Protein AF-A0A160P9Z4-F1 (afdb_monomer_lite)

Structure (mmCIF, N/CA/C/O backbone):
data_AF-A0A160P9Z4-F1
#
_entry.id   AF-A0A160P9Z4-F1
#
loop_
_atom_site.group_PDB
_atom_site.id
_atom_site.type_symbol
_atom_site.label_atom_id
_atom_site.label_alt_id
_atom_site.label_comp_id
_atom_site.label_asym_id
_atom_site.label_entity_id
_atom_site.label_seq_id
_atom_site.pdbx_PDB_ins_code
_atom_site.Cartn_x
_atom_site.Cartn_y
_atom_site.Cartn_z
_atom_site.occupancy
_atom_site.B_iso_or_equiv
_atom_site.auth_seq_id
_atom_site.auth_comp_id
_atom_site.auth_asym_id
_atom_site.auth_atom_id
_atom_site.pdbx_PDB_model_num
ATOM 1 N N . MET A 1 1 ? 10.350 -17.497 -6.531 1.00 49.94 1 MET A N 1
ATOM 2 C CA . MET A 1 1 ? 9.466 -17.640 -5.357 1.00 49.94 1 MET A CA 1
ATOM 3 C C . MET A 1 1 ? 10.370 -17.789 -4.145 1.00 49.94 1 MET A C 1
ATOM 5 O O . MET A 1 1 ? 11.488 -18.214 -4.372 1.00 49.94 1 MET A O 1
ATOM 9 N N . ALA A 1 2 ? 9.985 -17.363 -2.941 1.00 70.12 2 ALA A N 1
ATOM 10 C CA . ALA A 1 2 ? 10.829 -17.514 -1.741 1.00 70.12 2 ALA A CA 1
ATOM 11 C C . ALA A 1 2 ? 10.513 -18.790 -0.941 1.00 70.12 2 ALA A C 1
ATOM 13 O O . ALA A 1 2 ? 11.285 -19.197 -0.078 1.00 70.12 2 ALA A O 1
ATOM 14 N N . VAL A 1 3 ? 9.356 -19.384 -1.235 1.00 78.31 3 VAL A N 1
ATOM 15 C CA . VAL A 1 3 ? 8.832 -20.589 -0.611 1.00 78.31 3 VAL A CA 1
ATOM 16 C C . VAL A 1 3 ? 8.609 -21.617 -1.705 1.00 78.31 3 VAL A C 1
ATOM 18 O O . VAL A 1 3 ? 8.064 -21.264 -2.750 1.00 78.31 3 VAL A O 1
ATOM 21 N N . ASP A 1 4 ? 8.991 -22.858 -1.451 1.00 81.12 4 ASP A N 1
ATOM 22 C CA . ASP A 1 4 ? 8.663 -23.992 -2.311 1.00 81.12 4 ASP A CA 1
ATOM 23 C C . ASP A 1 4 ? 7.649 -24.902 -1.619 1.00 81.12 4 ASP A C 1
ATOM 25 O O . ASP A 1 4 ? 7.614 -24.969 -0.390 1.00 81.12 4 ASP A O 1
ATOM 29 N N . ILE A 1 5 ? 6.800 -25.565 -2.404 1.00 85.62 5 ILE A N 1
ATOM 30 C CA . ILE A 1 5 ? 5.739 -26.458 -1.925 1.00 85.62 5 ILE A CA 1
ATOM 31 C C . ILE A 1 5 ? 6.074 -27.903 -2.282 1.00 85.62 5 ILE A C 1
ATOM 33 O O . ILE A 1 5 ? 6.401 -28.204 -3.429 1.00 85.62 5 ILE A O 1
ATOM 37 N N . LEU A 1 6 ? 5.953 -28.805 -1.313 1.00 83.75 6 LEU A N 1
ATOM 38 C CA . LEU A 1 6 ? 6.149 -30.240 -1.496 1.00 83.75 6 LEU A CA 1
ATOM 39 C C . LEU A 1 6 ? 5.003 -31.016 -0.850 1.00 83.75 6 LEU A C 1
ATOM 41 O O . LEU A 1 6 ? 4.595 -30.731 0.273 1.00 83.75 6 LEU A O 1
ATOM 45 N N . PHE A 1 7 ? 4.491 -32.020 -1.555 1.00 82.12 7 PHE A N 1
ATOM 46 C CA . PHE A 1 7 ? 3.398 -32.865 -1.079 1.00 82.12 7 PHE A CA 1
ATOM 47 C C . PHE A 1 7 ? 3.982 -34.140 -0.476 1.00 82.12 7 PHE A C 1
ATOM 49 O O . PHE A 1 7 ? 4.605 -34.924 -1.180 1.00 82.12 7 PHE A O 1
ATOM 56 N N . ALA A 1 8 ? 3.812 -34.322 0.832 1.00 81.12 8 ALA A N 1
ATOM 57 C CA . ALA A 1 8 ? 4.410 -35.427 1.578 1.00 81.12 8 ALA A CA 1
ATOM 58 C C . ALA A 1 8 ? 3.484 -36.646 1.676 1.00 81.12 8 ALA A C 1
ATOM 60 O O . ALA A 1 8 ? 3.916 -37.784 1.551 1.00 81.12 8 ALA A O 1
ATOM 61 N N . ASP A 1 9 ? 2.191 -36.411 1.890 1.00 83.50 9 ASP A N 1
ATOM 62 C CA . ASP A 1 9 ? 1.177 -37.464 1.938 1.00 83.50 9 ASP A CA 1
ATOM 63 C C . ASP A 1 9 ? -0.088 -36.954 1.258 1.00 83.50 9 ASP A C 1
ATOM 65 O O . ASP A 1 9 ? -0.668 -35.965 1.694 1.00 83.50 9 ASP A O 1
ATOM 69 N N . LEU A 1 10 ? -0.516 -37.627 0.193 1.00 84.81 10 LEU A N 1
ATOM 70 C CA . LEU A 1 10 ? -1.748 -37.326 -0.539 1.00 84.81 10 LEU A CA 1
ATOM 71 C C . LEU A 1 10 ? -2.813 -38.416 -0.364 1.00 84.81 10 LEU A C 1
ATOM 73 O O . LEU A 1 10 ? -3.868 -38.345 -0.993 1.00 84.81 10 LEU A O 1
ATOM 77 N N . SER A 1 11 ? -2.567 -39.431 0.470 1.00 84.06 11 SER A N 1
ATOM 78 C CA . SER A 1 11 ? -3.452 -40.598 0.632 1.00 84.06 11 SER A CA 1
ATOM 79 C C . SER A 1 11 ? -4.856 -40.241 1.128 1.00 84.06 11 SER A C 1
ATOM 81 O O . SER A 1 11 ? -5.799 -41.010 0.947 1.00 84.06 11 SER A O 1
ATOM 83 N N . ARG A 1 12 ? -5.001 -39.059 1.737 1.00 87.75 12 ARG A N 1
ATOM 84 C CA . ARG A 1 12 ? -6.263 -38.537 2.269 1.00 87.75 12 ARG A CA 1
ATOM 85 C C . ARG A 1 12 ? -7.099 -37.800 1.219 1.00 87.75 12 ARG A C 1
ATOM 87 O O . ARG A 1 12 ? -8.298 -37.611 1.422 1.00 87.75 12 ARG A O 1
ATOM 94 N N . ALA A 1 13 ? -6.507 -37.396 0.098 1.00 86.31 13 ALA A N 1
ATOM 95 C CA . ALA A 1 13 ? -7.216 -36.704 -0.965 1.00 86.31 13 ALA A CA 1
ATOM 96 C C . ALA A 1 13 ? -8.053 -37.699 -1.779 1.00 86.31 13 ALA A C 1
ATOM 98 O O . ALA A 1 13 ? -7.554 -38.718 -2.252 1.00 86.31 13 ALA A O 1
ATOM 99 N N . ARG A 1 14 ? -9.331 -37.374 -2.014 1.00 86.56 14 ARG A N 1
ATOM 100 C CA . ARG A 1 14 ? -10.225 -38.214 -2.835 1.00 86.56 14 ARG A CA 1
ATOM 101 C C . ARG A 1 14 ? -9.728 -38.350 -4.278 1.00 86.56 14 ARG A C 1
ATOM 103 O O . ARG A 1 14 ? -9.892 -39.404 -4.885 1.00 86.56 14 ARG A O 1
ATOM 110 N N . ASN A 1 15 ? -9.142 -37.281 -4.813 1.00 89.06 15 ASN A N 1
ATOM 111 C CA . ASN A 1 15 ? -8.407 -37.289 -6.071 1.00 89.06 15 ASN A CA 1
ATOM 112 C C . ASN A 1 15 ? -7.069 -36.549 -5.871 1.00 89.06 15 ASN A C 1
ATOM 114 O O . ASN A 1 15 ? -7.034 -35.321 -5.984 1.00 89.06 15 ASN A O 1
ATOM 118 N N . PRO A 1 16 ? -5.979 -37.274 -5.557 1.00 85.62 16 PRO A N 1
ATOM 119 C CA . PRO A 1 16 ? -4.664 -36.694 -5.284 1.00 85.62 16 PRO A CA 1
ATOM 120 C C . PRO A 1 16 ? -4.128 -35.770 -6.381 1.00 85.62 16 PRO A C 1
ATOM 122 O O . PRO A 1 16 ? -3.557 -34.724 -6.081 1.00 85.62 16 PRO A O 1
ATOM 125 N N . ARG A 1 17 ? -4.328 -36.137 -7.654 1.00 82.94 17 ARG A N 1
ATOM 126 C CA . ARG A 1 17 ? -3.821 -35.369 -8.799 1.00 82.94 17 ARG A CA 1
ATOM 127 C C . ARG A 1 17 ? -4.573 -34.055 -8.969 1.00 82.94 17 ARG A C 1
ATOM 129 O O . ARG A 1 17 ? -3.936 -33.016 -9.109 1.00 82.94 17 ARG A O 1
ATOM 136 N N . ASP A 1 18 ? -5.903 -34.091 -8.899 1.00 84.88 18 ASP A N 1
ATOM 137 C CA . ASP A 1 18 ? -6.726 -32.879 -8.993 1.00 84.88 18 ASP A CA 1
ATOM 138 C C . ASP A 1 18 ? -6.470 -31.944 -7.811 1.00 84.88 18 ASP A C 1
ATOM 140 O O . ASP A 1 18 ? -6.363 -30.730 -7.983 1.00 84.88 18 ASP A O 1
ATOM 144 N N . TYR A 1 19 ? -6.345 -32.508 -6.608 1.00 86.19 19 TYR A N 1
ATOM 145 C CA . TYR A 1 19 ? -6.002 -31.753 -5.410 1.00 86.19 19 TYR A CA 1
ATOM 146 C C . TYR A 1 19 ? -4.663 -31.026 -5.584 1.00 86.19 19 TYR A C 1
ATOM 148 O O . TYR A 1 19 ? -4.594 -29.806 -5.427 1.00 86.19 19 TYR A O 1
ATOM 156 N N . MET A 1 20 ? -3.620 -31.754 -5.990 1.00 83.31 20 MET A N 1
ATOM 157 C CA . MET A 1 20 ? -2.293 -31.190 -6.208 1.00 83.31 20 MET A CA 1
ATOM 158 C C . MET A 1 20 ? -2.302 -30.127 -7.312 1.00 83.31 20 MET A C 1
ATOM 160 O O . MET A 1 20 ? -1.728 -29.058 -7.125 1.00 83.31 20 MET A O 1
ATOM 164 N N . ALA A 1 21 ? -3.007 -30.365 -8.421 1.00 80.75 21 ALA A N 1
ATOM 165 C CA . ALA A 1 21 ? -3.146 -29.393 -9.502 1.00 80.75 21 ALA A CA 1
ATOM 166 C C . ALA A 1 21 ? -3.774 -28.079 -9.017 1.00 80.75 21 ALA A C 1
ATOM 168 O O . ALA A 1 21 ? -3.247 -27.010 -9.316 1.00 80.75 21 ALA A O 1
ATOM 169 N N . ARG A 1 22 ? -4.853 -28.146 -8.224 1.00 83.06 22 ARG A N 1
ATOM 170 C CA . ARG A 1 22 ? -5.507 -26.955 -7.653 1.00 83.06 22 ARG A CA 1
ATOM 171 C C . ARG A 1 22 ? -4.582 -26.205 -6.699 1.00 83.06 22 ARG A C 1
ATOM 173 O O . ARG A 1 22 ? -4.421 -24.998 -6.839 1.00 83.06 22 ARG A O 1
ATOM 180 N N . LYS A 1 23 ? -3.916 -26.919 -5.786 1.00 85.81 23 LYS A N 1
ATOM 181 C CA . LYS A 1 23 ? -2.961 -26.316 -4.843 1.00 85.81 23 LYS A CA 1
ATOM 182 C C . LYS A 1 23 ? -1.797 -25.643 -5.561 1.00 85.81 23 LYS A C 1
ATOM 184 O O . LYS A 1 23 ? -1.457 -24.515 -5.232 1.00 85.81 23 LYS A O 1
ATOM 189 N N . LEU A 1 24 ? -1.215 -26.305 -6.558 1.00 79.69 24 LEU A N 1
ATOM 190 C CA . LEU A 1 24 ? -0.133 -25.746 -7.366 1.00 79.69 24 LEU A CA 1
ATOM 191 C C . LEU A 1 24 ? -0.605 -24.558 -8.206 1.00 79.69 24 LEU A C 1
ATOM 193 O O . LEU A 1 24 ? 0.136 -23.594 -8.356 1.00 79.69 24 LEU A O 1
ATOM 197 N N . GLN A 1 25 ? -1.828 -24.595 -8.732 1.00 77.81 25 GLN A N 1
ATOM 198 C CA . GLN A 1 25 ? -2.401 -23.480 -9.477 1.00 77.81 25 GLN A CA 1
ATOM 199 C C . GLN A 1 25 ? -2.563 -22.236 -8.596 1.00 77.81 25 GLN A C 1
ATOM 201 O O . GLN A 1 25 ? -2.223 -21.142 -9.045 1.00 77.81 25 GLN A O 1
ATOM 206 N N . ASP A 1 26 ? -3.020 -22.397 -7.353 1.00 79.00 26 ASP A N 1
ATOM 207 C CA . ASP A 1 26 ? -3.089 -21.298 -6.387 1.00 79.00 26 ASP A CA 1
ATOM 208 C C . ASP A 1 26 ? -1.679 -20.819 -5.990 1.00 79.00 26 ASP A C 1
ATOM 210 O O . ASP A 1 26 ? -1.388 -19.624 -6.083 1.00 79.00 26 ASP A O 1
ATOM 214 N N . PHE A 1 27 ? -0.767 -21.754 -5.699 1.00 77.06 27 PHE A N 1
ATOM 215 C CA . PHE A 1 27 ? 0.633 -21.485 -5.337 1.00 77.06 27 PHE A CA 1
ATOM 216 C C . PHE A 1 27 ? 1.405 -20.712 -6.404 1.00 77.06 27 PHE A C 1
ATOM 218 O O . PHE A 1 27 ? 2.112 -19.743 -6.119 1.00 77.06 27 PHE A O 1
ATOM 225 N N . TYR A 1 28 ? 1.220 -21.093 -7.664 1.00 71.00 28 TYR A N 1
ATOM 226 C CA . TYR A 1 28 ? 1.878 -20.489 -8.814 1.00 71.00 28 TYR A CA 1
ATOM 227 C C . TYR A 1 28 ? 1.033 -19.418 -9.505 1.00 71.00 28 TYR A C 1
ATOM 229 O O . TYR A 1 28 ? 1.472 -18.887 -10.532 1.00 71.00 28 TYR A O 1
ATOM 237 N N . ARG A 1 29 ? -0.117 -19.015 -8.944 1.00 67.38 29 ARG A N 1
ATOM 238 C CA . ARG A 1 29 ? -1.022 -18.006 -9.530 1.00 67.38 29 ARG A CA 1
ATOM 239 C C . ARG A 1 29 ? -0.310 -16.694 -9.872 1.00 67.38 29 ARG A C 1
ATOM 241 O O . ARG A 1 29 ? -0.647 -16.030 -10.849 1.00 67.38 29 ARG A O 1
ATOM 248 N N . THR A 1 30 ? 0.717 -16.333 -9.106 1.00 48.50 30 THR A N 1
ATOM 249 C CA . THR A 1 30 ? 1.535 -15.125 -9.311 1.00 48.50 30 THR A CA 1
ATOM 250 C C . THR A 1 30 ? 2.637 -15.279 -10.371 1.00 48.50 30 THR A C 1
ATOM 252 O O . THR A 1 30 ? 3.238 -14.288 -10.785 1.00 48.50 30 THR A O 1
ATOM 255 N N . SER A 1 31 ? 2.908 -16.500 -10.839 1.00 46.59 31 SER A N 1
ATOM 256 C CA . SER A 1 31 ? 4.025 -16.836 -11.735 1.00 46.59 31 SER A CA 1
ATOM 257 C C . SER A 1 31 ? 3.644 -17.040 -13.208 1.00 46.59 31 SER A C 1
ATOM 259 O O . SER A 1 31 ? 4.531 -17.278 -14.019 1.00 46.59 31 SER A O 1
ATOM 261 N N . ARG A 1 32 ? 2.360 -16.874 -13.571 1.00 53.62 32 ARG A N 1
ATOM 262 C CA . ARG A 1 32 ? 1.806 -17.096 -14.928 1.00 53.62 32 ARG A CA 1
ATOM 263 C C . ARG A 1 32 ? 1.943 -18.534 -15.463 1.00 53.62 32 ARG A C 1
ATOM 265 O O . ARG A 1 32 ? 1.830 -18.721 -16.670 1.00 53.62 32 ARG A O 1
ATOM 272 N N . ALA A 1 33 ? 2.133 -19.530 -14.593 1.00 58.62 33 ALA A N 1
ATOM 273 C CA . ALA A 1 33 ? 2.168 -20.933 -15.003 1.00 58.62 33 ALA A CA 1
ATOM 274 C C . ALA A 1 33 ? 0.864 -21.329 -15.720 1.00 58.62 33 ALA A C 1
ATOM 276 O O . ALA A 1 33 ? -0.243 -21.113 -15.217 1.00 58.62 33 ALA A O 1
ATOM 277 N N . THR A 1 34 ? 0.999 -21.883 -16.917 1.00 66.56 34 THR A N 1
ATOM 278 C CA . THR A 1 34 ? -0.103 -22.367 -17.746 1.00 66.56 34 THR A CA 1
ATOM 279 C C . THR A 1 34 ? -0.673 -23.678 -17.189 1.00 66.56 34 THR A C 1
ATOM 281 O O . THR A 1 34 ? 0.035 -24.433 -16.519 1.00 66.56 34 THR A O 1
ATOM 284 N N . PRO A 1 35 ? -1.940 -24.021 -17.490 1.00 70.00 35 PRO A N 1
ATOM 285 C CA . PRO A 1 35 ? -2.522 -25.303 -17.085 1.00 70.00 35 PRO A CA 1
ATOM 286 C C . PRO A 1 35 ? -1.725 -26.535 -17.550 1.00 70.00 35 PRO A C 1
ATOM 288 O O . PRO A 1 35 ? -1.779 -27.580 -16.904 1.00 70.00 35 PRO A O 1
ATOM 291 N N . ASP A 1 36 ? -0.989 -26.430 -18.659 1.00 66.81 36 ASP A N 1
ATOM 292 C CA . ASP A 1 36 ? -0.142 -27.511 -19.176 1.00 66.81 36 ASP A CA 1
ATOM 293 C C . ASP A 1 36 ? 1.155 -27.656 -18.372 1.00 66.81 36 ASP A C 1
ATOM 295 O O . ASP A 1 36 ? 1.550 -28.776 -18.053 1.00 66.81 36 ASP A O 1
ATOM 299 N N . GLU A 1 37 ? 1.768 -26.544 -17.956 1.00 68.00 37 GLU A N 1
ATOM 300 C CA . GLU A 1 37 ? 2.928 -26.551 -17.054 1.00 68.00 37 GLU A CA 1
ATOM 301 C C . GLU A 1 37 ? 2.564 -27.108 -15.675 1.00 68.00 37 GLU A C 1
ATOM 303 O O . GLU A 1 37 ? 3.306 -27.924 -15.131 1.00 68.00 37 GLU A O 1
ATOM 308 N N . ILE A 1 38 ? 1.394 -26.742 -15.138 1.00 68.44 38 ILE A N 1
ATOM 309 C CA . ILE A 1 38 ? 0.890 -27.300 -13.874 1.00 68.44 38 ILE A CA 1
ATOM 310 C C . ILE A 1 38 ? 0.659 -28.808 -14.002 1.00 68.44 38 ILE A C 1
ATOM 312 O O . ILE A 1 38 ? 1.063 -29.559 -13.117 1.00 68.44 38 ILE A O 1
ATOM 316 N N . ARG A 1 39 ? 0.069 -29.281 -15.108 1.00 66.88 39 ARG A N 1
ATOM 317 C CA . ARG A 1 39 ? -0.113 -30.722 -15.356 1.00 66.88 39 ARG A CA 1
ATOM 318 C C . ARG A 1 39 ? 1.216 -31.468 -15.461 1.00 66.88 39 ARG A C 1
ATOM 320 O O . ARG A 1 39 ? 1.365 -32.513 -14.835 1.00 66.88 39 ARG A O 1
ATOM 327 N N . ALA A 1 40 ? 2.193 -30.912 -16.174 1.00 66.69 40 ALA A N 1
ATOM 328 C CA . ALA A 1 40 ? 3.528 -31.498 -16.272 1.00 66.69 40 ALA A CA 1
ATOM 329 C C . ALA A 1 40 ? 4.241 -31.557 -14.908 1.00 66.69 40 ALA A C 1
ATOM 331 O O . ALA A 1 40 ? 4.928 -32.536 -14.613 1.00 66.69 40 ALA A O 1
ATOM 332 N N . LEU A 1 41 ? 4.059 -30.536 -14.061 1.00 69.38 41 LEU A N 1
ATOM 333 C CA . LEU A 1 41 ? 4.584 -30.522 -12.695 1.00 69.38 41 LEU A CA 1
ATOM 334 C C . LEU A 1 41 ? 3.910 -31.597 -11.832 1.00 69.38 41 LEU A C 1
ATOM 336 O O . LEU A 1 41 ? 4.590 -32.330 -11.120 1.00 69.38 41 LEU A O 1
ATOM 340 N N . VAL A 1 42 ? 2.584 -31.723 -11.940 1.00 67.56 42 VAL A N 1
ATOM 341 C CA . VAL A 1 42 ? 1.792 -32.743 -11.240 1.00 67.56 42 VAL A CA 1
ATOM 342 C C . VAL A 1 42 ? 2.259 -34.144 -11.609 1.00 67.56 42 VAL A C 1
ATOM 344 O O . VAL A 1 42 ? 2.488 -34.956 -10.718 1.00 67.56 42 VAL A O 1
ATOM 347 N N . ASP A 1 43 ? 2.435 -34.432 -12.898 1.00 68.69 43 ASP A N 1
ATOM 348 C CA . ASP A 1 43 ? 2.891 -35.748 -13.348 1.00 68.69 43 ASP A CA 1
ATOM 349 C C . ASP A 1 43 ? 4.313 -36.061 -12.860 1.00 68.69 43 ASP A C 1
ATOM 351 O O . ASP A 1 43 ? 4.578 -37.197 -12.475 1.00 68.69 43 ASP A O 1
ATOM 355 N N . ARG A 1 44 ? 5.206 -35.064 -12.795 1.00 64.06 44 ARG A N 1
ATOM 356 C CA . ARG A 1 44 ? 6.563 -35.238 -12.251 1.00 64.06 44 ARG A CA 1
ATOM 357 C C . ARG A 1 44 ? 6.539 -35.546 -10.751 1.00 64.06 44 ARG A C 1
ATOM 359 O O . ARG A 1 44 ? 7.075 -36.563 -10.324 1.00 64.06 44 ARG A O 1
ATOM 366 N N . VAL A 1 45 ? 5.849 -34.715 -9.968 1.00 64.06 45 VAL A N 1
ATOM 367 C CA . VAL A 1 45 ? 5.772 -34.848 -8.502 1.00 64.06 45 VAL A CA 1
ATOM 368 C C . VAL A 1 45 ? 5.047 -36.134 -8.087 1.00 64.06 45 VAL A C 1
ATOM 370 O O . VAL A 1 45 ? 5.449 -36.781 -7.127 1.00 64.06 45 VAL A O 1
ATOM 373 N N . TYR A 1 46 ? 4.007 -36.543 -8.821 1.00 60.84 46 TYR A N 1
ATOM 374 C CA . TYR A 1 46 ? 3.213 -37.734 -8.497 1.00 60.84 46 TYR A CA 1
ATOM 375 C C . TYR A 1 46 ? 3.923 -39.060 -8.821 1.00 60.84 46 TYR A C 1
ATOM 377 O O . TYR A 1 46 ? 3.607 -40.081 -8.214 1.00 60.84 46 TYR A O 1
ATOM 385 N N . VAL A 1 47 ? 4.838 -39.077 -9.797 1.00 54.69 47 VAL A N 1
ATOM 386 C CA . VAL A 1 47 ? 5.546 -40.295 -10.243 1.00 54.69 47 VAL A CA 1
ATOM 387 C C . VAL A 1 47 ? 6.834 -40.542 -9.447 1.00 54.69 47 VAL A C 1
ATOM 389 O O . VAL A 1 47 ? 7.221 -41.694 -9.269 1.00 54.69 47 VAL A O 1
ATOM 392 N N . GLU A 1 48 ? 7.477 -39.493 -8.930 1.00 49.91 48 GLU A N 1
ATOM 393 C CA . GLU A 1 48 ? 8.772 -39.572 -8.226 1.00 49.91 48 GLU A CA 1
ATOM 394 C C . GLU A 1 48 ? 8.648 -39.762 -6.695 1.00 49.91 48 GLU A C 1
ATOM 396 O O . GLU A 1 48 ? 9.648 -39.877 -5.988 1.00 49.91 48 GLU A O 1
ATOM 401 N N . GLY A 1 49 ? 7.424 -39.808 -6.167 1.00 48.41 49 GLY A N 1
ATOM 402 C CA . GLY A 1 49 ? 7.126 -39.677 -4.744 1.00 48.41 49 GLY A CA 1
ATOM 403 C C . GLY A 1 49 ? 7.338 -40.900 -3.849 1.00 48.41 49 GLY A C 1
ATOM 404 O O . GLY A 1 49 ? 6.363 -41.477 -3.372 1.00 48.41 49 GLY A O 1
ATOM 405 N N . ASP A 1 50 ? 8.586 -41.238 -3.518 1.00 47.06 50 ASP A N 1
ATOM 406 C CA . ASP A 1 50 ? 8.896 -41.932 -2.255 1.00 47.06 50 ASP A CA 1
ATOM 407 C C . ASP A 1 50 ? 9.044 -40.881 -1.134 1.00 47.06 50 ASP A C 1
ATOM 409 O O . ASP A 1 50 ? 10.135 -40.440 -0.773 1.00 47.06 50 ASP A O 1
ATOM 413 N N . HIS A 1 51 ? 7.909 -40.375 -0.643 1.00 54.81 51 HIS A N 1
ATOM 414 C CA . HIS A 1 51 ? 7.832 -39.178 0.209 1.00 54.81 51 HIS A CA 1
ATOM 415 C C . HIS A 1 51 ? 8.087 -39.419 1.712 1.00 54.81 51 HIS A C 1
ATOM 417 O O . HIS A 1 51 ? 7.921 -38.511 2.526 1.00 54.81 51 HIS A O 1
ATOM 423 N N . ASN A 1 52 ? 8.518 -40.617 2.112 1.00 52.00 52 ASN A N 1
ATOM 424 C CA . ASN A 1 52 ? 8.586 -41.002 3.528 1.00 52.00 52 ASN A CA 1
ATOM 425 C C . ASN A 1 52 ? 9.874 -40.592 4.267 1.00 52.00 52 ASN A C 1
ATOM 427 O O . ASN A 1 52 ? 10.013 -40.912 5.444 1.00 52.00 52 ASN A O 1
ATOM 431 N N . ASN A 1 53 ? 10.813 -39.892 3.620 1.00 65.44 53 ASN A N 1
ATOM 432 C CA . ASN A 1 53 ? 12.144 -39.632 4.189 1.00 65.44 53 ASN A CA 1
ATOM 433 C C . ASN A 1 53 ? 12.581 -38.161 4.132 1.00 65.44 53 ASN A C 1
ATOM 435 O O . ASN A 1 53 ? 13.746 -37.846 3.890 1.00 65.44 53 ASN A O 1
ATOM 439 N N . PHE A 1 54 ? 11.654 -37.240 4.387 1.00 78.50 54 PHE A N 1
ATOM 440 C CA . PHE A 1 54 ? 12.008 -35.833 4.549 1.00 78.50 54 PHE A CA 1
ATOM 441 C C . PHE A 1 54 ? 12.815 -35.642 5.846 1.00 78.50 54 PHE A C 1
ATOM 443 O O . PHE A 1 54 ? 12.309 -35.989 6.918 1.00 78.50 54 PHE A O 1
ATOM 450 N N . PRO A 1 55 ? 14.057 -35.118 5.803 1.00 87.94 55 PRO A N 1
ATOM 451 C CA . PRO A 1 55 ? 14.925 -35.065 6.974 1.00 87.94 55 PRO A CA 1
ATOM 452 C C . PRO A 1 55 ? 14.519 -33.905 7.891 1.00 87.94 55 PRO A C 1
ATOM 454 O O . PRO A 1 55 ? 15.265 -32.947 8.045 1.00 87.94 55 PRO A O 1
ATOM 457 N N . LEU A 1 56 ? 13.330 -33.950 8.490 1.00 88.75 56 LEU A N 1
ATOM 458 C CA . LEU A 1 56 ? 12.837 -32.911 9.393 1.00 88.75 56 LEU A CA 1
ATOM 459 C C . LEU A 1 56 ? 13.430 -33.072 10.796 1.00 88.75 56 LEU A C 1
ATOM 461 O O . LEU A 1 56 ? 13.578 -34.183 11.312 1.00 88.75 56 LEU A O 1
ATOM 465 N N . ALA A 1 57 ? 13.749 -31.953 11.438 1.00 88.25 57 ALA A N 1
ATOM 466 C CA . ALA A 1 57 ? 14.140 -31.941 12.837 1.00 88.25 57 ALA A CA 1
ATOM 467 C C . ALA A 1 57 ? 12.933 -32.273 13.730 1.00 88.25 57 ALA A C 1
ATOM 469 O O . ALA A 1 57 ? 11.846 -31.706 13.589 1.00 88.25 57 ALA A O 1
ATOM 470 N N . ALA A 1 58 ? 13.126 -33.188 14.678 1.00 85.62 58 ALA A N 1
ATOM 471 C CA . ALA A 1 58 ? 12.164 -33.402 15.750 1.00 85.62 58 ALA A CA 1
ATOM 472 C C . ALA A 1 58 ? 12.267 -32.263 16.788 1.00 85.62 58 ALA A C 1
ATOM 474 O O . ALA A 1 58 ? 13.319 -31.627 16.875 1.00 85.62 58 ALA A O 1
ATOM 475 N N . PRO A 1 59 ? 11.242 -32.015 17.627 1.00 81.25 59 PRO A N 1
ATOM 476 C CA . PRO A 1 59 ? 11.275 -30.935 18.620 1.00 81.25 59 PRO A CA 1
ATOM 477 C C . PRO A 1 59 ? 12.512 -30.950 19.532 1.00 81.25 59 PRO A C 1
ATOM 479 O O . PRO A 1 59 ? 13.033 -29.898 19.889 1.00 81.25 59 PRO A O 1
ATOM 482 N N . GLN A 1 60 ? 13.015 -32.137 19.879 1.00 81.81 60 GLN A N 1
ATOM 483 C CA . GLN A 1 60 ? 14.231 -32.317 20.678 1.00 81.81 60 GLN A CA 1
ATOM 484 C C . GLN A 1 60 ? 15.541 -32.014 19.931 1.00 81.81 60 GLN A C 1
ATOM 486 O O . GLN A 1 60 ? 16.560 -31.779 20.577 1.00 81.81 60 GLN A O 1
ATOM 491 N N . ASP A 1 61 ? 15.513 -32.032 18.597 1.00 82.75 61 ASP A N 1
ATOM 492 C CA . ASP A 1 61 ? 16.659 -31.757 17.724 1.00 82.75 61 ASP A CA 1
ATOM 493 C C . ASP A 1 61 ? 16.738 -30.269 17.331 1.00 82.75 61 ASP A C 1
ATOM 495 O O . ASP A 1 61 ? 17.719 -29.843 16.718 1.00 82.75 61 ASP A O 1
ATOM 499 N N . LEU A 1 62 ? 15.718 -29.470 17.673 1.00 83.69 62 LEU A N 1
ATOM 500 C CA . LEU A 1 62 ? 15.718 -28.028 17.439 1.00 83.69 62 LEU A CA 1
ATOM 501 C C . LEU A 1 62 ? 16.761 -27.326 18.329 1.00 83.69 62 LEU A C 1
ATOM 503 O O . LEU A 1 62 ? 17.005 -27.747 19.467 1.00 83.69 62 LEU A O 1
ATOM 507 N N . PRO A 1 63 ? 17.386 -26.239 17.839 1.00 81.88 63 PRO A N 1
ATOM 508 C CA . PRO A 1 63 ? 18.372 -25.497 18.612 1.00 81.88 63 PRO A CA 1
ATOM 509 C C . PRO A 1 63 ? 17.766 -24.986 19.924 1.00 81.88 63 PRO A C 1
ATOM 511 O O . PRO A 1 63 ? 16.626 -24.526 19.969 1.00 81.88 63 PRO A O 1
ATOM 514 N N . LYS A 1 64 ? 18.541 -25.037 21.013 1.00 83.94 64 LYS A N 1
ATOM 515 C CA . LYS A 1 64 ? 18.131 -24.429 22.285 1.00 83.94 64 LYS A CA 1
ATOM 516 C C . LYS A 1 64 ? 18.240 -22.913 22.166 1.00 83.94 64 LYS A C 1
ATOM 518 O O . LYS A 1 64 ? 19.339 -22.383 22.039 1.00 83.94 64 LYS A O 1
ATOM 523 N N . LEU A 1 65 ? 17.101 -22.235 22.226 1.00 78.00 65 LEU A N 1
ATOM 524 C CA . LEU A 1 65 ? 17.003 -20.792 22.032 1.00 78.00 65 LEU A CA 1
ATOM 525 C C . LEU A 1 65 ? 16.990 -20.054 23.370 1.00 78.00 65 LEU A C 1
ATOM 527 O O . LEU A 1 65 ? 16.344 -20.492 24.324 1.00 78.00 65 LEU A O 1
ATOM 531 N N . SER A 1 66 ? 17.650 -18.897 23.422 1.00 74.88 66 SER A N 1
ATOM 532 C CA . SER A 1 66 ? 17.357 -17.898 24.456 1.00 74.88 66 SER A CA 1
ATOM 533 C C . SER A 1 66 ? 15.932 -17.353 24.295 1.00 74.88 66 SER A C 1
ATOM 535 O O . SER A 1 66 ? 15.332 -17.451 23.225 1.00 74.88 66 SER A O 1
ATOM 537 N N . GLU A 1 67 ? 15.385 -16.734 25.343 1.00 68.75 67 GLU A N 1
ATOM 538 C CA . GLU A 1 67 ? 14.028 -16.169 25.319 1.00 68.75 67 GLU A CA 1
ATOM 539 C C . GLU A 1 67 ? 13.838 -15.134 24.194 1.00 68.75 67 GLU A C 1
ATOM 541 O O . GLU A 1 67 ? 12.833 -15.158 23.484 1.00 68.75 67 GLU A O 1
ATOM 546 N N . GLY A 1 68 ? 14.846 -14.285 23.961 1.00 55.59 68 GLY A N 1
ATOM 547 C CA . GLY A 1 68 ? 14.839 -13.315 22.863 1.00 55.59 68 GLY A CA 1
ATOM 548 C C . GLY A 1 68 ? 14.861 -13.970 21.478 1.00 55.59 68 GLY A C 1
ATOM 549 O O . GLY A 1 68 ? 14.085 -13.580 20.608 1.00 55.59 68 GLY A O 1
ATOM 550 N N . GLN A 1 69 ? 15.694 -14.999 21.279 1.00 65.56 69 GLN A N 1
ATOM 551 C CA . GLN A 1 69 ? 15.743 -15.750 20.014 1.00 65.56 69 GLN A CA 1
ATOM 552 C C . GLN A 1 69 ? 14.442 -16.507 19.752 1.00 65.56 69 GLN A C 1
ATOM 554 O O . GLN A 1 69 ? 13.982 -16.550 18.615 1.00 65.56 69 GLN A O 1
ATOM 559 N N . LYS A 1 70 ? 13.833 -17.073 20.800 1.00 69.81 70 LYS A N 1
ATOM 560 C CA . LYS A 1 70 ? 12.543 -17.754 20.705 1.00 69.81 70 LYS A CA 1
ATOM 561 C C . LYS A 1 70 ? 11.451 -16.792 20.248 1.00 69.81 70 LYS A C 1
ATOM 563 O O . LYS A 1 70 ? 10.789 -17.068 19.260 1.00 69.81 70 LYS A O 1
ATOM 568 N N . LYS A 1 71 ? 11.337 -15.625 20.889 1.00 64.44 71 LYS A N 1
ATOM 569 C CA . LYS A 1 71 ? 10.351 -14.606 20.504 1.00 64.44 71 LYS A CA 1
ATOM 570 C C . LYS A 1 71 ? 10.535 -14.127 19.059 1.00 64.44 71 LYS A C 1
ATOM 572 O O . LYS A 1 71 ? 9.551 -13.920 18.359 1.00 64.44 71 LYS A O 1
ATOM 577 N N . PHE A 1 72 ? 11.782 -13.959 18.617 1.00 64.88 72 PHE A N 1
ATOM 578 C CA . PHE A 1 72 ? 12.089 -13.607 17.230 1.00 64.88 72 PHE A CA 1
ATOM 579 C C . PHE A 1 72 ? 11.659 -14.712 16.251 1.00 64.88 72 PHE A C 1
ATOM 581 O O . PHE A 1 72 ? 10.933 -14.436 15.300 1.00 64.88 72 PHE A O 1
ATOM 588 N N . LEU A 1 73 ? 12.048 -15.964 16.510 1.00 67.19 73 LEU A N 1
ATOM 589 C CA . LEU A 1 73 ? 11.704 -17.106 15.657 1.00 67.19 73 LEU A CA 1
ATOM 590 C C . LEU A 1 73 ? 10.200 -17.404 15.632 1.00 67.19 73 LEU A C 1
ATOM 592 O O . LEU A 1 73 ? 9.686 -17.783 14.582 1.00 67.19 73 LEU A O 1
ATOM 596 N N . ASP A 1 74 ? 9.487 -17.186 16.737 1.00 71.44 74 ASP A N 1
ATOM 597 C CA . ASP A 1 74 ? 8.023 -17.279 16.786 1.00 71.44 74 ASP A CA 1
ATOM 598 C C . ASP A 1 74 ? 7.383 -16.221 15.862 1.00 71.44 74 ASP A C 1
ATOM 600 O O . ASP A 1 74 ? 6.432 -16.516 15.137 1.00 71.44 74 ASP A O 1
ATOM 604 N N . GLY A 1 75 ? 7.943 -15.005 15.828 1.00 65.19 75 GLY A N 1
ATOM 605 C CA . GLY A 1 75 ? 7.529 -13.939 14.912 1.00 65.19 75 GLY A CA 1
ATOM 606 C C . GLY A 1 75 ? 7.775 -14.284 1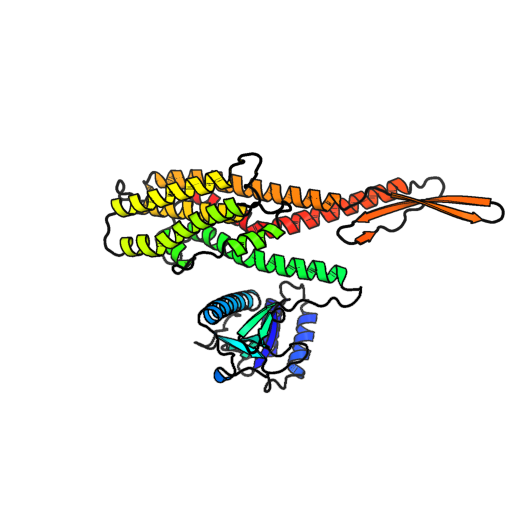3.439 1.00 65.19 75 GLY A C 1
ATOM 607 O O . GLY A 1 75 ? 6.858 -14.185 12.625 1.00 65.19 75 GLY A O 1
ATOM 608 N N . GLU A 1 76 ? 8.980 -14.749 13.101 1.00 72.81 76 GLU A N 1
ATOM 609 C CA . GLU A 1 76 ? 9.325 -15.205 11.743 1.00 72.81 76 GLU A CA 1
ATOM 610 C C . GLU A 1 76 ? 8.461 -16.396 11.303 1.00 72.81 76 GLU A C 1
ATOM 612 O O . GLU A 1 76 ? 7.988 -16.448 10.170 1.00 72.81 76 GLU A O 1
ATOM 617 N N . THR A 1 77 ? 8.176 -17.326 12.216 1.00 75.25 77 THR A N 1
ATOM 618 C CA . THR A 1 77 ? 7.282 -18.464 11.964 1.00 75.25 77 THR A CA 1
ATOM 619 C C . THR A 1 77 ? 5.862 -18.000 11.651 1.00 75.25 77 THR A C 1
ATOM 621 O O . THR A 1 77 ? 5.261 -18.473 10.688 1.00 75.25 77 THR A O 1
ATOM 624 N N . ALA A 1 78 ? 5.331 -17.043 12.416 1.00 74.06 78 ALA A N 1
ATOM 625 C CA . ALA A 1 78 ? 4.006 -16.483 12.165 1.00 74.06 78 ALA A CA 1
ATOM 626 C C . ALA A 1 78 ? 3.935 -15.754 10.811 1.00 74.06 78 ALA A C 1
ATOM 628 O O . ALA A 1 78 ? 2.928 -15.850 10.108 1.00 74.06 78 ALA A O 1
ATOM 629 N N . LEU A 1 79 ? 5.001 -15.046 10.418 1.00 69.19 79 LEU A N 1
ATOM 630 C CA . LEU A 1 79 ? 5.105 -14.426 9.093 1.00 69.19 79 LEU A CA 1
ATOM 631 C C . LEU A 1 79 ? 5.160 -15.476 7.982 1.00 69.19 79 LEU A C 1
ATOM 633 O O . LEU A 1 79 ? 4.450 -15.349 6.984 1.00 69.19 79 LEU A O 1
ATOM 637 N N . PHE A 1 80 ? 5.955 -16.528 8.167 1.00 81.31 80 PHE A N 1
ATOM 638 C CA . PHE A 1 80 ? 6.054 -17.621 7.210 1.00 81.31 80 PHE A CA 1
ATOM 639 C C . PHE A 1 80 ? 4.711 -18.340 7.029 1.00 81.31 80 PHE A C 1
ATOM 641 O O . PHE A 1 80 ? 4.295 -18.592 5.899 1.00 81.31 80 PHE A O 1
ATOM 648 N N . GLN A 1 81 ? 3.980 -18.591 8.114 1.00 83.44 81 GLN A N 1
ATOM 649 C CA . GLN A 1 81 ? 2.652 -19.198 8.055 1.00 83.44 81 GLN A CA 1
ATOM 650 C C . GLN A 1 81 ? 1.653 -18.324 7.290 1.00 83.44 81 GLN A C 1
ATOM 652 O O . GLN A 1 81 ? 0.981 -18.821 6.390 1.00 83.44 81 GLN A O 1
ATOM 657 N N . LYS A 1 82 ? 1.630 -17.010 7.552 1.00 79.44 82 LYS A N 1
ATOM 658 C CA . LYS A 1 82 ? 0.807 -16.063 6.780 1.00 79.44 82 LYS A CA 1
ATOM 659 C C . LYS A 1 82 ? 1.161 -16.059 5.293 1.00 79.44 82 LYS A C 1
ATOM 661 O O . LYS A 1 82 ? 0.268 -16.032 4.451 1.00 79.44 82 LYS A O 1
ATOM 666 N N . LEU A 1 83 ? 2.452 -16.106 4.961 1.00 77.56 83 LEU A N 1
ATOM 667 C CA . LEU A 1 83 ? 2.909 -16.190 3.574 1.00 77.56 83 LEU A CA 1
ATOM 668 C C . LEU A 1 83 ? 2.418 -17.481 2.906 1.00 77.56 83 LEU A C 1
ATOM 670 O O . LEU A 1 83 ? 1.950 -17.454 1.769 1.00 77.56 83 LEU A O 1
ATOM 674 N N . VAL A 1 84 ? 2.486 -18.608 3.613 1.00 85.19 84 VAL A N 1
ATOM 675 C CA . VAL A 1 84 ? 1.946 -19.882 3.129 1.00 85.19 84 VAL A CA 1
ATOM 676 C C . VAL A 1 84 ? 0.431 -19.816 2.950 1.00 85.19 84 VAL A C 1
ATOM 678 O O . VAL A 1 84 ? -0.062 -20.329 1.952 1.00 85.19 84 VAL A O 1
ATOM 681 N N . ASP A 1 85 ? -0.307 -19.163 3.846 1.00 85.69 85 ASP A N 1
ATOM 682 C CA . ASP A 1 85 ? -1.760 -18.988 3.710 1.00 85.69 85 ASP A CA 1
ATOM 683 C C . ASP A 1 85 ? -2.142 -18.183 2.465 1.00 85.69 85 ASP A C 1
ATOM 685 O O . ASP A 1 85 ? -3.151 -18.475 1.824 1.00 85.69 85 ASP A O 1
ATOM 689 N N . GLN A 1 86 ? -1.320 -17.201 2.092 1.00 77.94 86 GLN A N 1
ATOM 690 C CA . GLN A 1 86 ? -1.517 -16.403 0.882 1.00 77.94 86 GLN A CA 1
ATOM 691 C C . GLN A 1 86 ? -1.145 -17.163 -0.393 1.00 77.94 86 GLN A C 1
ATOM 693 O O . GLN A 1 86 ? -1.865 -17.083 -1.389 1.00 77.94 86 GLN A O 1
ATOM 698 N N . LEU A 1 87 ? -0.012 -17.870 -0.386 1.00 79.12 87 LEU A N 1
ATOM 699 C CA . LEU A 1 87 ? 0.457 -18.613 -1.555 1.00 79.12 87 LEU A CA 1
ATOM 700 C C . LEU A 1 87 ? -0.368 -19.883 -1.768 1.00 79.12 87 LEU A C 1
ATOM 702 O O . LEU A 1 87 ? -0.714 -20.220 -2.887 1.00 79.12 87 LEU A O 1
ATOM 706 N N . SER A 1 88 ? -0.709 -20.590 -0.700 1.00 85.88 88 SER A N 1
ATOM 707 C CA . SER A 1 88 ? -1.350 -21.902 -0.734 1.00 85.88 88 SER A CA 1
ATOM 708 C C . SER A 1 88 ? -2.627 -21.915 0.114 1.00 85.88 88 SER A C 1
ATOM 710 O O . SER A 1 88 ? -2.722 -22.707 1.066 1.00 85.88 88 SER A O 1
ATOM 712 N N . PRO A 1 89 ? -3.627 -21.069 -0.208 1.00 87.31 89 PRO A N 1
ATOM 713 C CA . PRO A 1 89 ? -4.875 -21.002 0.543 1.00 87.31 89 PRO A CA 1
ATOM 714 C C . PRO A 1 89 ? -5.579 -22.359 0.564 1.00 87.31 89 PRO A C 1
ATOM 716 O O . PRO A 1 89 ? -5.380 -23.200 -0.319 1.00 87.31 89 PRO A O 1
ATOM 719 N N . LEU A 1 90 ? -6.401 -22.587 1.589 1.00 89.12 90 LEU A N 1
ATOM 720 C CA . LEU A 1 90 ? -7.228 -23.789 1.653 1.00 89.12 90 LEU A CA 1
ATOM 721 C C . LEU A 1 90 ? -8.209 -23.797 0.483 1.00 89.12 90 LEU A C 1
ATOM 723 O O . LEU A 1 90 ? -8.875 -22.795 0.212 1.00 89.12 90 LEU A O 1
ATOM 727 N N . ILE A 1 91 ? -8.304 -24.929 -0.205 1.00 86.00 91 ILE A N 1
ATOM 728 C CA . ILE A 1 91 ? -9.310 -25.101 -1.254 1.00 86.00 91 ILE A CA 1
ATOM 729 C C . ILE A 1 91 ? -10.662 -25.482 -0.635 1.00 86.00 91 ILE A C 1
ATOM 731 O O . ILE A 1 91 ? -10.742 -25.926 0.506 1.00 86.00 91 ILE A O 1
ATOM 735 N N . GLU A 1 92 ? -11.750 -25.333 -1.389 1.00 83.62 92 GLU A N 1
ATOM 736 C CA . GLU A 1 92 ? -13.094 -25.683 -0.908 1.00 83.62 92 GLU A CA 1
ATOM 737 C C . GLU A 1 92 ? -13.161 -27.123 -0.352 1.00 83.62 92 GLU A C 1
ATOM 739 O O . GLU A 1 92 ? -12.803 -28.083 -1.042 1.00 83.62 92 GLU A O 1
ATOM 744 N N . GLY A 1 93 ? -13.612 -27.257 0.903 1.00 84.19 93 GLY A N 1
ATOM 745 C CA . GLY A 1 93 ? -13.693 -28.529 1.636 1.00 84.19 93 GLY A CA 1
ATOM 746 C C . GLY A 1 93 ? -12.368 -29.023 2.240 1.00 84.19 93 GLY A C 1
ATOM 747 O O . GLY A 1 93 ? -12.316 -30.124 2.790 1.00 84.19 93 GLY A O 1
ATOM 748 N N . GLU A 1 94 ? -11.285 -28.256 2.125 1.00 90.56 94 GLU A N 1
ATOM 749 C CA . GLU A 1 94 ? -10.026 -28.504 2.823 1.00 90.56 94 GLU A CA 1
ATOM 750 C C . GLU A 1 94 ? -10.030 -27.829 4.200 1.00 90.56 94 GLU A C 1
ATOM 752 O O . GLU A 1 94 ? -10.303 -26.638 4.323 1.00 90.56 94 GLU A O 1
ATOM 757 N N . GLU A 1 95 ? -9.681 -28.585 5.237 1.00 90.94 95 GLU A N 1
ATOM 758 C CA . GLU A 1 95 ? -9.585 -28.085 6.610 1.00 90.94 95 GLU A CA 1
ATOM 759 C C . GLU A 1 95 ? -8.203 -28.405 7.172 1.00 90.94 95 GLU A C 1
ATOM 761 O O . GLU A 1 95 ? -7.700 -29.513 6.978 1.00 90.94 95 GLU A O 1
ATOM 766 N N . ILE A 1 96 ? -7.589 -27.460 7.885 1.00 89.94 96 ILE A N 1
ATOM 767 C CA . ILE A 1 96 ? -6.364 -27.722 8.653 1.00 89.94 96 ILE A CA 1
ATOM 768 C C . ILE A 1 96 ? -6.745 -28.585 9.855 1.00 89.94 96 ILE A C 1
ATOM 770 O O . ILE A 1 96 ? -7.712 -28.284 10.562 1.00 89.94 96 ILE A O 1
ATOM 774 N N . ARG A 1 97 ? -6.003 -29.667 10.107 1.00 88.50 97 ARG A N 1
ATOM 775 C CA . ARG A 1 97 ? -6.250 -30.486 11.299 1.00 88.50 97 ARG A CA 1
ATOM 776 C C . ARG A 1 97 ? -5.853 -29.684 12.543 1.00 88.50 97 ARG A C 1
ATOM 778 O O . ARG A 1 97 ? -4.874 -28.947 12.563 1.00 88.50 97 ARG A O 1
ATOM 785 N N . SER A 1 98 ? -6.642 -29.777 13.608 1.00 72.56 98 SER A N 1
ATOM 786 C CA . SER A 1 98 ? -6.387 -28.973 14.810 1.00 72.56 98 SER A CA 1
ATOM 787 C C . SER A 1 98 ? -4.975 -29.228 15.357 1.00 72.56 98 SER A C 1
ATOM 789 O O . SER A 1 98 ? -4.660 -30.352 15.742 1.00 72.56 98 SER A O 1
ATOM 791 N N . GLY A 1 99 ? -4.148 -28.179 15.421 1.00 72.94 99 GLY A N 1
ATOM 792 C CA . GLY A 1 99 ? -2.779 -28.242 15.946 1.00 72.94 99 GLY A CA 1
ATOM 793 C C . GLY A 1 99 ? -1.735 -28.852 15.003 1.00 72.94 99 GLY A C 1
ATOM 794 O O . GLY A 1 99 ? -0.654 -29.198 15.471 1.00 72.94 99 GLY A O 1
ATOM 795 N N . SER A 1 100 ? -2.035 -29.002 13.710 1.00 79.88 100 SER A N 1
ATOM 796 C CA . SER A 1 100 ? -1.147 -29.661 12.741 1.00 79.88 100 SER A CA 1
ATOM 797 C C . SER A 1 100 ? -0.368 -28.720 11.822 1.00 79.88 100 SER A C 1
ATOM 799 O O . SER A 1 100 ? 0.234 -29.183 10.855 1.00 79.88 100 SER A O 1
ATOM 801 N N . ASP A 1 101 ? -0.394 -27.418 12.096 1.00 85.31 101 ASP A N 1
ATOM 802 C CA . ASP A 1 101 ? 0.571 -26.483 11.527 1.00 85.31 101 ASP A CA 1
ATOM 803 C C . ASP A 1 101 ? 1.717 -26.317 12.523 1.00 85.31 101 ASP A C 1
ATOM 805 O O . ASP A 1 101 ? 1.505 -25.861 13.651 1.00 85.31 101 ASP A O 1
ATOM 809 N N . TRP A 1 102 ? 2.932 -26.677 12.121 1.00 87.12 102 TRP A N 1
ATOM 810 C CA . TRP A 1 102 ? 4.119 -26.424 12.932 1.00 87.12 102 TRP A CA 1
ATOM 811 C C . TRP A 1 102 ? 5.333 -26.117 12.066 1.00 87.12 102 TRP A C 1
ATOM 813 O O . TRP A 1 102 ? 5.516 -26.676 10.984 1.00 87.12 102 TRP A O 1
ATOM 823 N N . ALA A 1 103 ? 6.189 -25.228 12.562 1.00 88.25 103 ALA A N 1
ATOM 824 C CA . ALA A 1 103 ? 7.475 -24.960 11.944 1.00 88.25 103 ALA A CA 1
ATOM 825 C C . ALA A 1 103 ? 8.559 -25.882 12.507 1.00 88.25 103 ALA A C 1
ATOM 827 O O . ALA A 1 103 ? 8.599 -26.194 13.699 1.00 88.25 103 ALA A O 1
ATOM 828 N N . THR A 1 104 ? 9.453 -26.309 11.629 1.00 90.94 104 THR A N 1
ATOM 829 C CA . THR A 1 104 ? 10.649 -27.089 11.935 1.00 90.94 104 THR A CA 1
ATOM 830 C C . THR A 1 104 ? 11.776 -26.703 10.968 1.00 90.94 104 THR A C 1
ATOM 832 O O . THR A 1 104 ? 11.674 -25.710 10.249 1.00 90.94 104 THR A O 1
ATOM 835 N N . LEU A 1 105 ? 12.873 -27.457 10.969 1.00 91.19 105 LEU A N 1
ATOM 836 C CA . LEU A 1 105 ? 14.054 -27.248 10.139 1.00 91.19 105 LEU A CA 1
ATOM 837 C C . LEU A 1 105 ? 14.413 -28.527 9.379 1.00 91.19 105 LEU A C 1
ATOM 839 O O . LEU A 1 105 ? 14.145 -29.633 9.855 1.00 91.19 105 LEU A O 1
ATOM 843 N N . LEU A 1 106 ? 15.113 -28.385 8.254 1.00 89.00 106 LEU A N 1
ATOM 844 C CA . LEU A 1 106 ? 15.859 -29.496 7.664 1.00 89.00 106 LEU A CA 1
ATOM 845 C C . LEU A 1 106 ? 17.032 -29.898 8.572 1.00 89.00 106 LEU A C 1
ATOM 847 O O . LEU A 1 106 ? 17.851 -29.073 8.970 1.00 89.00 106 LEU A O 1
ATOM 851 N N . LYS A 1 107 ? 17.137 -31.184 8.892 1.00 89.69 107 LYS A N 1
ATOM 852 C CA . LYS A 1 107 ? 18.203 -31.791 9.702 1.00 89.69 107 LYS A CA 1
ATOM 853 C C . LYS A 1 107 ? 19.468 -32.073 8.890 1.00 89.69 107 LYS A C 1
ATOM 855 O O . LYS A 1 107 ? 20.565 -32.083 9.447 1.00 89.69 107 LYS A O 1
ATOM 860 N N . ALA A 1 108 ? 19.303 -32.319 7.598 1.00 87.00 108 ALA A N 1
ATOM 861 C CA . ALA A 1 108 ? 20.359 -32.556 6.627 1.00 87.00 108 ALA A CA 1
ATOM 862 C C . ALA A 1 108 ? 19.994 -31.853 5.318 1.00 87.00 108 ALA A C 1
ATOM 864 O O . ALA A 1 108 ? 18.825 -31.521 5.113 1.00 87.00 108 ALA A O 1
ATOM 865 N N . ASP A 1 109 ? 20.986 -31.649 4.457 1.00 84.31 109 ASP A N 1
ATOM 866 C CA . ASP A 1 109 ? 20.764 -31.117 3.117 1.00 84.31 109 ASP A CA 1
ATOM 867 C C . ASP A 1 109 ? 19.764 -32.011 2.365 1.00 84.31 109 ASP A C 1
ATOM 869 O O . ASP A 1 109 ? 19.814 -33.244 2.452 1.00 84.31 109 ASP A O 1
ATOM 873 N N . PHE A 1 110 ? 18.839 -31.389 1.644 1.00 81.56 110 PHE A N 1
ATOM 874 C CA . PHE A 1 110 ? 17.814 -32.059 0.858 1.00 81.56 110 PHE A CA 1
ATOM 875 C C . PHE A 1 110 ? 17.733 -31.388 -0.512 1.00 81.56 110 PHE A C 1
ATOM 877 O O . PHE A 1 110 ? 17.271 -30.256 -0.615 1.00 81.56 110 PHE A O 1
ATOM 884 N N . HIS A 1 111 ? 18.194 -32.075 -1.562 1.00 80.56 111 HIS A N 1
ATOM 885 C CA . HIS A 1 111 ? 18.424 -31.472 -2.883 1.00 80.56 111 HIS A CA 1
ATOM 886 C C . HIS A 1 111 ? 19.244 -30.174 -2.774 1.00 80.56 111 HIS A C 1
ATOM 888 O O . HIS A 1 111 ? 20.353 -30.205 -2.247 1.00 80.56 111 HIS A O 1
ATOM 894 N N . ASP A 1 112 ? 18.687 -29.051 -3.231 1.00 76.38 112 ASP A N 1
ATOM 895 C CA . ASP A 1 112 ? 19.325 -27.734 -3.227 1.00 76.38 112 ASP A CA 1
ATOM 896 C C . ASP A 1 112 ? 19.078 -26.952 -1.920 1.00 76.38 112 ASP A C 1
ATOM 898 O O . ASP A 1 112 ? 19.495 -25.800 -1.788 1.00 76.38 112 ASP A O 1
ATOM 902 N N . TYR A 1 113 ? 18.391 -27.553 -0.941 1.00 81.75 113 TYR A N 1
ATOM 903 C CA . TYR A 1 113 ? 18.085 -26.928 0.345 1.00 81.75 113 TYR A CA 1
ATOM 904 C C . TYR A 1 113 ? 19.082 -27.383 1.418 1.00 81.75 113 TYR A C 1
ATOM 906 O O . TYR A 1 113 ? 19.117 -28.571 1.750 1.00 81.75 113 TYR A O 1
ATOM 914 N N . PRO A 1 114 ? 19.882 -26.474 2.000 1.00 83.94 114 PRO A N 1
ATOM 915 C CA . PRO A 1 114 ? 20.845 -26.844 3.029 1.00 83.94 114 PRO A CA 1
ATOM 916 C C . PRO A 1 114 ? 20.173 -27.201 4.365 1.00 83.94 114 PRO A C 1
ATOM 918 O O . PRO A 1 114 ? 19.063 -26.767 4.689 1.00 83.94 114 PRO A O 1
ATOM 921 N N . ALA A 1 115 ? 20.883 -27.943 5.211 1.00 87.62 115 ALA A N 1
ATOM 922 C CA . ALA A 1 115 ? 20.481 -28.179 6.591 1.00 87.62 115 ALA A CA 1
ATOM 923 C C . ALA A 1 115 ? 20.233 -26.845 7.323 1.00 87.62 115 ALA A C 1
ATOM 925 O O . ALA A 1 115 ? 20.992 -25.883 7.191 1.00 87.62 115 ALA A O 1
ATOM 926 N N . GLY A 1 116 ? 19.177 -26.788 8.129 1.00 86.62 116 GLY A N 1
ATOM 927 C CA . GLY A 1 116 ? 18.736 -25.578 8.818 1.00 86.62 116 GLY A CA 1
ATOM 928 C C . GLY A 1 116 ? 17.746 -24.720 8.026 1.00 86.62 116 GLY A C 1
ATOM 929 O O . GLY A 1 116 ? 17.289 -23.716 8.568 1.00 86.62 116 GLY A O 1
ATOM 930 N N . THR A 1 117 ? 17.375 -25.077 6.791 1.00 89.25 117 THR A N 1
ATOM 931 C CA . THR A 1 117 ? 16.275 -24.400 6.080 1.00 89.25 117 THR A CA 1
ATOM 932 C C . THR A 1 117 ? 14.963 -24.536 6.864 1.00 89.25 117 THR A C 1
ATOM 934 O O . THR A 1 117 ? 14.605 -25.660 7.235 1.00 89.25 117 THR A O 1
ATOM 937 N N . PRO A 1 118 ? 14.232 -23.432 7.118 1.00 90.31 118 PRO A N 1
ATOM 938 C CA . PRO A 1 118 ? 12.922 -23.483 7.753 1.00 90.31 118 PRO A CA 1
ATOM 939 C C . PRO A 1 118 ? 11.891 -24.215 6.901 1.00 90.31 118 PRO A C 1
ATOM 941 O O . PRO A 1 118 ? 11.774 -23.982 5.696 1.00 90.31 118 PRO A O 1
ATOM 944 N N . VAL A 1 119 ? 11.111 -25.067 7.560 1.00 91.38 119 VAL A N 1
ATOM 945 C CA . VAL A 1 119 ? 10.029 -25.840 6.956 1.00 91.38 119 VAL A CA 1
ATOM 946 C C . VAL A 1 119 ? 8.756 -25.626 7.759 1.00 91.38 119 VAL A C 1
ATOM 948 O O . VAL A 1 119 ? 8.740 -25.888 8.960 1.00 91.38 119 VAL A O 1
ATOM 951 N N . LEU A 1 120 ? 7.681 -25.185 7.111 1.00 92.19 120 LEU A N 1
ATOM 952 C CA . LEU A 1 120 ? 6.344 -25.236 7.691 1.00 92.19 120 LEU A CA 1
ATOM 953 C C . LEU A 1 120 ? 5.700 -26.541 7.248 1.00 92.19 120 LEU A C 1
ATOM 955 O O . LEU A 1 120 ? 5.541 -26.792 6.051 1.00 92.19 120 LEU A O 1
ATOM 959 N N . VAL A 1 121 ? 5.324 -27.360 8.217 1.00 91.50 121 VAL A N 1
ATOM 960 C CA . VAL A 1 121 ? 4.518 -28.547 7.978 1.00 91.50 121 VAL A CA 1
ATOM 961 C C . VAL A 1 121 ? 3.063 -28.186 8.201 1.00 91.50 121 VAL A C 1
ATOM 963 O O . VAL A 1 121 ? 2.722 -27.619 9.237 1.00 91.50 121 VAL A O 1
ATOM 966 N N . ARG A 1 122 ? 2.224 -28.527 7.226 1.00 92.38 122 ARG A N 1
ATOM 967 C CA . ARG A 1 122 ? 0.776 -28.360 7.287 1.00 92.38 122 ARG A CA 1
ATOM 968 C C . ARG A 1 122 ? 0.098 -29.680 7.000 1.00 92.38 122 ARG A C 1
ATOM 970 O O . ARG A 1 122 ? 0.215 -30.217 5.896 1.00 92.38 122 ARG A O 1
ATOM 977 N N . GLU A 1 123 ? -0.668 -30.172 7.962 1.00 92.31 123 GLU A N 1
ATOM 978 C CA . GLU A 1 123 ? -1.598 -31.272 7.710 1.00 92.31 123 GLU A CA 1
ATOM 979 C C . GLU A 1 123 ? -3.021 -30.762 7.517 1.00 92.31 123 GLU A C 1
ATOM 981 O O . GLU A 1 123 ? -3.570 -30.016 8.328 1.00 92.31 123 GLU A O 1
ATOM 986 N N . THR A 1 124 ? -3.651 -31.215 6.444 1.00 93.25 124 THR A N 1
ATOM 987 C CA . THR A 1 124 ? -5.046 -30.928 6.138 1.00 93.25 124 THR A CA 1
ATOM 988 C C . THR A 1 124 ? -5.869 -32.208 6.096 1.00 93.25 124 THR A C 1
ATOM 990 O O . THR A 1 124 ? -5.352 -33.335 6.159 1.00 93.25 124 THR A O 1
ATOM 993 N N . SER A 1 125 ? -7.184 -32.046 5.970 1.00 91.94 125 SER A N 1
ATOM 994 C CA . SER A 1 125 ? -8.121 -33.134 5.701 1.00 91.94 125 SER A CA 1
ATOM 995 C C . SER A 1 125 ? -7.767 -33.919 4.431 1.00 91.94 125 SER A C 1
ATOM 997 O O . SER A 1 125 ? -8.197 -35.064 4.314 1.00 91.94 125 SER A O 1
ATOM 999 N N . GLN A 1 126 ? -6.947 -33.358 3.530 1.00 91.25 126 GLN A N 1
ATOM 1000 C CA . GLN A 1 126 ? -6.619 -33.944 2.228 1.00 91.25 126 GLN A CA 1
ATOM 1001 C C . GLN A 1 126 ? -5.138 -34.301 2.044 1.00 91.25 126 GLN A C 1
ATOM 1003 O O . GLN A 1 126 ? -4.850 -35.233 1.296 1.00 91.25 126 GLN A O 1
ATOM 1008 N N . ALA A 1 127 ? -4.198 -33.630 2.720 1.00 90.94 127 ALA A N 1
ATOM 1009 C CA . ALA A 1 127 ? -2.774 -33.906 2.520 1.00 90.94 127 ALA A CA 1
ATOM 1010 C C . ALA A 1 127 ? -1.884 -33.547 3.715 1.00 90.94 127 ALA A C 1
ATOM 1012 O O . ALA A 1 127 ? -2.319 -32.862 4.639 1.00 90.94 127 ALA A O 1
ATOM 1013 N N . THR A 1 128 ? -0.638 -34.015 3.711 1.00 89.56 128 THR A N 1
ATOM 1014 C CA . THR A 1 128 ? 0.475 -33.393 4.445 1.00 89.56 128 THR A CA 1
ATOM 1015 C C . THR A 1 128 ? 1.329 -32.649 3.428 1.00 89.56 128 THR A C 1
ATOM 1017 O O . THR A 1 128 ? 1.764 -33.241 2.438 1.00 89.56 128 THR A O 1
ATOM 1020 N N . ILE A 1 129 ? 1.557 -31.360 3.660 1.00 90.44 129 ILE A N 1
ATOM 1021 C CA . ILE A 1 129 ? 2.304 -30.471 2.770 1.00 90.44 129 ILE A CA 1
ATOM 1022 C C . ILE A 1 129 ? 3.462 -29.858 3.550 1.00 90.44 129 ILE A C 1
ATOM 1024 O O . ILE A 1 129 ? 3.290 -29.420 4.689 1.00 90.44 129 ILE A O 1
ATOM 1028 N N . TYR A 1 130 ? 4.629 -29.804 2.922 1.00 90.44 130 TYR A N 1
ATOM 1029 C CA . TYR A 1 130 ? 5.792 -29.086 3.417 1.00 90.44 130 TYR A CA 1
ATOM 1030 C C . TYR A 1 130 ? 6.005 -27.829 2.586 1.00 90.44 130 TYR A C 1
ATOM 1032 O O . TYR A 1 130 ? 6.001 -27.874 1.357 1.00 90.44 130 TYR A O 1
ATOM 1040 N N . TYR A 1 131 ? 6.218 -26.715 3.271 1.00 91.06 131 TYR A N 1
ATOM 1041 C CA . TYR A 1 131 ? 6.618 -25.457 2.661 1.00 91.06 131 TYR A CA 1
ATOM 1042 C C . TYR A 1 131 ? 8.036 -25.143 3.107 1.00 91.06 131 TYR A C 1
ATOM 1044 O O . TYR A 1 131 ? 8.296 -25.120 4.308 1.00 91.06 131 TYR A O 1
ATOM 1052 N N . LEU A 1 132 ? 8.951 -24.916 2.169 1.00 88.06 132 LEU A N 1
ATOM 1053 C CA . LEU A 1 132 ? 10.369 -24.688 2.455 1.00 88.06 132 LEU A CA 1
ATOM 1054 C C . LEU A 1 132 ? 10.716 -23.231 2.201 1.00 88.06 132 LEU A C 1
ATOM 1056 O O . LEU A 1 132 ? 10.483 -22.742 1.100 1.00 88.06 132 LEU A O 1
ATOM 1060 N N . TYR A 1 133 ? 11.300 -22.550 3.186 1.00 84.50 133 TYR A N 1
ATOM 1061 C CA . TYR A 1 133 ? 11.702 -21.150 3.053 1.00 84.50 133 TYR A CA 1
ATOM 1062 C C . TYR A 1 133 ? 13.192 -21.027 2.720 1.00 84.50 133 TYR A C 1
ATOM 1064 O O . TYR A 1 133 ? 14.034 -20.853 3.598 1.00 84.50 133 TYR A O 1
ATOM 1072 N N . HIS A 1 134 ? 13.541 -21.118 1.436 1.00 78.50 134 HIS A N 1
ATOM 1073 C CA . HIS A 1 134 ? 14.940 -21.238 1.001 1.00 78.50 134 HIS A CA 1
ATOM 1074 C C . HIS A 1 134 ? 15.757 -19.939 1.064 1.00 78.50 134 HIS A C 1
ATOM 1076 O O . HIS A 1 134 ? 16.948 -19.947 0.768 1.00 78.50 134 HIS A O 1
ATOM 1082 N N . LEU A 1 135 ? 15.140 -18.815 1.439 1.00 67.56 135 LEU A N 1
ATOM 1083 C CA . LEU A 1 135 ? 15.855 -17.557 1.680 1.00 67.56 135 LEU A CA 1
ATOM 1084 C C . LEU A 1 135 ? 16.383 -17.432 3.109 1.00 67.56 135 LEU A C 1
ATOM 1086 O O . LEU A 1 135 ? 17.074 -16.461 3.415 1.00 67.56 135 LEU A O 1
ATOM 1090 N N . ALA A 1 136 ? 16.070 -18.388 3.977 1.00 74.88 136 ALA A N 1
ATOM 1091 C CA . ALA A 1 136 ? 16.474 -18.374 5.366 1.00 74.88 136 ALA A CA 1
ATOM 1092 C C . ALA A 1 136 ? 17.174 -19.671 5.758 1.00 74.88 136 ALA A C 1
ATOM 1094 O O . ALA A 1 136 ? 16.894 -20.754 5.243 1.00 74.88 136 ALA A O 1
ATOM 1095 N N . GLN A 1 137 ? 18.064 -19.547 6.731 1.00 81.88 137 GLN A N 1
ATOM 1096 C CA . GLN A 1 137 ? 18.718 -20.663 7.384 1.00 81.88 137 GLN A CA 1
ATOM 1097 C C . GLN A 1 137 ? 18.783 -20.392 8.882 1.00 81.88 137 GLN A C 1
ATOM 1099 O O . GLN A 1 137 ? 19.067 -19.274 9.318 1.00 81.88 137 GLN A O 1
ATOM 1104 N N . VAL A 1 138 ? 18.522 -21.426 9.671 1.00 80.69 138 VAL A N 1
ATOM 1105 C CA . VAL A 1 138 ? 18.710 -21.413 11.117 1.00 80.69 138 VAL A CA 1
ATOM 1106 C C . VAL A 1 138 ? 19.930 -22.254 11.449 1.00 80.69 138 VAL A C 1
ATOM 1108 O O . VAL A 1 138 ? 19.985 -23.453 11.173 1.00 80.69 138 VAL A O 1
ATOM 1111 N N . THR A 1 139 ? 20.930 -21.617 12.044 1.00 78.56 139 THR A N 1
ATOM 1112 C CA . THR A 1 139 ? 22.149 -22.289 12.488 1.00 78.56 139 THR A CA 1
ATOM 1113 C C . THR A 1 139 ? 21.891 -23.139 13.736 1.00 78.56 139 THR A C 1
ATOM 1115 O O . THR A 1 139 ? 20.908 -22.961 14.459 1.00 78.56 139 THR A O 1
ATOM 1118 N N . ARG A 1 140 ? 22.818 -24.053 14.057 1.00 74.56 140 ARG A N 1
ATOM 1119 C CA . ARG A 1 140 ? 22.721 -24.913 15.256 1.00 74.56 140 ARG A CA 1
ATOM 1120 C C . ARG A 1 140 ? 22.690 -24.145 16.583 1.00 74.56 140 ARG A C 1
ATOM 1122 O O . ARG A 1 140 ? 22.212 -24.689 17.572 1.00 74.56 140 ARG A O 1
ATOM 1129 N N . ASP A 1 141 ? 23.193 -22.914 16.623 1.00 73.56 141 ASP A N 1
ATOM 1130 C CA . ASP A 1 141 ? 23.114 -22.021 17.787 1.00 73.56 141 ASP A CA 1
ATOM 1131 C C . ASP A 1 141 ? 21.853 -21.132 17.787 1.00 73.56 141 ASP A C 1
ATOM 1133 O O . ASP A 1 141 ? 21.723 -20.223 18.609 1.00 73.56 141 ASP A O 1
ATOM 1137 N N . GLY A 1 142 ? 20.903 -21.400 16.884 1.00 69.50 142 GLY A N 1
ATOM 1138 C CA . GLY A 1 142 ? 19.606 -20.732 16.845 1.00 69.50 142 GLY A CA 1
ATOM 1139 C C . GLY A 1 142 ? 19.652 -19.321 16.270 1.00 69.50 142 GLY A C 1
ATOM 1140 O O . GLY A 1 142 ? 18.782 -18.507 16.589 1.00 69.50 142 GLY A O 1
ATOM 1141 N N . ARG A 1 143 ? 20.669 -18.987 15.465 1.00 74.69 143 ARG A N 1
ATOM 1142 C CA . ARG A 1 143 ? 20.687 -17.726 14.718 1.00 74.69 143 ARG A CA 1
ATOM 1143 C C . ARG A 1 143 ? 19.941 -17.917 13.415 1.00 74.69 143 ARG A C 1
ATOM 1145 O O . ARG A 1 143 ? 20.210 -18.851 12.668 1.00 74.69 143 ARG A O 1
ATOM 1152 N N . PHE A 1 144 ? 19.026 -17.001 13.155 1.00 72.56 144 PHE A N 1
ATOM 1153 C CA . PHE A 1 144 ? 18.346 -16.897 11.881 1.00 72.56 144 PHE A CA 1
ATOM 1154 C C . PHE A 1 144 ? 19.170 -15.995 10.962 1.00 72.56 144 PHE A C 1
ATOM 1156 O O . PHE A 1 144 ? 19.488 -14.859 11.324 1.00 72.56 144 PHE A O 1
ATOM 1163 N N . THR A 1 145 ? 19.532 -16.497 9.790 1.00 70.06 145 THR A N 1
ATOM 1164 C CA . THR A 1 145 ? 20.260 -15.742 8.771 1.00 70.06 145 THR A CA 1
ATOM 1165 C C . THR A 1 145 ? 19.539 -15.845 7.446 1.00 70.06 145 THR A C 1
ATOM 1167 O O . THR A 1 145 ? 19.149 -16.935 7.031 1.00 70.06 145 THR A O 1
ATOM 1170 N N . TYR A 1 146 ? 19.417 -14.718 6.757 1.00 67.56 146 TYR A N 1
ATOM 1171 C CA . TYR A 1 146 ? 19.022 -14.724 5.359 1.00 67.56 146 TYR A CA 1
ATOM 1172 C C . TYR A 1 146 ? 20.205 -15.203 4.522 1.00 67.56 146 TYR A C 1
ATOM 1174 O O . TYR A 1 146 ? 21.312 -14.682 4.679 1.00 67.56 146 TYR A O 1
ATOM 1182 N N . VAL A 1 147 ? 19.988 -16.209 3.677 1.00 58.12 147 VAL A N 1
ATOM 1183 C CA . VAL A 1 147 ? 21.045 -16.772 2.830 1.00 58.12 147 VAL A CA 1
ATOM 1184 C C . VAL A 1 147 ? 21.405 -15.726 1.764 1.00 58.12 147 VAL A C 1
ATOM 1186 O O . VAL A 1 147 ? 20.538 -15.364 0.961 1.00 58.12 147 VAL A O 1
ATOM 1189 N N . PRO A 1 148 ? 22.645 -15.192 1.737 1.00 44.53 148 PRO A N 1
ATOM 1190 C CA . PRO A 1 148 ? 23.081 -14.304 0.666 1.00 44.53 148 PRO A CA 1
ATOM 1191 C C . PRO A 1 148 ? 23.148 -15.117 -0.630 1.00 44.53 148 PRO A C 1
ATOM 1193 O O . PRO A 1 148 ? 23.846 -16.125 -0.680 1.00 44.53 148 PRO A O 1
ATOM 1196 N N . ASN A 1 149 ? 22.435 -14.705 -1.681 1.00 45.78 149 ASN A N 1
ATOM 1197 C CA . ASN A 1 149 ? 22.599 -15.340 -2.991 1.00 45.78 149 ASN A CA 1
ATOM 1198 C C . ASN A 1 149 ? 24.020 -15.036 -3.499 1.00 45.78 149 ASN A C 1
ATOM 1200 O O . ASN A 1 149 ? 24.305 -13.884 -3.839 1.00 45.78 149 ASN A O 1
ATOM 1204 N N . GLU A 1 150 ? 24.905 -16.033 -3.568 1.00 35.31 150 GLU A N 1
ATOM 1205 C CA . GLU A 1 150 ? 26.133 -15.898 -4.354 1.00 35.31 150 GLU A CA 1
ATOM 1206 C C . GLU A 1 150 ? 25.764 -15.709 -5.839 1.00 35.31 150 GLU A C 1
ATOM 1208 O O . GLU A 1 150 ? 24.855 -16.375 -6.345 1.00 35.31 150 GLU A O 1
ATOM 1213 N N . PRO A 1 151 ? 26.400 -14.763 -6.551 1.00 32.97 151 PRO A N 1
ATOM 1214 C CA . PRO A 1 151 ? 26.072 -14.494 -7.942 1.00 32.97 151 PRO A CA 1
ATOM 1215 C C . PRO A 1 151 ? 26.712 -15.543 -8.861 1.00 32.97 151 PRO A C 1
ATOM 1217 O O . PRO A 1 151 ? 27.919 -15.511 -9.098 1.00 32.97 151 PRO A O 1
ATOM 1220 N N . GLU A 1 152 ? 25.902 -16.432 -9.439 1.00 34.59 152 GLU A N 1
ATOM 1221 C CA . GLU A 1 152 ? 26.319 -17.225 -10.601 1.00 34.59 152 GLU A CA 1
ATOM 1222 C C . GLU A 1 152 ? 26.382 -16.379 -11.896 1.00 34.59 152 GLU A C 1
ATOM 1224 O O . GLU A 1 152 ? 25.709 -15.344 -12.009 1.00 34.59 152 GLU A O 1
ATOM 1229 N N . PRO A 1 153 ? 27.208 -16.772 -12.890 1.00 37.75 153 PRO A N 1
ATOM 1230 C CA . PRO A 1 153 ? 27.654 -15.878 -13.955 1.00 37.75 153 PRO A CA 1
ATOM 1231 C C . PRO A 1 153 ? 26.590 -15.550 -15.022 1.00 37.75 153 PRO A C 1
ATOM 1233 O O . PRO A 1 153 ? 26.041 -16.412 -15.698 1.00 37.75 153 PRO A O 1
ATOM 1236 N N . ASN A 1 154 ? 26.428 -14.245 -15.251 1.00 39.56 154 ASN A N 1
ATOM 1237 C CA . ASN A 1 154 ? 26.119 -13.537 -16.506 1.00 39.56 154 ASN A CA 1
ATOM 1238 C C . ASN A 1 154 ? 24.795 -13.736 -17.278 1.00 39.56 154 ASN A C 1
ATOM 1240 O O . ASN A 1 154 ? 24.482 -12.836 -18.056 1.00 39.56 154 ASN A O 1
ATOM 1244 N N . GLU A 1 155 ? 23.955 -14.743 -17.033 1.00 37.06 155 GLU A N 1
ATOM 1245 C CA . GLU A 1 155 ? 22.576 -14.769 -17.596 1.00 37.06 155 GLU A CA 1
ATOM 1246 C C . GLU A 1 155 ? 21.506 -14.243 -16.615 1.00 37.06 155 GLU A C 1
ATOM 1248 O O . GLU A 1 155 ? 20.364 -13.971 -16.983 1.00 37.06 155 GLU A O 1
ATOM 1253 N N . VAL A 1 156 ? 21.892 -14.003 -15.358 1.00 40.22 156 VAL A N 1
ATOM 1254 C CA . VAL A 1 156 ? 20.965 -13.750 -14.243 1.00 40.22 156 VAL A CA 1
ATOM 1255 C C . VAL A 1 156 ? 20.638 -12.269 -14.016 1.00 40.22 156 VAL A C 1
ATOM 1257 O O . VAL A 1 156 ? 19.716 -11.984 -13.265 1.00 40.22 156 VAL A O 1
ATOM 1260 N N . ARG A 1 157 ? 21.279 -11.289 -14.675 1.00 37.22 157 ARG A N 1
ATOM 1261 C CA . ARG A 1 157 ? 20.988 -9.864 -14.377 1.00 37.22 157 ARG A CA 1
ATOM 1262 C C . ARG A 1 157 ? 19.516 -9.489 -14.592 1.00 37.22 157 ARG A C 1
ATOM 1264 O O . ARG A 1 157 ? 18.958 -8.813 -13.739 1.00 37.22 157 ARG A O 1
ATOM 1271 N N . ALA A 1 158 ? 18.860 -9.994 -15.638 1.00 37.12 158 ALA A N 1
ATOM 1272 C CA . ALA A 1 158 ? 17.417 -9.796 -15.830 1.00 37.12 158 ALA A CA 1
ATOM 1273 C C . ALA A 1 158 ? 16.571 -10.514 -14.751 1.00 37.12 158 ALA A C 1
ATOM 1275 O O . ALA A 1 158 ? 15.609 -9.949 -14.237 1.00 37.12 158 ALA A O 1
ATOM 1276 N N . ASN A 1 159 ? 16.990 -11.714 -14.332 1.00 41.19 159 ASN A N 1
ATOM 1277 C CA . ASN A 1 159 ? 16.320 -12.523 -13.306 1.00 41.19 159 ASN A CA 1
ATOM 1278 C C . ASN A 1 159 ? 16.525 -11.992 -11.872 1.00 41.19 159 ASN A C 1
ATOM 1280 O O . ASN A 1 159 ? 15.676 -12.192 -11.007 1.00 41.19 159 ASN A O 1
ATOM 1284 N N . GLN A 1 160 ? 17.633 -11.300 -11.594 1.00 32.72 160 GLN A N 1
ATOM 1285 C CA . GLN A 1 160 ? 17.931 -10.698 -10.292 1.00 32.72 160 GLN A CA 1
ATOM 1286 C C . GLN A 1 160 ? 17.056 -9.471 -10.026 1.00 32.72 160 GLN A C 1
ATOM 1288 O O . GLN A 1 160 ? 16.539 -9.348 -8.919 1.00 32.72 160 GLN A O 1
ATOM 1293 N N . TYR A 1 161 ? 16.813 -8.622 -11.031 1.00 39.59 161 TYR A N 1
ATOM 1294 C CA . TYR A 1 161 ? 15.861 -7.513 -10.901 1.00 39.59 161 TYR A CA 1
ATOM 1295 C C . TYR A 1 161 ? 14.426 -8.019 -10.699 1.00 39.59 161 TYR A C 1
ATOM 1297 O O . TYR A 1 161 ? 13.721 -7.492 -9.844 1.00 39.59 161 TYR A O 1
ATOM 1305 N N . GLU A 1 162 ? 14.010 -9.091 -11.384 1.00 39.94 162 GLU A N 1
ATOM 1306 C CA . GLU A 1 162 ? 12.701 -9.715 -11.140 1.00 39.94 162 GLU A CA 1
ATOM 1307 C C . GLU A 1 162 ? 12.600 -10.377 -9.756 1.00 39.94 162 GLU A C 1
ATOM 1309 O O . GLU A 1 162 ? 11.553 -10.307 -9.110 1.00 39.94 162 GLU A O 1
ATOM 1314 N N . LYS A 1 163 ? 13.670 -11.016 -9.266 1.00 35.22 163 LYS A N 1
ATOM 1315 C CA . LYS A 1 163 ? 13.694 -11.679 -7.950 1.00 35.22 163 LYS A CA 1
ATOM 1316 C C . LYS A 1 163 ? 13.733 -10.660 -6.800 1.00 35.22 163 LYS A C 1
ATOM 1318 O O . LYS A 1 163 ? 13.019 -10.857 -5.820 1.00 35.22 163 LYS A O 1
ATOM 1323 N N . GLN A 1 164 ? 14.476 -9.560 -6.945 1.00 37.47 164 GLN A N 1
ATOM 1324 C CA . GLN A 1 164 ? 14.510 -8.440 -5.994 1.00 37.47 164 GLN A CA 1
ATOM 1325 C C . GLN A 1 164 ? 13.160 -7.704 -5.961 1.00 37.47 164 GLN A C 1
ATOM 1327 O O . GLN A 1 164 ? 12.570 -7.562 -4.893 1.00 37.47 164 GLN A O 1
ATOM 1332 N N . ALA A 1 165 ? 12.597 -7.373 -7.131 1.00 43.97 165 ALA A N 1
ATOM 1333 C CA . ALA A 1 165 ? 11.271 -6.761 -7.243 1.00 43.97 165 ALA A CA 1
ATOM 1334 C C . ALA A 1 165 ? 10.158 -7.655 -6.666 1.00 43.97 165 ALA A C 1
ATOM 1336 O O . ALA A 1 165 ? 9.159 -7.152 -6.160 1.00 43.97 165 ALA A O 1
ATOM 1337 N N . ARG A 1 166 ? 10.322 -8.987 -6.701 1.00 43.78 166 ARG A N 1
ATOM 1338 C CA . ARG A 1 166 ? 9.403 -9.948 -6.065 1.00 43.78 166 ARG A CA 1
ATOM 1339 C C . ARG A 1 166 ? 9.497 -9.961 -4.539 1.00 43.78 166 ARG A C 1
ATOM 1341 O O . ARG A 1 166 ? 8.461 -10.097 -3.896 1.00 43.78 166 ARG A O 1
ATOM 1348 N N . ILE A 1 167 ? 10.695 -9.836 -3.966 1.00 40.28 167 ILE A N 1
ATOM 1349 C CA . ILE A 1 167 ? 10.892 -9.745 -2.507 1.00 40.28 167 ILE A CA 1
ATOM 1350 C C . ILE A 1 167 ? 10.331 -8.417 -1.991 1.00 40.28 167 ILE A C 1
ATOM 1352 O O . ILE A 1 167 ? 9.585 -8.408 -1.015 1.00 40.28 167 ILE A O 1
ATOM 1356 N N . GLU A 1 168 ? 10.606 -7.321 -2.698 1.00 47.78 168 GLU A N 1
ATOM 1357 C CA . GLU A 1 168 ? 10.047 -6.001 -2.397 1.00 47.78 168 GLU A CA 1
ATOM 1358 C C . GLU A 1 168 ? 8.514 -6.017 -2.519 1.00 47.78 168 GLU A C 1
ATOM 1360 O O . GLU A 1 168 ? 7.822 -5.598 -1.595 1.00 47.78 168 GLU A O 1
ATOM 1365 N N . ALA A 1 169 ? 7.956 -6.608 -3.583 1.00 49.53 169 ALA A N 1
ATOM 1366 C CA . ALA A 1 169 ? 6.506 -6.737 -3.751 1.00 49.53 169 ALA A CA 1
ATOM 1367 C C . ALA A 1 169 ? 5.831 -7.586 -2.656 1.00 49.53 169 ALA A C 1
ATOM 1369 O O . ALA A 1 169 ? 4.723 -7.258 -2.236 1.00 49.53 169 ALA A O 1
ATOM 1370 N N . LEU A 1 170 ? 6.481 -8.653 -2.176 1.00 47.62 170 LEU A N 1
ATOM 1371 C CA . LEU A 1 170 ? 5.979 -9.487 -1.075 1.00 47.62 170 LEU A CA 1
ATOM 1372 C C . LEU A 1 170 ? 6.011 -8.752 0.272 1.00 47.62 170 LEU A C 1
ATOM 1374 O O . LEU A 1 170 ? 5.074 -8.867 1.060 1.00 47.62 170 LEU A O 1
ATOM 1378 N N . ALA A 1 171 ? 7.064 -7.978 0.534 1.00 49.19 171 ALA A N 1
ATOM 1379 C CA . ALA A 1 171 ? 7.186 -7.200 1.762 1.00 49.19 171 ALA A CA 1
ATOM 1380 C C . ALA A 1 171 ? 6.172 -6.039 1.809 1.00 49.19 171 ALA A C 1
ATOM 1382 O O . ALA A 1 171 ? 5.533 -5.816 2.839 1.00 49.19 171 ALA A O 1
ATOM 1383 N N . ILE A 1 172 ? 5.946 -5.378 0.668 1.00 55.56 172 ILE A N 1
ATOM 1384 C CA . ILE A 1 172 ? 4.910 -4.348 0.493 1.00 55.56 172 ILE A CA 1
ATOM 1385 C C . ILE A 1 172 ? 3.509 -4.943 0.694 1.00 55.56 172 ILE A C 1
ATOM 1387 O O . ILE A 1 172 ? 2.688 -4.332 1.379 1.00 55.56 172 ILE A O 1
ATOM 1391 N N . ALA A 1 173 ? 3.239 -6.141 0.159 1.00 58.28 173 ALA A N 1
ATOM 1392 C CA . ALA A 1 173 ? 1.930 -6.791 0.256 1.00 58.28 173 ALA A CA 1
ATOM 1393 C C . ALA A 1 173 ? 1.475 -7.021 1.710 1.00 58.28 173 ALA A C 1
ATOM 1395 O O . ALA A 1 173 ? 0.303 -6.827 2.025 1.00 58.28 173 ALA A O 1
ATOM 1396 N N . LEU A 1 174 ? 2.397 -7.361 2.617 1.00 56.53 174 LEU A N 1
ATOM 1397 C CA . LEU A 1 174 ? 2.058 -7.711 4.000 1.00 56.53 174 LEU A CA 1
ATOM 1398 C C . LEU A 1 174 ? 1.493 -6.527 4.806 1.00 56.53 174 LEU A C 1
ATOM 1400 O O . LEU A 1 174 ? 0.544 -6.691 5.574 1.00 56.53 174 LEU A O 1
ATOM 1404 N N . TRP A 1 175 ? 2.046 -5.325 4.624 1.00 67.88 175 TRP A N 1
ATOM 1405 C CA . TRP A 1 175 ? 1.529 -4.114 5.272 1.00 67.88 175 TRP A CA 1
ATOM 1406 C C . TRP A 1 175 ? 0.412 -3.450 4.462 1.00 67.88 175 TRP A C 1
ATOM 1408 O O . TRP A 1 175 ? -0.498 -2.876 5.055 1.00 67.88 175 TRP A O 1
ATOM 1418 N N . ALA A 1 176 ? 0.435 -3.568 3.131 1.00 67.62 176 ALA A N 1
ATOM 1419 C CA . ALA A 1 176 ? -0.652 -3.131 2.257 1.00 67.62 176 ALA A CA 1
ATOM 1420 C C . ALA A 1 176 ? -1.983 -3.802 2.635 1.00 67.62 176 ALA A C 1
ATOM 1422 O O . ALA A 1 176 ? -2.979 -3.108 2.837 1.00 67.62 176 ALA A O 1
ATOM 1423 N N . ASP A 1 177 ? -1.977 -5.124 2.830 1.00 68.19 177 ASP A N 1
ATOM 1424 C CA . ASP A 1 177 ? -3.150 -5.888 3.265 1.00 68.19 177 ASP A CA 1
ATOM 1425 C C . ASP A 1 177 ? -3.632 -5.458 4.651 1.00 68.19 177 ASP A C 1
ATOM 1427 O O . ASP A 1 177 ? -4.838 -5.362 4.887 1.00 68.19 177 ASP A O 1
ATOM 1431 N N . LEU A 1 178 ? -2.707 -5.166 5.571 1.00 69.62 178 LEU A N 1
ATOM 1432 C CA . LEU A 1 178 ? -3.044 -4.668 6.901 1.00 69.62 178 LEU A CA 1
ATOM 1433 C C . LEU A 1 178 ? -3.745 -3.311 6.818 1.00 69.62 178 LEU A C 1
ATOM 1435 O O . LEU A 1 178 ? -4.855 -3.178 7.327 1.00 69.62 178 LEU A O 1
ATOM 1439 N N . LEU A 1 179 ? -3.132 -2.323 6.157 1.00 72.31 179 LEU A N 1
ATOM 1440 C CA . LEU A 1 179 ? -3.686 -0.972 5.996 1.00 72.31 179 LEU A CA 1
ATOM 1441 C C . LEU A 1 179 ? -5.065 -1.015 5.335 1.00 72.31 179 LEU A C 1
ATOM 1443 O O . LEU A 1 179 ? -6.015 -0.395 5.819 1.00 72.31 179 LEU A O 1
ATOM 1447 N N . LEU A 1 180 ? -5.185 -1.822 4.285 1.00 77.19 180 LEU A N 1
ATOM 1448 C CA . LEU A 1 180 ? -6.429 -2.047 3.573 1.00 77.19 180 LEU A CA 1
ATOM 1449 C C . LEU A 1 180 ? -7.486 -2.730 4.447 1.00 77.19 180 LEU A C 1
ATOM 1451 O O . LEU A 1 180 ? -8.654 -2.351 4.403 1.00 77.19 180 LEU A O 1
ATOM 1455 N N . SER A 1 181 ? -7.094 -3.699 5.274 1.00 72.56 181 SER A N 1
ATOM 1456 C CA . SER A 1 181 ? -7.996 -4.365 6.220 1.00 72.56 181 SER A CA 1
ATOM 1457 C C . SER A 1 181 ? -8.516 -3.400 7.283 1.00 72.56 181 SER A C 1
ATOM 1459 O O . SER A 1 181 ? -9.704 -3.453 7.608 1.00 72.56 181 SER A O 1
ATOM 1461 N N . VAL A 1 182 ? -7.680 -2.475 7.780 1.00 74.38 182 VAL A N 1
ATOM 1462 C CA . VAL A 1 182 ? -8.150 -1.407 8.682 1.00 74.38 182 VAL A CA 1
ATOM 1463 C C . VAL A 1 182 ? -9.161 -0.515 7.970 1.00 74.38 182 VAL A C 1
ATOM 1465 O O . VAL A 1 182 ? -10.242 -0.286 8.510 1.00 74.38 182 VAL A O 1
ATOM 1468 N N . ALA A 1 183 ? -8.860 -0.055 6.753 1.00 79.00 183 ALA A N 1
ATOM 1469 C CA . ALA A 1 183 ? -9.763 0.810 5.995 1.00 79.00 183 ALA A CA 1
ATOM 1470 C C . ALA A 1 183 ? -11.105 0.124 5.670 1.00 79.00 183 ALA A C 1
ATOM 1472 O O . ALA A 1 183 ? -12.163 0.719 5.879 1.00 79.00 183 ALA A O 1
ATOM 1473 N N . LYS A 1 184 ? -11.077 -1.142 5.232 1.00 78.75 184 LYS A N 1
ATOM 1474 C CA . LYS A 1 184 ? -12.269 -1.975 4.976 1.00 78.75 184 LYS A CA 1
ATOM 1475 C C . LYS A 1 184 ? -13.101 -2.179 6.239 1.00 78.75 184 LYS A C 1
ATOM 1477 O O . LYS A 1 184 ? -14.330 -2.096 6.199 1.00 78.75 184 LYS A O 1
ATOM 1482 N N . GLY A 1 185 ? -12.433 -2.404 7.367 1.00 72.81 185 GLY A N 1
ATOM 1483 C CA . GLY A 1 185 ? -13.070 -2.613 8.660 1.00 72.81 185 GLY A CA 1
ATOM 1484 C C . GLY A 1 185 ? -13.941 -1.447 9.130 1.00 72.81 185 GLY A C 1
ATOM 1485 O O . GLY A 1 185 ? -14.922 -1.673 9.828 1.00 72.81 185 GLY A O 1
ATOM 1486 N N . LEU A 1 186 ? -13.650 -0.211 8.711 1.00 79.25 186 LEU A N 1
ATOM 1487 C CA . LEU A 1 186 ? -14.445 0.968 9.090 1.00 79.25 186 LEU A CA 1
ATOM 1488 C C . LEU A 1 186 ? -15.895 0.908 8.579 1.00 79.25 186 LEU A C 1
ATOM 1490 O O . LEU A 1 186 ? -16.774 1.548 9.154 1.00 79.25 186 LEU A O 1
ATOM 1494 N N . LEU A 1 187 ? -16.152 0.154 7.506 1.00 71.69 187 LEU A N 1
ATOM 1495 C CA . LEU A 1 187 ? -17.479 0.010 6.894 1.00 71.69 187 LEU A CA 1
ATOM 1496 C C . LEU A 1 187 ? -18.235 -1.216 7.406 1.00 71.69 187 LEU A C 1
ATOM 1498 O O . LEU A 1 187 ? -19.467 -1.226 7.445 1.00 71.69 187 LEU A O 1
ATOM 1502 N N . GLY A 1 188 ? -17.496 -2.264 7.767 1.00 60.66 188 GLY A N 1
ATOM 1503 C CA . GLY A 1 188 ? -18.043 -3.531 8.219 1.00 60.66 188 GLY A CA 1
ATOM 1504 C C . GLY A 1 188 ? -17.846 -3.703 9.714 1.00 60.66 188 GLY A C 1
ATOM 1505 O O . GLY A 1 188 ? -16.733 -3.956 10.162 1.00 60.66 188 GLY A O 1
ATOM 1506 N N . ALA A 1 189 ? -18.933 -3.682 10.486 1.00 49.41 189 ALA A N 1
ATOM 1507 C CA . ALA A 1 189 ? -18.928 -4.302 11.805 1.00 49.41 189 ALA A CA 1
ATOM 1508 C C . ALA A 1 189 ? -18.682 -5.807 11.619 1.00 49.41 189 ALA A C 1
ATOM 1510 O O . ALA A 1 189 ? -19.627 -6.582 11.460 1.00 49.41 189 ALA A O 1
ATOM 1511 N N . VAL A 1 190 ? -17.421 -6.242 11.593 1.00 40.50 190 VAL A N 1
ATOM 1512 C CA . VAL A 1 190 ? -17.080 -7.667 11.615 1.00 40.50 190 VAL A CA 1
ATOM 1513 C C . VAL A 1 190 ? -17.588 -8.220 12.951 1.00 40.50 190 VAL A C 1
ATOM 1515 O O . VAL A 1 190 ? -16.963 -8.056 13.997 1.00 40.50 190 VAL A O 1
ATOM 1518 N N . GLY A 1 191 ? -18.787 -8.807 12.919 1.00 38.50 191 GLY A N 1
ATOM 1519 C CA . GLY A 1 191 ? -19.463 -9.402 14.073 1.00 38.50 191 GLY A CA 1
ATOM 1520 C C . GLY A 1 191 ? -20.117 -8.421 15.056 1.00 38.50 191 GLY A C 1
ATOM 1521 O O . GLY A 1 191 ? -20.116 -8.712 16.248 1.00 38.50 191 GLY A O 1
ATOM 1522 N N . GLY A 1 192 ? -20.641 -7.272 14.603 1.00 41.72 192 GLY A N 1
ATOM 1523 C CA . GLY A 1 192 ? -21.374 -6.332 15.479 1.00 41.72 192 GLY A CA 1
ATOM 1524 C C . GLY A 1 192 ? -20.488 -5.491 16.413 1.00 41.72 192 GLY A C 1
ATOM 1525 O O . GLY A 1 192 ? -20.963 -4.929 17.396 1.00 41.72 192 GLY A O 1
ATOM 1526 N N . LYS A 1 193 ? -19.186 -5.424 16.121 1.00 53.53 193 LYS A N 1
ATOM 1527 C CA . LYS A 1 193 ? -18.160 -4.759 16.931 1.00 53.53 193 LYS A CA 1
ATOM 1528 C C . LYS A 1 193 ? -17.875 -3.339 16.429 1.00 53.53 193 LYS A C 1
ATOM 1530 O O . LYS A 1 193 ? -17.790 -3.114 15.224 1.00 53.53 193 LYS A O 1
ATOM 1535 N N . VAL A 1 194 ? -17.741 -2.390 17.357 1.00 61.31 194 VAL A N 1
ATOM 1536 C CA . VAL A 1 194 ? -17.593 -0.943 17.089 1.00 61.31 194 VAL A CA 1
ATOM 1537 C C . VAL A 1 194 ? -16.113 -0.543 17.113 1.00 61.31 194 VAL A C 1
ATOM 1539 O O . VAL A 1 194 ? -15.365 -1.123 17.890 1.00 61.31 194 VAL A O 1
ATOM 1542 N N . GLY A 1 195 ? -15.701 0.423 16.278 1.00 62.31 195 GLY A N 1
ATOM 1543 C CA . GLY A 1 195 ? -14.408 1.141 16.249 1.00 62.31 195 GLY A CA 1
ATOM 1544 C C . GLY A 1 195 ? -13.229 0.561 17.049 1.00 62.31 195 GLY A C 1
ATOM 1545 O O . GLY A 1 195 ? -12.287 0.019 16.467 1.00 62.31 195 GLY A O 1
ATOM 1546 N N . SER A 1 196 ? -13.254 0.669 18.382 1.00 63.50 196 SER A N 1
ATOM 1547 C CA . SER A 1 196 ? -12.181 0.158 19.256 1.00 63.50 196 SER A CA 1
ATOM 1548 C C . SER A 1 196 ? -11.927 -1.345 19.122 1.00 63.50 196 SER A C 1
ATOM 1550 O O . SER A 1 196 ? -10.783 -1.797 19.183 1.00 63.50 196 SER A O 1
ATOM 1552 N N . ASP A 1 197 ? -12.992 -2.114 18.935 1.00 64.94 197 ASP A N 1
ATOM 1553 C CA . ASP A 1 197 ? -12.979 -3.570 18.851 1.00 64.94 197 ASP A CA 1
ATOM 1554 C C . ASP A 1 197 ? -12.476 -4.042 17.484 1.00 64.94 197 ASP A C 1
ATOM 1556 O O . ASP A 1 197 ? -11.816 -5.077 17.405 1.00 64.94 197 ASP A O 1
ATOM 1560 N N . LEU A 1 198 ? -12.734 -3.262 16.425 1.00 65.00 198 LEU A N 1
ATOM 1561 C CA . LEU A 1 198 ? -12.126 -3.461 15.110 1.00 65.00 198 LEU A CA 1
ATOM 1562 C C . LEU A 1 198 ? -10.609 -3.289 15.205 1.00 65.00 198 LEU A C 1
ATOM 1564 O O . LEU A 1 198 ? -9.860 -4.164 14.777 1.00 65.00 198 LEU A O 1
ATOM 1568 N N . LEU A 1 199 ? -10.154 -2.182 15.799 1.00 65.81 199 LEU A N 1
ATOM 1569 C CA . LEU A 1 199 ? -8.724 -1.925 15.954 1.00 65.81 199 LEU A CA 1
ATOM 1570 C C . LEU A 1 199 ? -8.053 -3.015 16.797 1.00 65.81 199 LEU A C 1
ATOM 1572 O O . LEU A 1 199 ? -6.983 -3.481 16.438 1.00 65.81 199 LEU A O 1
ATOM 1576 N N . ASN A 1 200 ? -8.687 -3.499 17.864 1.00 67.25 200 ASN A N 1
ATOM 1577 C CA . ASN A 1 200 ? -8.135 -4.600 18.658 1.00 67.25 200 ASN A CA 1
ATOM 1578 C C . ASN A 1 200 ? -8.180 -5.963 17.949 1.00 67.25 200 ASN A C 1
ATOM 1580 O O . ASN A 1 200 ? -7.318 -6.801 18.188 1.00 67.25 200 ASN A O 1
ATOM 1584 N N . ALA A 1 201 ? -9.156 -6.201 17.070 1.00 60.53 201 ALA A N 1
ATOM 1585 C CA . ALA A 1 201 ? -9.183 -7.406 16.242 1.00 60.53 201 ALA A CA 1
ATOM 1586 C C . ALA A 1 201 ? -8.057 -7.406 15.195 1.00 60.53 201 ALA A C 1
ATOM 1588 O O . ALA A 1 201 ? -7.480 -8.454 14.916 1.00 60.53 201 ALA A O 1
ATOM 1589 N N . LEU A 1 202 ? -7.736 -6.237 14.638 1.00 58.34 202 LEU A N 1
ATOM 1590 C CA . LEU A 1 202 ? -6.667 -6.070 13.650 1.00 58.34 202 LEU A CA 1
ATOM 1591 C C . LEU A 1 202 ? -5.277 -5.958 14.294 1.00 58.34 202 LEU A C 1
ATOM 1593 O O . LEU A 1 202 ? -4.282 -6.342 13.681 1.00 58.34 202 LEU A O 1
ATOM 1597 N N . PHE A 1 203 ? -5.216 -5.493 15.543 1.00 65.50 203 PHE A N 1
ATOM 1598 C CA . PHE A 1 203 ? -3.997 -5.336 16.337 1.00 65.50 203 PHE A CA 1
ATOM 1599 C C . PHE A 1 203 ? -4.143 -6.032 17.700 1.00 65.50 203 PHE A C 1
ATOM 1601 O O . PHE A 1 203 ? -4.244 -5.359 18.729 1.00 65.50 203 PHE A O 1
ATOM 1608 N N . PRO A 1 204 ? -4.194 -7.377 17.735 1.00 50.62 204 PRO A N 1
ATOM 1609 C CA . PRO A 1 204 ? -4.387 -8.101 18.981 1.00 50.62 204 PRO A CA 1
ATOM 1610 C C . PRO A 1 204 ? -3.151 -7.981 19.885 1.00 50.62 204 PRO A C 1
ATOM 1612 O O . PRO A 1 204 ? -2.073 -8.487 19.575 1.00 50.62 204 PRO A O 1
ATOM 1615 N N . GLY A 1 205 ? -3.335 -7.353 21.048 1.00 52.06 205 GLY A N 1
ATOM 1616 C CA . GLY A 1 205 ? -2.335 -7.275 22.116 1.00 52.06 205 GLY A CA 1
ATOM 1617 C C . GLY A 1 205 ? -1.400 -6.061 22.055 1.00 52.06 205 GLY A C 1
ATOM 1618 O O . GLY A 1 205 ? -1.397 -5.270 21.119 1.00 52.06 205 GLY A O 1
ATOM 1619 N N . SER A 1 206 ? -0.561 -5.926 23.084 1.00 50.72 206 SER A N 1
ATOM 1620 C CA . SER A 1 206 ? 0.328 -4.776 23.314 1.00 50.72 206 SER A CA 1
ATOM 1621 C C . SER A 1 206 ? 1.558 -4.703 22.398 1.00 50.72 206 SER A C 1
ATOM 1623 O O . SER A 1 206 ? 2.461 -3.899 22.629 1.00 50.72 206 SER A O 1
ATOM 1625 N N . GLN A 1 207 ? 1.630 -5.542 21.360 1.00 53.72 207 GLN A N 1
ATOM 1626 C CA . GLN A 1 207 ? 2.821 -5.656 20.512 1.00 53.72 207 GLN A CA 1
ATOM 1627 C C . GLN A 1 207 ? 2.943 -4.532 19.469 1.00 53.72 207 GLN A C 1
ATOM 1629 O O . GLN A 1 207 ? 4.048 -4.279 18.993 1.00 53.72 207 GLN A O 1
ATOM 1634 N N . GLY A 1 208 ? 1.852 -3.817 19.163 1.00 60.50 208 GLY A N 1
ATOM 1635 C CA . GLY A 1 208 ? 1.846 -2.752 18.154 1.00 60.50 208 GLY A CA 1
ATOM 1636 C C . GLY A 1 208 ? 2.174 -3.257 16.741 1.00 60.50 208 GLY A C 1
ATOM 1637 O O . GLY A 1 208 ? 2.168 -4.456 16.472 1.00 60.50 208 GLY A O 1
ATOM 1638 N N . ILE A 1 209 ? 2.438 -2.330 15.819 1.00 65.62 209 ILE A N 1
ATOM 1639 C CA . ILE A 1 209 ? 2.862 -2.625 14.441 1.00 65.62 209 ILE A CA 1
ATOM 1640 C C . ILE A 1 209 ? 4.380 -2.455 14.337 1.00 65.62 209 ILE A C 1
ATOM 1642 O O . ILE A 1 209 ? 4.924 -1.488 14.879 1.00 65.62 209 ILE A O 1
ATOM 1646 N N . ASP A 1 210 ? 5.065 -3.328 13.592 1.00 69.00 210 ASP A N 1
ATOM 1647 C CA . ASP A 1 210 ? 6.472 -3.117 13.220 1.00 69.00 210 ASP A CA 1
ATOM 1648 C C . ASP A 1 210 ? 6.582 -2.046 12.124 1.00 69.00 210 ASP A C 1
ATOM 1650 O O . ASP A 1 210 ? 6.735 -2.308 10.929 1.00 69.00 210 ASP A O 1
ATOM 1654 N N . VAL A 1 211 ? 6.460 -0.790 12.552 1.00 68.19 211 VAL A N 1
ATOM 1655 C CA . VAL A 1 211 ? 6.466 0.352 11.637 1.00 68.19 211 VAL A CA 1
ATOM 1656 C C . VAL A 1 211 ? 7.844 0.582 11.024 1.00 68.19 211 VAL A C 1
ATOM 1658 O O . VAL A 1 211 ? 7.933 1.102 9.915 1.00 68.19 211 VAL A O 1
ATOM 1661 N N . LYS A 1 212 ? 8.925 0.167 11.695 1.00 67.75 212 LYS A N 1
ATOM 1662 C CA . LYS A 1 212 ? 10.258 0.266 11.102 1.00 67.75 212 LYS A CA 1
ATOM 1663 C C . LYS A 1 212 ? 10.323 -0.603 9.851 1.00 67.75 212 LYS A C 1
ATOM 1665 O O . LYS A 1 212 ? 10.696 -0.095 8.799 1.00 67.75 212 LYS A O 1
ATOM 1670 N N . LYS A 1 213 ? 9.883 -1.861 9.944 1.00 69.69 213 LYS A N 1
ATOM 1671 C CA . LYS A 1 213 ? 9.808 -2.746 8.781 1.00 69.69 213 LYS A CA 1
ATOM 1672 C C . LYS A 1 213 ? 8.900 -2.172 7.689 1.00 69.69 213 LYS A C 1
ATOM 1674 O O . LYS A 1 213 ? 9.299 -2.146 6.534 1.00 69.69 213 LYS A O 1
ATOM 1679 N N . MET A 1 214 ? 7.722 -1.650 8.045 1.00 70.06 214 MET A N 1
ATOM 1680 C CA . MET A 1 214 ? 6.813 -1.020 7.074 1.00 70.06 214 MET A CA 1
ATOM 1681 C C . MET A 1 214 ? 7.466 0.150 6.321 1.00 70.06 214 MET A C 1
ATOM 1683 O O . MET A 1 214 ? 7.285 0.284 5.113 1.00 70.06 214 MET A O 1
ATOM 1687 N N . LEU A 1 215 ? 8.215 1.003 7.023 1.00 70.44 215 LEU A N 1
ATOM 1688 C CA . LEU A 1 215 ? 8.912 2.138 6.416 1.00 70.44 215 LEU A CA 1
ATOM 1689 C C . LEU A 1 215 ? 10.103 1.703 5.564 1.00 70.44 215 LEU A C 1
ATOM 1691 O O . LEU A 1 215 ? 10.292 2.255 4.482 1.00 70.44 215 LEU A O 1
ATOM 1695 N N . ASP A 1 216 ? 10.870 0.717 6.027 1.00 71.69 216 ASP A N 1
ATOM 1696 C CA . ASP A 1 216 ? 11.982 0.146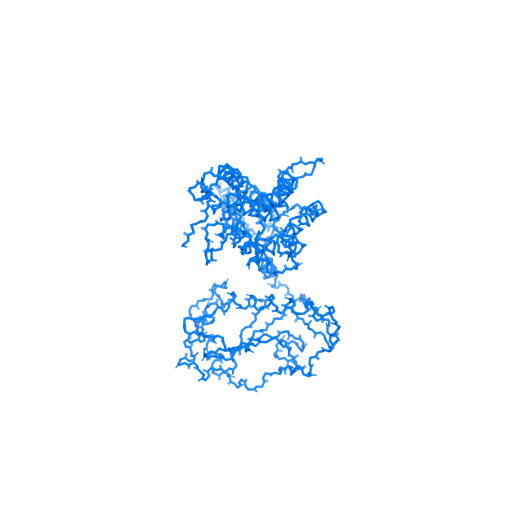 5.268 1.00 71.69 216 ASP A CA 1
ATOM 1697 C C . ASP A 1 216 ? 11.464 -0.461 3.949 1.00 71.69 216 ASP A C 1
ATOM 1699 O O . ASP A 1 216 ? 11.976 -0.131 2.880 1.00 71.69 216 ASP A O 1
ATOM 1703 N N . ASP A 1 217 ? 10.386 -1.249 3.999 1.00 69.75 217 ASP A N 1
ATOM 1704 C CA . ASP A 1 217 ? 9.765 -1.861 2.817 1.00 69.75 217 ASP A CA 1
ATOM 1705 C C . ASP A 1 217 ? 9.199 -0.798 1.854 1.00 69.75 217 ASP A C 1
ATOM 1707 O O . ASP A 1 217 ? 9.358 -0.894 0.636 1.00 69.75 217 ASP A O 1
ATOM 1711 N N . PHE A 1 218 ? 8.565 0.254 2.383 1.00 71.88 218 PHE A N 1
ATOM 1712 C CA . PHE A 1 218 ? 7.993 1.325 1.564 1.00 71.88 218 PHE A CA 1
ATOM 1713 C C . PHE A 1 218 ? 9.051 2.246 0.941 1.00 71.88 218 PHE A C 1
ATOM 1715 O O . PHE A 1 218 ? 8.826 2.817 -0.128 1.00 71.88 218 PHE A O 1
ATOM 1722 N N . SER A 1 219 ? 10.225 2.369 1.563 1.00 71.62 219 SER A N 1
ATOM 1723 C CA . SER A 1 219 ? 11.337 3.147 1.006 1.00 71.62 219 SER A CA 1
ATOM 1724 C C . SER A 1 219 ? 11.831 2.608 -0.343 1.00 71.62 219 SER A C 1
ATOM 1726 O O . SER A 1 219 ? 12.371 3.373 -1.134 1.00 71.62 219 SER A O 1
ATOM 1728 N N . ALA A 1 220 ? 11.569 1.333 -0.661 1.00 68.50 220 ALA A N 1
ATOM 1729 C CA . ALA A 1 220 ? 11.838 0.764 -1.983 1.00 68.50 220 ALA A CA 1
ATOM 1730 C C . ALA A 1 220 ? 10.909 1.314 -3.086 1.00 68.50 220 ALA A C 1
ATOM 1732 O O . ALA A 1 220 ? 11.244 1.256 -4.267 1.00 68.50 220 ALA A O 1
ATOM 1733 N N . ILE A 1 221 ? 9.744 1.860 -2.717 1.00 66.56 221 ILE A N 1
ATOM 1734 C CA . ILE A 1 221 ? 8.785 2.471 -3.651 1.00 66.56 221 ILE A CA 1
ATOM 1735 C C . ILE A 1 221 ? 9.101 3.952 -3.859 1.00 66.56 221 ILE A C 1
ATOM 1737 O O . ILE A 1 221 ? 8.919 4.473 -4.953 1.00 66.56 221 ILE A O 1
ATOM 1741 N N . VAL A 1 222 ? 9.559 4.656 -2.826 1.00 68.44 222 VAL A N 1
ATOM 1742 C CA . VAL A 1 222 ? 9.801 6.100 -2.904 1.00 68.44 222 VAL A CA 1
ATOM 1743 C C . VAL A 1 222 ? 11.261 6.363 -3.249 1.00 68.44 222 VAL A C 1
ATOM 1745 O O . VAL A 1 222 ? 12.152 6.097 -2.453 1.00 68.44 222 VAL A O 1
ATOM 1748 N N . ALA A 1 223 ? 11.516 6.974 -4.406 1.00 57.34 223 ALA A N 1
ATOM 1749 C CA . ALA A 1 223 ? 12.868 7.286 -4.882 1.00 57.34 223 ALA A CA 1
ATOM 1750 C C . ALA A 1 223 ? 13.651 8.326 -4.034 1.00 57.34 223 ALA A C 1
ATOM 1752 O O . ALA A 1 223 ? 14.781 8.679 -4.377 1.00 57.34 223 ALA A O 1
ATOM 1753 N N . GLU A 1 224 ? 13.083 8.835 -2.936 1.00 58.53 224 GLU A N 1
ATOM 1754 C CA . GLU A 1 224 ? 13.711 9.824 -2.056 1.00 58.53 224 GLU A CA 1
ATOM 1755 C C . GLU A 1 224 ? 14.343 9.158 -0.824 1.00 58.53 224 GLU A C 1
ATOM 1757 O O . GLU A 1 224 ? 13.675 8.523 -0.009 1.00 58.53 224 GLU A O 1
ATOM 1762 N N . ALA A 1 225 ? 15.657 9.344 -0.666 1.00 43.69 225 ALA A N 1
ATOM 1763 C CA . ALA A 1 225 ? 16.429 8.778 0.431 1.00 43.69 225 ALA A CA 1
ATOM 1764 C C . ALA A 1 225 ? 15.944 9.263 1.816 1.00 43.69 225 ALA A C 1
ATOM 1766 O O . ALA A 1 225 ? 16.020 10.447 2.147 1.00 43.69 225 ALA A O 1
ATOM 1767 N N . ASN A 1 226 ? 15.491 8.295 2.619 1.00 50.19 226 ASN A N 1
ATOM 1768 C CA . ASN A 1 226 ? 15.444 8.226 4.083 1.00 50.19 226 ASN A CA 1
ATOM 1769 C C . ASN A 1 226 ? 15.420 9.548 4.872 1.00 50.19 226 ASN A C 1
ATOM 1771 O O . ASN A 1 226 ? 16.453 10.085 5.271 1.00 50.19 226 ASN A O 1
ATOM 1775 N N . LYS A 1 227 ? 14.215 9.962 5.282 1.00 59.16 227 LYS A N 1
ATOM 1776 C CA . LYS A 1 227 ? 13.996 10.879 6.418 1.00 59.16 227 LYS A CA 1
ATOM 1777 C C . LYS A 1 227 ? 13.189 10.179 7.512 1.00 59.16 227 LYS A C 1
ATOM 1779 O O . LYS A 1 227 ? 12.089 10.577 7.883 1.00 59.16 227 LYS A O 1
ATOM 1784 N N . VAL A 1 228 ? 13.782 9.082 7.984 1.00 59.75 228 VAL A N 1
ATOM 1785 C CA . VAL A 1 228 ? 13.163 8.042 8.820 1.00 59.75 228 VAL A CA 1
ATOM 1786 C C . VAL A 1 228 ? 12.807 8.538 10.219 1.00 59.75 228 VAL A C 1
ATOM 1788 O O . VAL A 1 228 ? 11.828 8.065 10.777 1.00 59.75 228 VAL A O 1
ATOM 1791 N N . GLN A 1 229 ? 13.534 9.505 10.792 1.00 69.44 229 GLN A N 1
ATOM 1792 C CA . GLN A 1 229 ? 13.352 9.847 12.207 1.00 69.44 229 GLN A CA 1
ATOM 1793 C C . GLN A 1 229 ? 11.962 10.425 12.510 1.00 69.44 229 GLN A C 1
ATOM 1795 O O . GLN A 1 229 ? 11.238 9.843 13.308 1.00 69.44 229 GLN A O 1
ATOM 1800 N N . THR A 1 230 ? 11.550 11.518 11.860 1.00 74.44 230 THR A N 1
ATOM 1801 C CA . THR A 1 230 ? 10.240 12.134 12.138 1.00 74.44 230 THR A CA 1
ATOM 1802 C C . THR A 1 230 ? 9.091 11.192 11.792 1.00 74.44 230 THR A C 1
ATOM 1804 O O . THR A 1 230 ? 8.137 11.087 12.556 1.00 74.44 230 THR A O 1
ATOM 1807 N N . VAL A 1 231 ? 9.190 10.455 10.681 1.00 76.94 231 VAL A N 1
ATOM 1808 C CA . VAL A 1 231 ? 8.166 9.472 10.299 1.00 76.94 231 VAL A CA 1
ATOM 1809 C C . VAL A 1 231 ? 8.097 8.329 11.321 1.00 76.94 231 VAL A C 1
ATOM 1811 O O . VAL A 1 231 ? 7.005 7.934 11.720 1.00 76.94 231 VAL A O 1
ATOM 1814 N N . SER A 1 232 ? 9.242 7.854 11.817 1.00 75.75 232 SER A N 1
ATOM 1815 C CA . SER A 1 232 ? 9.324 6.844 12.877 1.00 75.75 232 SER A CA 1
ATOM 1816 C C . SER A 1 232 ? 8.807 7.361 14.223 1.00 75.75 232 SER A C 1
ATOM 1818 O O . SER A 1 232 ? 8.194 6.605 14.974 1.00 75.75 232 SER A O 1
ATOM 1820 N N . GLU A 1 233 ? 9.025 8.634 14.549 1.00 78.81 233 GLU A N 1
ATOM 1821 C CA . GLU A 1 233 ? 8.467 9.267 15.749 1.00 78.81 233 GLU A CA 1
ATOM 1822 C C . GLU A 1 233 ? 6.939 9.337 15.655 1.00 78.81 233 GLU A C 1
ATOM 1824 O O . GLU A 1 233 ? 6.242 8.925 16.585 1.00 78.81 233 GLU A O 1
ATOM 1829 N N . GLN A 1 234 ? 6.408 9.782 14.511 1.00 84.81 234 GLN A N 1
ATOM 1830 C CA . GLN A 1 234 ? 4.965 9.817 14.260 1.00 84.81 234 GLN A CA 1
ATOM 1831 C C . GLN A 1 234 ? 4.351 8.413 14.296 1.00 84.81 234 GLN A C 1
ATOM 1833 O O . GLN A 1 234 ? 3.306 8.199 14.907 1.00 84.81 234 GLN A O 1
ATOM 1838 N N . ALA A 1 235 ? 5.033 7.428 13.725 1.00 81.75 235 ALA A N 1
ATOM 1839 C CA . ALA A 1 235 ? 4.655 6.028 13.824 1.00 81.75 235 ALA A CA 1
ATOM 1840 C C . ALA A 1 235 ? 4.583 5.520 15.269 1.00 81.75 235 ALA A C 1
ATOM 1842 O O . ALA A 1 235 ? 3.605 4.876 15.655 1.00 81.75 235 ALA A O 1
ATOM 1843 N N . GLY A 1 236 ? 5.584 5.851 16.088 1.00 76.00 236 GLY A N 1
ATOM 1844 C CA . GLY A 1 236 ? 5.578 5.551 17.518 1.00 76.00 236 GLY A CA 1
ATOM 1845 C C . GLY A 1 236 ? 4.375 6.173 18.232 1.00 76.00 236 GLY A C 1
ATOM 1846 O O . GLY A 1 236 ? 3.780 5.547 19.110 1.00 76.00 236 GLY A O 1
ATOM 1847 N N . GLN A 1 237 ? 3.950 7.372 17.819 1.00 85.25 237 GLN A N 1
ATOM 1848 C CA . GLN A 1 237 ? 2.744 8.001 18.355 1.00 85.25 237 GLN A CA 1
ATOM 1849 C C . GLN A 1 237 ? 1.461 7.243 17.994 1.00 85.25 237 GLN A C 1
ATOM 1851 O O . GLN A 1 237 ? 0.626 7.068 18.886 1.00 85.25 237 GLN A O 1
ATOM 1856 N N . VAL A 1 238 ? 1.320 6.770 16.749 1.00 84.75 238 VAL A N 1
ATOM 1857 C CA . VAL A 1 238 ? 0.177 5.943 16.313 1.00 84.75 238 VAL A CA 1
ATOM 1858 C C . VAL A 1 238 ? 0.144 4.624 17.081 1.00 84.75 238 VAL A C 1
ATOM 1860 O O . VAL A 1 238 ? -0.878 4.293 17.679 1.00 84.75 238 VAL A O 1
ATOM 1863 N N . ASN A 1 239 ? 1.277 3.920 17.163 1.00 80.25 239 ASN A N 1
ATOM 1864 C CA . ASN A 1 239 ? 1.400 2.694 17.956 1.00 80.25 239 ASN A CA 1
ATOM 1865 C C . ASN A 1 239 ? 1.024 2.922 19.423 1.00 80.25 239 ASN A C 1
ATOM 1867 O O . ASN A 1 239 ? 0.307 2.116 20.008 1.00 80.25 239 ASN A O 1
ATOM 1871 N N . GLY A 1 240 ? 1.439 4.046 20.011 1.00 78.12 240 GLY A N 1
ATOM 1872 C CA . GLY A 1 240 ? 1.050 4.402 21.373 1.00 78.12 240 GLY A CA 1
ATOM 1873 C C . GLY A 1 240 ? -0.466 4.545 21.550 1.00 78.12 240 GLY A C 1
ATOM 1874 O O . GLY A 1 240 ? -0.981 4.176 22.604 1.00 78.12 240 GLY A O 1
ATOM 1875 N N . VAL A 1 241 ? -1.192 5.043 20.541 1.00 85.19 241 VAL A N 1
ATOM 1876 C CA . VAL A 1 241 ? -2.667 5.093 20.559 1.00 85.19 241 VAL A CA 1
ATOM 1877 C C . VAL A 1 241 ? -3.263 3.690 20.456 1.00 85.19 241 VAL A C 1
ATOM 1879 O O . VAL A 1 241 ? -4.135 3.358 21.253 1.00 85.19 241 VAL A O 1
ATOM 1882 N N . LEU A 1 242 ? -2.766 2.849 19.542 1.00 80.88 242 LEU A N 1
ATOM 1883 C CA . LEU A 1 242 ? -3.233 1.465 19.380 1.00 80.88 242 LEU A CA 1
ATOM 1884 C C . LEU A 1 242 ? -3.049 0.642 20.666 1.00 80.88 242 LEU A C 1
ATOM 1886 O O . LEU A 1 242 ? -3.993 0.008 21.140 1.00 80.88 242 LEU A O 1
ATOM 1890 N N . ILE A 1 243 ? -1.866 0.727 21.282 1.00 77.94 243 ILE A N 1
ATOM 1891 C CA . ILE A 1 243 ? -1.565 0.072 22.562 1.00 77.94 243 ILE A CA 1
ATOM 1892 C C . ILE A 1 243 ? -2.489 0.616 23.649 1.00 77.94 243 ILE A C 1
ATOM 1894 O O . ILE A 1 243 ? -3.154 -0.162 24.331 1.00 77.94 243 ILE A O 1
ATOM 1898 N N . SER A 1 244 ? -2.616 1.944 23.760 1.00 82.19 244 SER A N 1
ATOM 1899 C CA . SER A 1 244 ? -3.466 2.557 24.788 1.00 82.19 244 SER A CA 1
ATOM 1900 C C . SER A 1 244 ? -4.934 2.146 24.648 1.00 82.19 244 SER A C 1
ATOM 1902 O O . SER A 1 244 ? -5.620 1.930 25.649 1.00 82.19 244 SER A O 1
ATOM 1904 N N . ASN A 1 245 ? -5.405 1.991 23.409 1.00 82.56 245 ASN A N 1
ATOM 1905 C CA . ASN A 1 245 ? -6.739 1.494 23.115 1.00 82.56 245 ASN A CA 1
ATOM 1906 C C . ASN A 1 245 ? -6.931 0.061 23.645 1.00 82.56 245 ASN A C 1
ATOM 1908 O O . ASN A 1 245 ? -7.907 -0.205 24.350 1.00 82.56 245 ASN A O 1
ATOM 1912 N N . SER A 1 246 ? -5.981 -0.839 23.369 1.00 76.75 246 SER A N 1
ATOM 1913 C CA . SER A 1 246 ? -6.049 -2.235 23.828 1.00 76.75 246 SER A CA 1
ATOM 1914 C C . SER A 1 246 ? -5.900 -2.396 25.347 1.00 76.75 246 SER A C 1
ATOM 1916 O O . SER A 1 246 ? -6.617 -3.188 25.955 1.00 76.75 246 SER A O 1
ATOM 1918 N N . GLU A 1 247 ? -5.002 -1.633 25.978 1.00 80.62 247 GLU A N 1
ATOM 1919 C CA . GLU A 1 247 ? -4.628 -1.828 27.383 1.00 80.62 247 GLU A CA 1
ATOM 1920 C C . GLU A 1 247 ? -5.521 -1.050 28.352 1.00 80.62 247 GLU A C 1
ATOM 1922 O O . GLU A 1 247 ? -5.733 -1.485 29.485 1.00 80.62 247 GLU A O 1
ATOM 1927 N N . TYR A 1 248 ? -6.066 0.093 27.922 1.00 83.25 248 TYR A N 1
ATOM 1928 C CA . TYR A 1 248 ? -6.816 0.989 28.804 1.00 83.25 248 TYR A CA 1
ATOM 1929 C C . TYR A 1 248 ? -8.251 1.218 28.349 1.00 83.25 248 TYR A C 1
ATOM 1931 O O . TYR A 1 248 ? -9.169 1.050 29.156 1.00 83.25 248 TYR A O 1
ATOM 1939 N N . TYR A 1 249 ? -8.471 1.602 27.089 1.00 87.00 249 TYR A N 1
ATOM 1940 C CA . TYR A 1 249 ? -9.808 1.982 26.624 1.00 87.00 249 TYR A CA 1
ATOM 1941 C C . TYR A 1 249 ? -10.782 0.796 26.623 1.00 87.00 249 TYR A C 1
ATOM 1943 O O . TYR A 1 249 ? -11.829 0.866 27.270 1.00 87.00 249 TYR A O 1
ATOM 1951 N N . ILE A 1 250 ? -10.426 -0.316 25.973 1.00 84.19 250 ILE A N 1
ATOM 1952 C CA . ILE A 1 250 ? -11.299 -1.498 25.875 1.00 84.19 250 ILE A CA 1
ATOM 1953 C C . ILE A 1 250 ? -11.621 -2.085 27.259 1.00 84.19 250 ILE A C 1
ATOM 1955 O O . ILE A 1 250 ? -12.805 -2.280 27.563 1.00 84.19 250 ILE A O 1
ATOM 1959 N N . PRO A 1 251 ? -10.639 -2.297 28.162 1.00 83.81 251 PRO A N 1
ATOM 1960 C CA . PRO A 1 251 ? -10.942 -2.767 29.509 1.00 83.81 251 PRO A CA 1
ATOM 1961 C C . PRO A 1 251 ? -11.851 -1.812 30.289 1.00 83.81 251 PRO A C 1
ATOM 1963 O O . PRO A 1 251 ? -12.717 -2.278 31.029 1.00 83.81 251 PRO A O 1
ATOM 1966 N N . ARG A 1 252 ? -11.712 -0.490 30.118 1.00 85.62 252 ARG A N 1
ATOM 1967 C CA . ARG A 1 252 ? -12.615 0.497 30.739 1.00 85.62 252 ARG A CA 1
ATOM 1968 C C . ARG A 1 252 ? -14.028 0.417 30.177 1.00 85.62 252 ARG A C 1
ATOM 1970 O O . ARG A 1 252 ? -14.974 0.307 30.953 1.00 85.62 252 ARG A O 1
ATOM 1977 N N . LYS A 1 253 ? -14.178 0.365 28.852 1.00 84.81 253 LYS A N 1
ATOM 1978 C CA . LYS A 1 253 ? -15.480 0.199 28.186 1.00 84.81 253 LYS A CA 1
ATOM 1979 C C . LYS A 1 253 ? -16.223 -1.037 28.705 1.00 84.81 253 LYS A C 1
ATOM 1981 O O . LYS A 1 253 ? -17.425 -0.975 28.940 1.00 84.81 253 LYS A O 1
ATOM 1986 N N . SER A 1 254 ? -15.503 -2.123 28.999 1.00 81.31 254 SER A N 1
ATOM 1987 C CA . SER A 1 254 ? -16.092 -3.349 29.562 1.00 81.31 254 SER A CA 1
ATOM 1988 C C . SER A 1 254 ? -16.540 -3.251 31.035 1.00 81.31 254 SER A C 1
ATOM 1990 O O . SER A 1 254 ? -17.290 -4.103 31.506 1.00 81.31 254 SER A O 1
ATOM 1992 N N . LYS A 1 255 ? -16.113 -2.221 31.782 1.00 82.62 255 LYS A N 1
ATOM 1993 C CA . LYS A 1 255 ? -16.326 -2.075 33.238 1.00 82.62 255 LYS A CA 1
ATOM 1994 C C . LYS A 1 255 ? -17.398 -1.043 33.622 1.00 82.62 255 LYS A C 1
ATOM 1996 O O . LYS A 1 255 ? -17.317 -0.452 34.694 1.00 82.62 255 LYS A O 1
ATOM 2001 N N . SER A 1 256 ? -18.418 -0.836 32.784 1.00 79.06 256 SER A N 1
ATOM 2002 C CA . SER A 1 256 ? -19.505 0.143 33.024 1.00 79.06 256 SER A CA 1
ATOM 2003 C C . SER A 1 256 ? -19.021 1.589 33.243 1.00 79.06 256 SER A C 1
ATOM 2005 O O . SER A 1 256 ? -19.673 2.367 33.937 1.00 79.06 256 SER A O 1
ATOM 2007 N N . THR A 1 257 ? -17.869 1.959 32.672 1.00 88.50 257 THR A N 1
ATOM 2008 C CA . THR A 1 257 ? -17.377 3.346 32.662 1.00 88.50 257 THR A CA 1
ATOM 2009 C C . THR A 1 257 ? -18.373 4.261 31.947 1.00 88.50 257 THR A C 1
ATOM 2011 O O . THR A 1 257 ? -19.023 3.848 30.985 1.00 88.50 257 THR A O 1
ATOM 2014 N N . SER A 1 258 ? -18.516 5.504 32.415 1.00 92.62 258 SER A N 1
ATOM 2015 C CA . SER A 1 258 ? -19.489 6.429 31.832 1.00 92.62 258 SER A CA 1
ATOM 2016 C C . SER A 1 258 ? -19.125 6.798 30.388 1.00 92.62 258 SER A C 1
ATOM 2018 O O . SER A 1 258 ? -17.946 6.930 30.049 1.00 92.62 258 SER A O 1
ATOM 2020 N N . LYS A 1 259 ? -20.140 7.042 29.542 1.00 89.94 259 LYS A N 1
ATOM 2021 C CA . LYS A 1 259 ? -19.948 7.543 28.166 1.00 89.94 259 LYS A CA 1
ATOM 2022 C C . LYS A 1 259 ? -19.014 8.755 28.125 1.00 89.94 259 LYS A C 1
ATOM 2024 O O . LYS A 1 259 ? -18.112 8.813 27.301 1.00 89.94 259 LYS A O 1
ATOM 2029 N N . ARG A 1 260 ? -19.171 9.682 29.076 1.00 94.69 260 ARG A N 1
ATOM 2030 C CA . ARG A 1 260 ? -18.338 10.884 29.185 1.00 94.69 260 ARG A CA 1
ATOM 2031 C C . ARG A 1 260 ? -16.854 10.565 29.386 1.00 94.69 260 ARG A C 1
ATOM 2033 O O . ARG A 1 260 ? -16.024 11.104 28.665 1.00 94.69 260 ARG A O 1
ATOM 2040 N N . GLU A 1 261 ? -16.513 9.694 30.331 1.00 92.94 261 GLU A N 1
ATOM 2041 C CA . GLU A 1 261 ? -15.112 9.326 30.594 1.00 92.94 261 GLU A CA 1
ATOM 2042 C C . GLU A 1 261 ? -14.483 8.576 29.408 1.00 92.94 261 GLU A C 1
ATOM 2044 O O . GLU A 1 261 ? -13.309 8.777 29.076 1.00 92.94 261 GLU A O 1
ATOM 2049 N N . LEU A 1 262 ? -15.267 7.722 28.740 1.00 91.25 262 LEU A N 1
ATOM 2050 C CA . LEU A 1 262 ? -14.839 7.048 27.513 1.00 91.25 262 LEU A CA 1
ATOM 2051 C C . LEU A 1 262 ? -14.596 8.064 26.390 1.00 91.25 262 LEU A C 1
ATOM 2053 O O . LEU A 1 262 ? -13.559 8.005 25.730 1.00 91.25 262 LEU A O 1
ATOM 2057 N N . TYR A 1 263 ? -15.498 9.030 26.224 1.00 92.81 263 TYR A N 1
ATOM 2058 C CA . TYR A 1 263 ? -15.375 10.107 25.245 1.00 92.81 263 TYR A CA 1
ATOM 2059 C C . TYR A 1 263 ? -14.138 10.983 25.486 1.00 92.81 263 TYR A C 1
ATOM 2061 O O . TYR A 1 263 ? -13.391 11.262 24.553 1.00 92.81 263 TYR A O 1
ATOM 2069 N N . GLU A 1 264 ? -13.864 11.378 26.732 1.00 94.06 264 GLU A N 1
ATOM 2070 C CA . GLU A 1 264 ? -12.679 12.175 27.093 1.00 94.06 264 GLU A CA 1
ATOM 2071 C C . GLU A 1 264 ? -11.364 11.420 26.802 1.00 94.06 264 GLU A C 1
ATOM 2073 O O . GLU A 1 264 ? -10.377 12.010 26.345 1.00 94.06 264 GLU A O 1
ATOM 2078 N N . THR A 1 265 ? -11.360 10.094 26.981 1.00 92.50 265 THR A N 1
ATOM 2079 C CA . THR A 1 265 ? -10.225 9.240 26.589 1.00 92.50 265 THR A CA 1
ATOM 2080 C C . THR A 1 265 ? -10.026 9.253 25.070 1.00 92.50 265 THR A C 1
ATOM 2082 O O . THR A 1 265 ? -8.913 9.481 24.591 1.00 92.50 265 THR A O 1
ATOM 2085 N N . LEU A 1 266 ? -11.104 9.075 24.302 1.00 93.12 266 LEU A N 1
ATOM 2086 C CA . LEU A 1 266 ? -11.057 9.095 22.837 1.00 93.12 266 LEU A CA 1
ATOM 2087 C C . LEU A 1 266 ? -10.659 10.465 22.286 1.00 93.12 266 LEU A C 1
ATOM 2089 O O . LEU A 1 266 ? -9.900 10.528 21.324 1.00 93.12 266 LEU A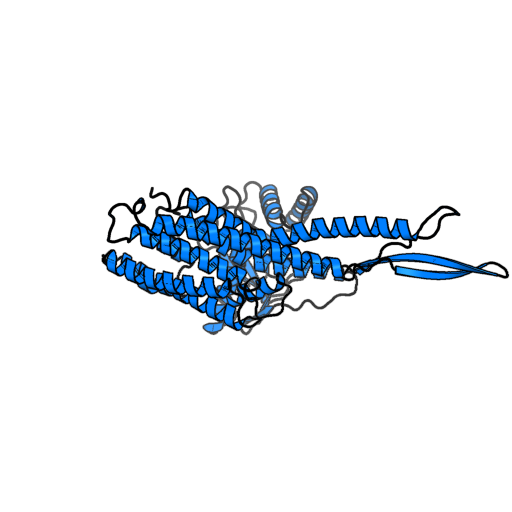 O 1
ATOM 2093 N N . LEU A 1 267 ? -11.083 11.560 22.922 1.00 94.12 267 LEU A N 1
ATOM 2094 C CA . LEU A 1 267 ? -10.684 12.916 22.542 1.00 94.12 267 LEU A CA 1
ATOM 2095 C C . LEU A 1 267 ? -9.161 13.109 22.648 1.00 94.12 267 LEU A C 1
ATOM 2097 O O . LEU A 1 267 ? -8.548 13.771 21.810 1.00 94.12 267 LEU A O 1
ATOM 2101 N N . THR A 1 268 ? -8.527 12.478 23.641 1.00 93.88 268 THR A N 1
ATOM 2102 C CA . THR A 1 268 ? -7.062 12.475 23.778 1.00 93.88 268 THR A CA 1
ATOM 2103 C C . THR A 1 268 ? -6.397 11.746 22.608 1.00 93.88 268 THR A C 1
ATOM 2105 O O . THR A 1 268 ? -5.417 12.243 22.046 1.00 93.88 268 THR A O 1
ATOM 2108 N N . TYR A 1 269 ? -6.940 10.596 22.196 1.00 93.00 269 TYR A N 1
ATOM 2109 C CA . TYR A 1 269 ? -6.449 9.853 21.030 1.00 93.00 269 TYR A CA 1
ATOM 2110 C C . TYR A 1 269 ? -6.662 10.637 19.735 1.00 93.00 269 TYR A C 1
ATOM 2112 O O . TYR A 1 269 ? -5.729 10.770 18.944 1.00 93.00 269 TYR A O 1
ATOM 2120 N N . HIS A 1 270 ? -7.848 11.223 19.563 1.00 93.81 270 HIS A N 1
ATOM 2121 C CA . HIS A 1 270 ? -8.202 12.088 18.445 1.00 93.81 270 HIS A CA 1
ATOM 2122 C C . HIS A 1 270 ? -7.188 13.227 18.280 1.00 93.81 270 HIS A C 1
ATOM 2124 O O . HIS A 1 270 ? -6.614 13.373 17.205 1.00 93.81 270 HIS A O 1
ATOM 2130 N N . ASN A 1 271 ? -6.902 13.987 19.342 1.00 93.88 271 ASN A N 1
ATOM 2131 C CA . ASN A 1 271 ? -5.963 15.113 19.282 1.00 93.88 271 ASN A CA 1
ATOM 2132 C C . ASN A 1 271 ? -4.551 14.673 18.873 1.00 93.88 271 ASN A C 1
ATOM 2134 O O . ASN A 1 271 ? -3.894 15.333 18.064 1.00 93.88 271 ASN A O 1
ATOM 2138 N N . LYS A 1 272 ? -4.093 13.532 19.401 1.00 92.44 272 LYS A N 1
ATOM 2139 C CA . LYS A 1 272 ? -2.785 12.965 19.061 1.00 92.44 272 LYS A CA 1
ATOM 2140 C C . LYS A 1 272 ? -2.724 12.540 17.592 1.00 92.44 272 LYS A C 1
ATOM 2142 O O . LYS A 1 272 ? -1.776 12.890 16.897 1.00 92.44 272 LYS A O 1
ATOM 2147 N N . LEU A 1 273 ? -3.755 11.853 17.101 1.00 93.81 273 LEU A N 1
ATOM 2148 C CA . LEU A 1 273 ? -3.846 11.428 15.703 1.00 93.81 273 LEU A CA 1
ATOM 2149 C C . LEU A 1 273 ? -3.954 12.621 14.745 1.00 93.81 273 LEU A C 1
ATOM 2151 O O . LEU A 1 273 ? -3.260 12.635 13.734 1.00 93.81 273 LEU A O 1
ATOM 2155 N N . THR A 1 274 ? -4.726 13.657 15.084 1.00 94.75 274 THR A N 1
ATOM 2156 C CA . THR A 1 274 ? -4.790 14.906 14.307 1.00 94.75 274 THR A CA 1
ATOM 2157 C C . THR A 1 274 ? -3.404 15.549 14.172 1.00 94.75 274 THR A C 1
ATOM 2159 O O . THR A 1 274 ? -3.021 15.964 13.078 1.00 94.75 274 THR A O 1
ATOM 2162 N N . SER A 1 275 ? -2.613 15.588 15.253 1.00 91.00 275 SER A N 1
ATOM 2163 C CA . SER A 1 275 ? -1.244 16.122 15.220 1.00 91.00 275 SER A CA 1
ATOM 2164 C C . SER A 1 275 ? -0.298 15.276 14.360 1.00 91.00 275 SER A C 1
ATOM 2166 O O . SER A 1 275 ? 0.499 15.838 13.604 1.00 91.00 275 SER A O 1
ATOM 2168 N N . VAL A 1 276 ? -0.400 13.946 14.445 1.00 91.44 276 VAL A N 1
ATOM 2169 C CA . VAL A 1 276 ? 0.368 13.014 13.604 1.00 91.44 276 VAL A CA 1
ATOM 2170 C C . VAL A 1 276 ? 0.040 13.220 12.127 1.00 91.44 276 VAL A C 1
ATOM 2172 O O . VAL A 1 276 ? 0.946 13.411 11.316 1.00 91.44 276 VAL A O 1
ATOM 2175 N N . ILE A 1 277 ? -1.250 13.220 11.778 1.00 94.06 277 ILE A N 1
ATOM 2176 C CA . ILE A 1 277 ? -1.722 13.391 10.399 1.00 94.06 277 ILE A CA 1
ATOM 2177 C C . ILE A 1 277 ? -1.253 14.740 9.859 1.00 94.06 277 ILE A C 1
ATOM 2179 O O . ILE A 1 277 ? -0.624 14.779 8.806 1.00 94.06 277 ILE A O 1
ATOM 2183 N N . GLY A 1 278 ? -1.457 15.827 10.609 1.00 90.75 278 GLY A N 1
ATOM 2184 C CA . GLY A 1 278 ? -0.998 17.157 10.210 1.00 90.75 278 GLY A CA 1
ATOM 2185 C C . GLY A 1 278 ? 0.510 17.209 9.955 1.00 90.75 278 GLY A C 1
ATOM 2186 O O . GLY A 1 278 ? 0.943 17.792 8.965 1.00 90.75 278 GLY A O 1
ATOM 2187 N N . THR A 1 279 ? 1.312 16.537 10.786 1.00 88.69 279 THR A N 1
ATOM 2188 C CA . THR A 1 279 ? 2.770 16.461 10.599 1.00 88.69 279 THR A CA 1
ATOM 2189 C C . THR A 1 279 ? 3.131 15.718 9.313 1.00 88.69 279 THR A C 1
ATOM 2191 O O . THR A 1 279 ? 3.899 16.242 8.507 1.00 88.69 279 THR A O 1
ATOM 2194 N N . LEU A 1 280 ? 2.547 14.536 9.084 1.00 88.81 280 LEU A N 1
ATOM 2195 C CA . LEU A 1 280 ? 2.828 13.695 7.912 1.00 88.81 280 LEU A CA 1
ATOM 2196 C C . LEU A 1 280 ? 2.287 14.284 6.601 1.00 88.81 280 LEU A C 1
ATOM 2198 O O . LEU A 1 280 ? 2.837 14.011 5.536 1.00 88.81 280 LEU A O 1
ATOM 2202 N N . GLN A 1 281 ? 1.245 15.114 6.670 1.00 90.81 281 GLN A N 1
ATOM 2203 C CA . GLN A 1 281 ? 0.699 15.840 5.522 1.00 90.81 281 GLN A CA 1
ATOM 2204 C C . GLN A 1 281 ? 1.408 17.177 5.254 1.00 90.81 281 GLN A C 1
ATOM 2206 O O . GLN A 1 281 ? 1.217 17.770 4.190 1.00 90.81 281 GLN A O 1
ATOM 2211 N N . SER A 1 282 ? 2.229 17.659 6.191 1.00 82.12 282 SER A N 1
ATOM 2212 C CA . SER A 1 282 ? 2.928 18.939 6.069 1.00 82.12 282 SER A CA 1
ATOM 2213 C C . SER A 1 282 ? 4.275 18.825 5.353 1.00 82.12 282 SER A C 1
ATOM 2215 O O . SER A 1 282 ? 4.981 17.818 5.427 1.00 82.12 282 SER A O 1
ATOM 2217 N N . LYS A 1 283 ? 4.667 19.929 4.711 1.00 76.88 283 LYS A N 1
ATOM 2218 C CA . LYS A 1 283 ? 6.058 20.196 4.336 1.00 76.88 283 LYS A CA 1
ATOM 2219 C C . LYS A 1 283 ? 6.645 21.109 5.406 1.00 76.88 283 LYS A C 1
ATOM 2221 O O . LYS A 1 283 ? 6.118 22.200 5.621 1.00 76.88 283 LYS A O 1
ATOM 2226 N N . SER A 1 284 ? 7.712 20.692 6.080 1.00 63.50 284 SER A N 1
ATOM 2227 C CA . SER A 1 284 ? 8.327 21.479 7.157 1.00 63.50 284 SER A CA 1
ATOM 2228 C C . SER A 1 284 ? 9.832 21.599 6.948 1.00 63.50 284 SER A C 1
ATOM 2230 O O . SER A 1 284 ? 10.499 20.612 6.662 1.00 63.50 284 SER A O 1
ATOM 2232 N N . ALA A 1 285 ? 10.368 22.818 7.067 1.00 60.56 285 ALA A N 1
ATOM 2233 C CA . ALA A 1 285 ? 11.807 23.110 7.011 1.00 60.56 285 ALA A CA 1
ATOM 2234 C C . ALA A 1 285 ? 12.556 22.512 5.793 1.00 60.56 285 ALA A C 1
ATOM 2236 O O . ALA A 1 285 ? 13.653 21.976 5.927 1.00 60.56 285 ALA A O 1
ATOM 2237 N N . GLY A 1 286 ? 11.963 22.577 4.592 1.00 61.41 286 GLY A N 1
ATOM 2238 C CA . GLY A 1 286 ? 12.563 22.011 3.370 1.00 61.41 286 GLY A CA 1
ATOM 2239 C C . GLY A 1 286 ? 12.527 20.478 3.310 1.00 61.41 286 GLY A C 1
ATOM 2240 O O . GLY A 1 286 ? 13.129 19.865 2.428 1.00 61.41 286 GLY A O 1
ATOM 2241 N N . VAL A 1 287 ? 11.816 19.848 4.244 1.00 62.16 287 VAL A N 1
ATOM 2242 C CA . VAL A 1 287 ? 11.569 18.417 4.277 1.00 62.16 287 VAL A CA 1
ATOM 2243 C C . VAL A 1 287 ? 10.122 18.130 3.903 1.00 62.16 287 VAL A C 1
ATOM 2245 O O . VAL A 1 287 ? 9.184 18.604 4.544 1.00 62.16 287 VAL A O 1
ATOM 2248 N N . ASP A 1 288 ? 9.961 17.328 2.857 1.00 75.75 288 ASP A N 1
ATOM 2249 C CA . ASP A 1 288 ? 8.681 16.785 2.444 1.00 75.75 288 ASP A CA 1
ATOM 2250 C C . ASP A 1 288 ? 8.531 15.364 3.007 1.00 75.75 288 ASP A C 1
ATOM 2252 O O . ASP A 1 288 ? 9.197 14.434 2.558 1.00 75.75 288 ASP A O 1
ATOM 2256 N N . TYR A 1 289 ? 7.700 15.202 4.040 1.00 77.56 289 TYR A N 1
ATOM 2257 C CA . TYR A 1 289 ? 7.399 13.888 4.625 1.00 77.56 289 TYR A CA 1
ATOM 2258 C C . TYR A 1 289 ? 6.240 13.190 3.911 1.00 77.56 289 TYR A C 1
ATOM 2260 O O . TYR A 1 289 ? 5.934 12.040 4.220 1.00 77.56 289 TYR A O 1
ATOM 2268 N N . THR A 1 290 ? 5.585 13.872 2.968 1.00 83.44 290 THR A N 1
ATOM 2269 C CA . THR A 1 290 ? 4.271 13.462 2.467 1.00 83.44 290 THR A CA 1
ATOM 2270 C C . THR A 1 290 ? 4.321 12.156 1.685 1.00 83.44 290 THR A C 1
ATOM 2272 O O . THR A 1 290 ? 3.377 11.375 1.754 1.00 83.44 290 THR A O 1
ATOM 2275 N N . LYS A 1 291 ? 5.430 11.888 0.983 1.00 85.19 291 LYS A N 1
ATOM 2276 C CA . LYS A 1 291 ? 5.636 10.640 0.237 1.00 85.19 291 LYS A CA 1
ATOM 2277 C C . LYS A 1 291 ? 6.086 9.524 1.165 1.00 85.19 291 LYS A C 1
ATOM 2279 O O . LYS A 1 291 ? 5.343 8.576 1.366 1.00 85.19 291 LYS A O 1
ATOM 2284 N N . ALA A 1 292 ? 7.252 9.665 1.797 1.00 79.56 292 ALA A N 1
ATOM 2285 C CA . ALA A 1 292 ? 7.828 8.627 2.659 1.00 79.56 292 ALA A CA 1
ATOM 2286 C C . ALA A 1 292 ? 6.941 8.261 3.867 1.00 79.56 292 ALA A C 1
ATOM 2288 O O . ALA A 1 292 ? 6.958 7.127 4.336 1.00 79.56 292 ALA A O 1
ATOM 2289 N N . GLY A 1 293 ? 6.153 9.214 4.371 1.00 84.69 293 GLY A N 1
ATOM 2290 C CA . GLY A 1 293 ? 5.224 9.017 5.478 1.00 84.69 293 GLY A CA 1
ATOM 2291 C C . GLY A 1 293 ? 3.856 8.468 5.081 1.00 84.69 293 GLY A C 1
ATOM 2292 O O . GLY A 1 293 ? 3.037 8.254 5.975 1.00 84.69 293 GLY A O 1
ATOM 2293 N N . LEU A 1 294 ? 3.586 8.236 3.790 1.00 90.38 294 LEU A N 1
ATOM 2294 C CA . LEU A 1 294 ? 2.262 7.846 3.299 1.00 90.38 294 LEU A CA 1
ATOM 2295 C C . LEU A 1 294 ? 1.679 6.614 4.024 1.00 90.38 294 LEU A C 1
ATOM 2297 O O . LEU A 1 294 ? 0.546 6.724 4.490 1.00 90.38 294 LEU A O 1
ATOM 2301 N N . PRO A 1 295 ? 2.405 5.492 4.232 1.00 86.81 295 PRO A N 1
ATOM 2302 C CA . PRO A 1 295 ? 1.850 4.324 4.927 1.00 86.81 295 PRO A CA 1
ATOM 2303 C C . PRO A 1 295 ? 1.453 4.626 6.374 1.00 86.81 295 PRO A C 1
ATOM 2305 O O . PRO A 1 295 ? 0.370 4.256 6.826 1.00 86.81 295 PRO A O 1
ATOM 2308 N N . VAL A 1 296 ? 2.302 5.366 7.095 1.00 87.44 296 VAL A N 1
ATOM 2309 C CA . VAL A 1 296 ? 2.025 5.781 8.479 1.00 87.44 296 VAL A CA 1
ATOM 2310 C C . VAL A 1 296 ? 0.851 6.754 8.519 1.00 87.44 296 VAL A C 1
ATOM 2312 O O . VAL A 1 296 ? 0.029 6.688 9.430 1.00 87.44 296 VAL A O 1
ATOM 2315 N N . CYS A 1 297 ? 0.733 7.629 7.520 1.00 92.69 297 CYS A N 1
ATOM 2316 C CA . CYS A 1 297 ? -0.384 8.553 7.400 1.00 92.69 297 CYS A CA 1
ATOM 2317 C C . CYS A 1 297 ? -1.696 7.794 7.163 1.00 92.69 297 CYS A C 1
ATOM 2319 O O . CYS A 1 297 ? -2.668 8.049 7.868 1.00 92.69 297 CYS A O 1
ATOM 2321 N N . VAL A 1 298 ? -1.719 6.806 6.261 1.00 92.50 298 VAL A N 1
ATOM 2322 C CA . VAL A 1 298 ? -2.902 5.962 6.010 1.00 92.50 298 VAL A CA 1
ATOM 2323 C C . VAL A 1 298 ? -3.328 5.196 7.259 1.00 92.50 298 VAL A C 1
ATOM 2325 O O . VAL A 1 298 ? -4.520 5.149 7.582 1.00 92.50 298 VAL A O 1
ATOM 2328 N N . LEU A 1 299 ? -2.370 4.652 8.010 1.00 87.94 299 LEU A N 1
ATOM 2329 C CA . LEU A 1 299 ? -2.647 4.014 9.293 1.00 87.94 299 LEU A CA 1
ATOM 2330 C C . LEU A 1 299 ? -3.239 5.004 10.308 1.00 87.94 299 LEU A C 1
ATOM 2332 O O . LEU A 1 299 ? -4.242 4.703 10.961 1.00 87.94 299 LEU A O 1
ATOM 2336 N N . ALA A 1 300 ? -2.628 6.184 10.443 1.00 91.88 300 ALA A N 1
ATOM 2337 C CA . ALA A 1 300 ? -3.076 7.224 11.363 1.00 91.88 300 ALA A CA 1
ATOM 2338 C C . ALA A 1 300 ? -4.492 7.700 11.017 1.00 91.88 300 ALA A C 1
ATOM 2340 O O . ALA A 1 300 ? -5.331 7.786 11.910 1.00 91.88 300 ALA A O 1
ATOM 2341 N N . ILE A 1 301 ? -4.779 7.933 9.733 1.00 94.94 301 ILE A N 1
ATOM 2342 C CA . ILE A 1 301 ? -6.104 8.310 9.225 1.00 94.94 301 ILE A CA 1
ATOM 2343 C C . ILE A 1 301 ? -7.126 7.219 9.538 1.00 94.94 301 ILE A C 1
ATOM 2345 O O . ILE A 1 301 ? -8.184 7.516 10.083 1.00 94.94 301 ILE A O 1
ATOM 2349 N N . SER A 1 302 ? -6.812 5.954 9.256 1.00 91.00 302 SER A N 1
ATOM 2350 C CA . SER A 1 302 ? -7.741 4.851 9.531 1.00 91.00 302 SER A CA 1
ATOM 2351 C C . SER A 1 302 ? -8.055 4.739 11.025 1.00 91.00 302 SER A C 1
ATOM 2353 O O . SER A 1 302 ? -9.212 4.603 11.419 1.00 91.00 302 SER A O 1
ATOM 2355 N N . THR A 1 303 ? -7.033 4.886 11.871 1.00 89.50 303 THR A N 1
ATOM 2356 C CA . THR A 1 303 ? -7.183 4.900 13.336 1.00 89.50 303 THR A CA 1
ATOM 2357 C C . THR A 1 303 ? -7.998 6.112 13.800 1.00 89.50 303 THR A C 1
ATOM 2359 O O . THR A 1 303 ? -8.808 6.012 14.722 1.00 89.50 303 THR A O 1
ATOM 2362 N N . HIS A 1 304 ? -7.824 7.264 13.151 1.00 93.88 304 HIS A N 1
ATOM 2363 C CA . HIS A 1 304 ? -8.543 8.503 13.454 1.00 93.88 304 HIS A CA 1
ATOM 2364 C C . HIS A 1 304 ? -10.023 8.409 13.106 1.00 93.88 304 HIS A C 1
ATOM 2366 O O . HIS A 1 304 ? -10.863 8.779 13.922 1.00 93.88 304 HIS A O 1
ATOM 2372 N N . LEU A 1 305 ? -10.350 7.834 11.949 1.00 93.56 305 LEU A N 1
ATOM 2373 C CA . LEU A 1 305 ? -11.726 7.573 11.532 1.00 93.56 305 LEU A CA 1
ATOM 2374 C C . LEU A 1 305 ? -12.411 6.558 12.458 1.00 93.56 305 LEU A C 1
ATOM 2376 O O . LEU A 1 305 ? -13.532 6.808 12.896 1.00 93.56 305 LEU A O 1
ATOM 2380 N N . ALA A 1 306 ? -11.722 5.480 12.849 1.00 90.75 306 ALA A N 1
ATOM 2381 C CA . ALA A 1 306 ? -12.229 4.542 13.856 1.00 90.75 306 ALA A CA 1
ATOM 2382 C C . ALA A 1 306 ? -12.467 5.227 15.215 1.00 90.75 306 ALA A C 1
ATOM 2384 O O . ALA A 1 306 ? -13.465 4.960 15.885 1.00 90.75 306 ALA A O 1
ATOM 2385 N N . THR A 1 307 ? -11.571 6.139 15.611 1.00 91.44 307 THR A N 1
ATOM 2386 C CA . THR A 1 307 ? -11.715 6.926 16.845 1.00 91.44 307 THR A CA 1
ATOM 2387 C C . THR A 1 307 ? -12.946 7.823 16.772 1.00 91.44 307 THR A C 1
ATOM 2389 O O . THR A 1 307 ? -13.718 7.857 17.724 1.00 91.44 307 THR A O 1
ATOM 2392 N N . TYR A 1 308 ? -13.186 8.497 15.644 1.00 93.88 308 TYR A N 1
ATOM 2393 C CA . TYR A 1 308 ? -14.398 9.294 15.455 1.00 93.88 308 TYR A CA 1
ATOM 2394 C C . TYR A 1 308 ? -15.679 8.457 15.490 1.00 93.88 308 TYR A C 1
ATOM 2396 O O . TYR A 1 308 ? -16.658 8.881 16.104 1.00 93.88 308 TYR A O 1
ATOM 2404 N N . GLN A 1 309 ? -15.682 7.277 14.861 1.00 92.12 309 GLN A N 1
ATOM 2405 C CA . GLN A 1 309 ? -16.817 6.356 14.931 1.00 92.12 309 GLN A CA 1
ATOM 2406 C C . GLN A 1 309 ? -17.118 6.004 16.386 1.00 92.12 309 GLN A C 1
ATOM 2408 O O . GLN A 1 309 ? -18.247 6.167 16.836 1.00 92.12 309 GLN A O 1
ATOM 2413 N N . GLU A 1 310 ? -16.104 5.608 17.153 1.00 91.12 310 GLU A N 1
ATOM 2414 C CA . GLU A 1 310 ? -16.274 5.300 18.572 1.00 91.12 310 GLU A CA 1
ATOM 2415 C C . GLU A 1 310 ? -16.718 6.528 19.390 1.00 91.12 310 GLU A C 1
ATOM 2417 O O . GLU A 1 310 ? -17.583 6.403 20.254 1.00 91.12 310 GLU A O 1
ATOM 2422 N N . MET A 1 311 ? -16.204 7.727 19.093 1.00 93.12 311 MET A N 1
ATOM 2423 C CA . MET A 1 311 ? -16.649 8.972 19.733 1.00 93.12 311 MET A CA 1
ATOM 2424 C C . MET A 1 311 ? -18.133 9.247 19.486 1.00 93.12 311 MET A C 1
ATOM 2426 O O . MET A 1 311 ? -18.807 9.693 20.408 1.00 93.12 311 MET A O 1
ATOM 2430 N N . ALA A 1 312 ? -18.663 8.937 18.299 1.00 93.69 312 ALA A N 1
ATOM 2431 C CA . ALA A 1 312 ? -20.095 9.051 18.030 1.00 93.69 312 ALA A CA 1
ATOM 2432 C C . ALA A 1 312 ? -20.921 8.089 18.904 1.00 93.69 312 ALA A C 1
ATOM 2434 O O . ALA A 1 312 ? -21.934 8.484 19.477 1.00 93.69 312 ALA A O 1
ATOM 2435 N N . PHE A 1 313 ? -20.468 6.842 19.083 1.00 90.75 313 PHE A N 1
ATOM 2436 C CA . PHE A 1 313 ? -21.151 5.867 19.948 1.00 90.75 313 PHE A CA 1
ATOM 2437 C C . PHE A 1 313 ? -21.084 6.225 21.438 1.00 90.75 313 PHE A C 1
ATOM 2439 O O . PHE A 1 313 ? -22.046 6.000 22.183 1.00 90.75 313 PHE A O 1
ATOM 2446 N N . GLN A 1 314 ? -19.961 6.793 21.876 1.00 92.81 314 GLN A N 1
ATOM 2447 C CA . GLN A 1 314 ? -19.752 7.216 23.261 1.00 92.81 314 GLN A CA 1
ATOM 2448 C C . GLN A 1 314 ? -20.136 8.675 23.520 1.00 92.81 314 GLN A C 1
ATOM 2450 O O . GLN A 1 314 ? -19.841 9.182 24.601 1.00 92.81 314 GLN A O 1
ATOM 2455 N N . ASP A 1 315 ? -20.795 9.356 22.580 1.00 94.50 315 ASP A N 1
ATOM 2456 C CA . ASP A 1 315 ? -21.194 10.750 22.765 1.00 94.50 315 ASP A CA 1
ATOM 2457 C C . ASP A 1 315 ? -22.172 10.858 23.953 1.00 94.50 315 ASP A C 1
ATOM 2459 O O . ASP A 1 315 ? -23.231 10.217 23.946 1.00 94.50 315 ASP A O 1
ATOM 2463 N N . PRO A 1 316 ? -21.825 11.611 25.015 1.00 95.00 316 PRO A N 1
ATOM 2464 C CA . PRO A 1 316 ? -22.676 11.734 26.192 1.00 95.00 316 PRO A CA 1
ATOM 2465 C C . PRO A 1 316 ? -23.880 12.660 25.972 1.00 95.00 316 PRO A C 1
ATOM 2467 O O . PRO A 1 316 ? -24.757 12.699 26.835 1.00 95.00 316 PRO A O 1
ATOM 2470 N N . ASN A 1 317 ? -23.920 13.419 24.873 1.00 95.56 317 ASN A N 1
ATOM 2471 C CA . ASN A 1 317 ? -24.952 14.429 24.622 1.00 95.56 317 ASN A CA 1
ATOM 2472 C C . ASN A 1 317 ? -26.113 13.914 23.766 1.00 95.56 317 ASN A C 1
ATOM 2474 O O . ASN A 1 317 ? -27.133 14.594 23.672 1.00 95.56 317 ASN A O 1
ATOM 2478 N N . VAL A 1 318 ? -25.969 12.736 23.153 1.00 93.94 318 VAL A N 1
ATOM 2479 C CA . VAL A 1 318 ? -26.994 12.123 22.301 1.00 93.94 318 VAL A CA 1
ATOM 2480 C C . VAL A 1 318 ? -27.257 10.675 22.712 1.00 93.94 318 VAL A C 1
ATOM 2482 O O . VAL A 1 318 ? -26.376 9.952 23.188 1.00 93.94 318 VAL A O 1
ATOM 2485 N N . SER A 1 319 ? -28.506 10.242 22.553 1.00 88.81 319 SER A N 1
ATOM 2486 C CA . SER A 1 319 ? -28.896 8.842 22.743 1.00 88.81 319 SER A CA 1
ATOM 2487 C C . SER A 1 319 ? -28.606 8.012 21.495 1.00 88.81 319 SER A C 1
ATOM 2489 O O . SER A 1 319 ? -28.102 6.896 21.627 1.00 88.81 319 SER A O 1
ATOM 2491 N N . ASP A 1 320 ? -28.891 8.568 20.315 1.00 89.75 320 ASP A N 1
ATOM 2492 C CA . ASP A 1 320 ? -28.593 7.975 19.014 1.00 89.75 320 ASP A CA 1
ATOM 2493 C C . ASP A 1 320 ? -27.206 8.435 18.509 1.00 89.75 320 ASP A C 1
ATOM 2495 O O . ASP A 1 320 ? -27.000 9.632 18.288 1.00 89.75 320 ASP A O 1
ATOM 2499 N N . PRO A 1 321 ? 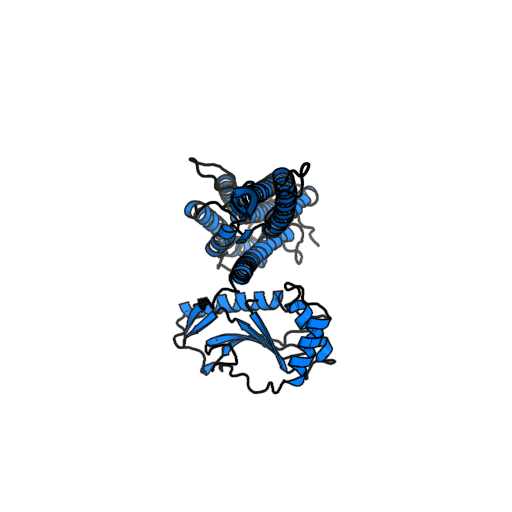-26.245 7.516 18.291 1.00 91.31 321 PRO A N 1
ATOM 2500 C CA . PRO A 1 321 ? -24.938 7.834 17.713 1.00 91.31 321 PRO A CA 1
ATOM 2501 C C . PRO A 1 321 ? -25.003 8.560 16.363 1.00 91.31 321 PRO A C 1
ATOM 2503 O O . PRO A 1 321 ? -24.099 9.337 16.050 1.00 91.31 321 PRO A O 1
ATOM 2506 N N . HIS A 1 322 ? -26.052 8.334 15.564 1.00 90.88 322 HIS A N 1
ATOM 2507 C CA . HIS A 1 322 ? -26.227 8.983 14.262 1.00 90.88 322 HIS A CA 1
ATOM 2508 C C . HIS A 1 322 ? -26.484 10.494 14.366 1.00 90.88 322 HIS A C 1
ATOM 2510 O O . HIS A 1 322 ? -26.271 11.207 13.384 1.00 90.88 322 HIS A O 1
ATOM 2516 N N . GLU A 1 323 ? -26.893 10.985 15.538 1.00 94.44 323 GLU A N 1
ATOM 2517 C CA . GLU A 1 323 ? -27.109 12.409 15.821 1.00 94.44 323 GLU A CA 1
ATOM 2518 C C . GLU A 1 323 ? -25.849 13.108 16.369 1.00 94.44 323 GLU A C 1
ATOM 2520 O O . GLU A 1 323 ? -25.846 14.326 16.555 1.00 94.44 323 GLU A O 1
ATOM 2525 N N . SER A 1 324 ? -24.761 12.369 16.627 1.00 95.50 324 SER A N 1
ATOM 2526 C CA . SER A 1 324 ? -23.509 12.952 17.123 1.00 95.50 324 SER A CA 1
ATOM 2527 C C . SER A 1 324 ? -22.849 13.847 16.070 1.00 95.50 324 SER A C 1
ATOM 2529 O O . SER A 1 324 ? -22.713 13.475 14.904 1.00 95.50 324 SER A O 1
ATOM 2531 N N . THR A 1 325 ? -22.296 14.986 16.492 1.00 95.31 325 THR A N 1
ATOM 2532 C CA . THR A 1 325 ? -21.503 15.881 15.622 1.00 95.31 325 THR A CA 1
ATOM 2533 C C . THR A 1 325 ? -20.226 15.222 15.082 1.00 95.31 325 THR A C 1
ATOM 2535 O O . THR A 1 325 ? -19.648 15.669 14.084 1.00 95.31 325 THR A O 1
ATOM 2538 N N . ASN A 1 326 ? -19.790 14.117 15.696 1.00 95.06 326 ASN A N 1
ATOM 2539 C CA . ASN A 1 326 ? -18.685 13.306 15.194 1.00 95.06 326 ASN A CA 1
ATOM 2540 C C . ASN A 1 326 ? -19.018 12.642 13.851 1.00 95.06 326 ASN A C 1
ATOM 2542 O O . ASN A 1 326 ? -18.109 12.415 13.058 1.00 95.06 326 ASN A O 1
ATOM 2546 N N . VAL A 1 327 ? -20.297 12.401 13.543 1.00 94.56 327 VAL A N 1
ATOM 2547 C CA . VAL A 1 327 ? -20.733 11.842 12.255 1.00 94.56 327 VAL A CA 1
ATOM 2548 C C . VAL A 1 327 ? -20.346 12.758 11.094 1.00 94.56 327 VAL A C 1
ATOM 2550 O O . VAL A 1 327 ? -19.775 12.299 10.105 1.00 94.56 327 VAL A O 1
ATOM 2553 N N . ASP A 1 328 ? -20.575 14.064 11.224 1.00 95.06 328 ASP A N 1
ATOM 2554 C CA . ASP A 1 328 ? -20.179 15.031 10.195 1.00 95.06 328 ASP A CA 1
ATOM 2555 C C . ASP A 1 328 ? -18.660 15.172 10.101 1.00 95.06 328 ASP A C 1
ATOM 2557 O O . ASP A 1 328 ? -18.104 15.288 9.004 1.00 95.06 328 ASP A O 1
ATOM 2561 N N . SER A 1 329 ? -17.974 15.069 11.241 1.00 96.31 329 SER A N 1
ATOM 2562 C CA . SER A 1 329 ? -16.510 15.059 11.284 1.00 96.31 329 SER A CA 1
ATOM 2563 C C . SER A 1 329 ? -15.929 13.864 10.521 1.00 96.31 329 SER A C 1
ATOM 2565 O O . SER A 1 329 ? -14.971 14.048 9.770 1.00 96.31 329 SER A O 1
ATOM 2567 N N . ILE A 1 330 ? -16.538 12.673 10.620 1.00 95.12 330 ILE A N 1
ATOM 2568 C CA . ILE A 1 330 ? -16.154 11.487 9.830 1.00 95.12 330 ILE A CA 1
ATOM 2569 C C . ILE A 1 330 ? -16.278 11.784 8.340 1.00 95.12 330 ILE A C 1
ATOM 2571 O O . ILE A 1 330 ? -15.323 11.562 7.600 1.00 95.12 330 ILE A O 1
ATOM 2575 N N . ARG A 1 331 ? -17.422 12.317 7.892 1.00 95.44 331 ARG A N 1
ATOM 2576 C CA . ARG A 1 331 ? -17.662 12.607 6.468 1.00 95.44 331 ARG A CA 1
ATOM 2577 C C . ARG A 1 331 ? -16.614 13.564 5.904 1.00 95.44 331 ARG A C 1
ATOM 2579 O O . ARG A 1 331 ? -16.056 13.306 4.836 1.00 95.44 331 ARG A O 1
ATOM 2586 N N . ILE A 1 332 ? -16.335 14.651 6.624 1.00 94.81 332 ILE A N 1
ATOM 2587 C CA . ILE A 1 332 ? -15.368 15.678 6.212 1.00 94.81 332 ILE A CA 1
ATOM 2588 C C . ILE A 1 332 ? -13.946 15.108 6.215 1.00 94.81 332 ILE A C 1
ATOM 2590 O O . ILE A 1 332 ? -13.232 15.226 5.215 1.00 94.81 332 ILE A O 1
ATOM 2594 N N . ALA A 1 333 ? -13.538 14.468 7.314 1.00 94.81 333 ALA A N 1
ATOM 2595 C CA . ALA A 1 333 ? -12.195 13.920 7.462 1.00 94.81 333 ALA A CA 1
ATOM 2596 C C . ALA A 1 333 ? -11.926 12.816 6.435 1.00 94.81 333 ALA A C 1
ATOM 2598 O O . ALA A 1 333 ? -10.883 12.831 5.785 1.00 94.81 333 ALA A O 1
ATOM 2599 N N . ALA A 1 334 ? -12.872 11.897 6.234 1.00 95.00 334 ALA A N 1
ATOM 2600 C CA . ALA A 1 334 ? -12.742 10.807 5.278 1.00 95.00 334 ALA A CA 1
ATOM 2601 C C . ALA A 1 334 ? -12.602 11.327 3.841 1.00 95.00 334 ALA A C 1
ATOM 2603 O O . ALA A 1 334 ? -11.710 10.895 3.116 1.00 95.00 334 ALA A O 1
ATOM 2604 N N . ALA A 1 335 ? -13.417 12.314 3.452 1.00 95.06 335 ALA A N 1
ATOM 2605 C CA . ALA A 1 335 ? -13.343 12.947 2.137 1.00 95.06 335 ALA A CA 1
ATOM 2606 C C . ALA A 1 335 ? -11.995 13.637 1.884 1.00 95.06 335 ALA A C 1
ATOM 2608 O O . ALA A 1 335 ? -11.373 13.424 0.843 1.00 95.06 335 ALA A O 1
ATOM 2609 N N . SER A 1 336 ? -11.566 14.473 2.833 1.00 95.06 336 SER A N 1
ATOM 2610 C CA . SER A 1 336 ? -10.335 15.258 2.723 1.00 95.06 336 SER A CA 1
ATOM 2611 C C . SER A 1 336 ? -9.106 14.350 2.675 1.00 95.06 336 SER A C 1
ATOM 2613 O O . SER A 1 336 ? -8.256 14.480 1.794 1.00 95.06 336 SER A O 1
ATOM 2615 N N . ASN A 1 337 ? -9.050 13.367 3.576 1.00 95.88 337 ASN A N 1
ATOM 2616 C CA . ASN A 1 337 ? -7.932 12.436 3.653 1.00 95.88 337 ASN A CA 1
ATOM 2617 C C . ASN A 1 337 ? -7.875 11.484 2.452 1.00 95.88 337 ASN A C 1
ATOM 2619 O O . ASN A 1 337 ? -6.781 11.216 1.962 1.00 95.88 337 ASN A O 1
ATOM 2623 N N . ALA A 1 338 ? -9.017 11.018 1.935 1.00 96.38 338 ALA A N 1
ATOM 2624 C CA . ALA A 1 338 ? -9.060 10.210 0.716 1.00 96.38 338 ALA A CA 1
ATOM 2625 C C . ALA A 1 338 ? -8.499 10.975 -0.492 1.00 96.38 338 ALA A C 1
ATOM 2627 O O . ALA A 1 338 ? -7.657 10.450 -1.221 1.00 96.38 338 ALA A O 1
ATOM 2628 N N . ALA A 1 339 ? -8.914 12.234 -0.671 1.00 95.94 339 ALA A N 1
ATOM 2629 C CA . ALA A 1 339 ? -8.403 13.083 -1.744 1.00 95.94 339 ALA A CA 1
ATOM 2630 C C . ALA A 1 339 ? -6.889 13.319 -1.613 1.00 95.94 339 ALA A C 1
ATOM 2632 O O . ALA A 1 339 ? -6.163 13.223 -2.603 1.00 95.94 339 ALA A O 1
ATOM 2633 N N . TRP A 1 340 ? -6.406 13.581 -0.395 1.00 95.38 340 TRP A N 1
ATOM 2634 C CA . TRP A 1 340 ? -4.981 13.781 -0.139 1.00 95.38 340 TRP A CA 1
ATOM 2635 C C . TRP A 1 340 ? -4.155 12.517 -0.422 1.00 95.38 340 TRP A C 1
ATOM 2637 O O . TRP A 1 340 ? -3.145 12.601 -1.120 1.00 95.38 340 TRP A O 1
ATOM 2647 N N . VAL A 1 341 ? -4.591 11.349 0.066 1.00 95.06 341 VAL A N 1
ATOM 2648 C CA . VAL A 1 341 ? -3.893 10.069 -0.151 1.00 95.06 341 VAL A CA 1
ATOM 2649 C C . VAL A 1 341 ? -3.846 9.714 -1.634 1.00 95.06 341 VAL A C 1
ATOM 2651 O O . VAL A 1 341 ? -2.772 9.382 -2.132 1.00 95.06 341 VAL A O 1
ATOM 2654 N N . GLY A 1 342 ? -4.967 9.843 -2.353 1.00 95.12 342 GLY A N 1
ATOM 2655 C CA . GLY A 1 342 ? -5.017 9.582 -3.793 1.00 95.12 342 GLY A CA 1
ATOM 2656 C C . GLY A 1 342 ? -4.063 10.485 -4.577 1.00 95.12 342 GLY A C 1
ATOM 2657 O O . GLY A 1 342 ? -3.232 9.993 -5.335 1.00 95.12 342 GLY A O 1
ATOM 2658 N N . ALA A 1 343 ? -4.100 11.797 -4.315 1.00 94.94 343 ALA A N 1
ATOM 2659 C CA . ALA A 1 343 ? -3.200 12.750 -4.962 1.00 94.94 343 ALA A CA 1
ATOM 2660 C C . ALA A 1 343 ? -1.722 12.455 -4.661 1.00 94.94 343 ALA A C 1
ATOM 2662 O O . ALA A 1 343 ? -0.866 12.591 -5.536 1.00 94.94 343 ALA A O 1
ATOM 2663 N N . LYS A 1 344 ? -1.406 12.038 -3.429 1.00 93.62 344 LYS A N 1
ATOM 2664 C CA . LYS A 1 344 ? -0.033 11.722 -3.035 1.00 93.62 344 LYS A CA 1
ATOM 2665 C C . LYS A 1 344 ? 0.475 10.430 -3.671 1.00 93.62 344 LYS A C 1
ATOM 2667 O O . LYS A 1 344 ? 1.629 10.385 -4.089 1.00 93.62 344 LYS A O 1
ATOM 2672 N N . ALA A 1 345 ? -0.374 9.412 -3.777 1.00 93.12 345 ALA A N 1
ATOM 2673 C CA . ALA A 1 345 ? -0.051 8.182 -4.488 1.00 93.12 345 ALA A CA 1
ATOM 2674 C C . ALA A 1 345 ? 0.202 8.452 -5.984 1.00 93.12 345 ALA A C 1
ATOM 2676 O O . ALA A 1 345 ? 1.209 7.992 -6.518 1.00 93.12 345 ALA A O 1
ATOM 2677 N N . ASP A 1 346 ? -0.632 9.267 -6.638 1.00 94.44 346 ASP A N 1
ATOM 2678 C CA . ASP A 1 346 ? -0.422 9.669 -8.039 1.00 94.44 346 ASP A CA 1
ATOM 2679 C C . ASP A 1 346 ? 0.878 10.475 -8.239 1.00 94.44 346 ASP A C 1
ATOM 2681 O O . ASP A 1 346 ? 1.567 10.302 -9.251 1.00 94.44 346 ASP A O 1
ATOM 2685 N N . GLU A 1 347 ? 1.259 11.322 -7.274 1.00 92.88 347 GLU A N 1
ATOM 2686 C CA . GLU A 1 347 ? 2.543 12.037 -7.294 1.00 92.88 347 GLU A CA 1
ATOM 2687 C C . GLU A 1 347 ? 3.729 11.058 -7.250 1.00 92.88 347 GLU A C 1
ATOM 2689 O O . GLU A 1 347 ? 4.643 11.178 -8.063 1.00 92.88 347 GLU A O 1
ATOM 2694 N N . ILE A 1 348 ? 3.686 10.045 -6.373 1.00 90.31 348 ILE A N 1
ATOM 2695 C CA . ILE A 1 348 ? 4.730 9.006 -6.289 1.00 90.31 348 ILE A CA 1
ATOM 2696 C C . ILE A 1 348 ? 4.839 8.232 -7.609 1.00 90.31 348 ILE A C 1
ATOM 2698 O O . ILE A 1 348 ? 5.945 8.049 -8.119 1.00 90.31 348 ILE A O 1
ATOM 2702 N N . ILE A 1 349 ? 3.709 7.825 -8.203 1.00 91.25 349 ILE A N 1
ATOM 2703 C CA . ILE A 1 349 ? 3.690 7.141 -9.510 1.00 91.25 349 ILE A CA 1
ATOM 2704 C C . ILE A 1 349 ? 4.350 8.015 -10.578 1.00 91.25 349 ILE A C 1
ATOM 2706 O O . ILE A 1 349 ? 5.165 7.533 -11.366 1.00 91.25 349 ILE A O 1
ATOM 2710 N N . THR A 1 350 ? 4.003 9.302 -10.606 1.00 93.31 350 THR A N 1
ATOM 2711 C CA . THR A 1 350 ? 4.530 10.258 -11.585 1.00 93.31 350 THR A CA 1
ATOM 2712 C C . THR A 1 350 ? 6.040 10.434 -11.440 1.00 93.31 350 THR A C 1
ATOM 2714 O O . THR A 1 350 ? 6.759 10.417 -12.441 1.00 93.31 350 THR A O 1
ATOM 2717 N N . ASP A 1 351 ? 6.542 10.554 -10.214 1.00 89.94 351 ASP A N 1
ATOM 2718 C CA . ASP A 1 351 ? 7.974 10.702 -9.955 1.00 89.94 351 ASP A CA 1
ATOM 2719 C C . ASP A 1 351 ? 8.761 9.446 -10.320 1.00 89.94 351 ASP A C 1
ATOM 2721 O O . ASP A 1 351 ? 9.790 9.542 -10.994 1.00 89.94 351 ASP A O 1
ATOM 2725 N N . ASN A 1 352 ? 8.253 8.269 -9.952 1.00 87.56 352 ASN A N 1
ATOM 2726 C CA . ASN A 1 352 ? 8.871 6.992 -10.302 1.00 87.56 352 ASN A CA 1
ATOM 2727 C C . ASN A 1 352 ? 8.906 6.791 -11.819 1.00 87.56 352 ASN A C 1
ATOM 2729 O O . ASN A 1 352 ? 9.936 6.398 -12.373 1.00 87.56 352 ASN A O 1
ATOM 2733 N N . LEU A 1 353 ? 7.818 7.136 -12.511 1.00 91.38 353 LEU A N 1
ATOM 2734 C CA . LEU A 1 353 ? 7.758 7.125 -13.967 1.00 91.38 353 LEU A CA 1
ATOM 2735 C C . LEU A 1 353 ? 8.801 8.071 -14.575 1.00 91.38 353 LEU A C 1
ATOM 2737 O O . LEU A 1 353 ? 9.549 7.668 -15.466 1.00 91.38 353 LEU A O 1
ATOM 2741 N N . ASN A 1 354 ? 8.893 9.311 -14.096 1.00 92.62 354 ASN A N 1
ATOM 2742 C CA . ASN A 1 354 ? 9.872 10.279 -14.592 1.00 92.62 354 ASN A CA 1
ATOM 2743 C C . ASN A 1 354 ? 11.310 9.794 -14.363 1.00 92.62 354 ASN A C 1
ATOM 2745 O O . ASN A 1 354 ? 12.129 9.831 -15.286 1.00 92.62 354 ASN A O 1
ATOM 2749 N N . ALA A 1 355 ? 11.606 9.272 -13.171 1.00 89.38 355 ALA A N 1
ATOM 2750 C CA . ALA A 1 355 ? 12.902 8.691 -12.839 1.00 89.38 355 ALA A CA 1
ATOM 2751 C C . ALA A 1 355 ? 13.238 7.490 -13.737 1.00 89.38 355 ALA A C 1
ATOM 2753 O O . ALA A 1 355 ? 14.377 7.354 -14.195 1.00 89.38 355 ALA A O 1
ATOM 2754 N N . ARG A 1 356 ? 12.248 6.643 -14.043 1.00 90.69 356 ARG A N 1
ATOM 2755 C CA . ARG A 1 356 ? 12.396 5.492 -14.939 1.00 90.69 356 ARG A CA 1
ATOM 2756 C C . ARG A 1 356 ? 12.651 5.910 -16.384 1.00 90.69 356 ARG A C 1
ATOM 2758 O O . ARG A 1 356 ? 13.521 5.325 -17.034 1.00 90.69 356 ARG A O 1
ATOM 2765 N N . LEU A 1 357 ? 11.911 6.894 -16.890 1.00 92.62 357 LEU A N 1
ATOM 2766 C CA . LEU A 1 357 ? 12.055 7.399 -18.258 1.00 92.62 357 LEU A CA 1
ATOM 2767 C C . LEU A 1 357 ? 13.383 8.132 -18.465 1.00 92.62 357 LEU A C 1
ATOM 2769 O O . LEU A 1 357 ? 13.966 8.023 -19.540 1.00 92.62 357 LEU A O 1
ATOM 2773 N N . ALA A 1 358 ? 13.910 8.796 -17.433 1.00 94.44 358 ALA A N 1
ATOM 2774 C CA . ALA A 1 358 ? 15.220 9.447 -17.472 1.00 94.44 358 ALA A CA 1
ATOM 2775 C C . ALA A 1 358 ? 16.397 8.472 -17.693 1.00 94.44 358 ALA A C 1
ATOM 2777 O O . ALA A 1 358 ? 17.506 8.910 -17.986 1.00 94.44 358 ALA A O 1
ATOM 2778 N N . LYS A 1 359 ? 16.176 7.154 -17.565 1.00 91.75 359 LYS A N 1
ATOM 2779 C CA . LYS A 1 359 ? 17.171 6.110 -17.879 1.00 91.75 359 LYS A CA 1
ATOM 2780 C C . LYS A 1 359 ? 17.219 5.726 -19.360 1.00 91.75 359 LYS A C 1
ATOM 2782 O O . LYS A 1 359 ? 18.078 4.940 -19.747 1.00 91.75 359 LYS A O 1
ATOM 2787 N N . ILE A 1 360 ? 16.309 6.253 -20.178 1.00 91.62 360 ILE A N 1
ATOM 2788 C CA . ILE A 1 360 ? 16.282 6.018 -21.622 1.00 91.62 360 ILE A CA 1
ATOM 2789 C C . ILE A 1 360 ? 17.042 7.157 -22.299 1.00 91.62 360 ILE A C 1
ATOM 2791 O O . ILE A 1 360 ? 16.620 8.315 -22.239 1.00 91.62 360 ILE A O 1
ATOM 2795 N N . SER A 1 361 ? 18.145 6.834 -22.973 1.00 95.31 361 SER A N 1
ATOM 2796 C CA . SER A 1 361 ? 18.958 7.824 -23.681 1.00 95.31 361 SER A CA 1
ATOM 2797 C C . SER A 1 361 ? 18.146 8.528 -24.765 1.00 95.31 361 SER A C 1
ATOM 2799 O O . SER A 1 361 ? 17.176 7.979 -25.291 1.00 95.31 361 SER A O 1
ATOM 2801 N N . ASP A 1 362 ? 18.576 9.716 -25.182 1.00 97.44 362 ASP A N 1
ATOM 2802 C CA . ASP A 1 362 ? 18.154 10.267 -26.471 1.00 97.44 362 ASP A CA 1
ATOM 2803 C C . ASP A 1 362 ? 18.696 9.432 -27.644 1.00 97.44 362 ASP A C 1
ATOM 2805 O O . ASP A 1 362 ? 19.383 8.424 -27.454 1.00 97.44 362 ASP A O 1
ATOM 2809 N N . VAL A 1 363 ? 18.352 9.821 -28.875 1.00 95.50 363 VAL A N 1
ATOM 2810 C CA . VAL A 1 363 ? 18.919 9.192 -30.074 1.00 95.50 363 VAL A CA 1
ATOM 2811 C C . VAL A 1 363 ? 20.416 9.494 -30.135 1.00 95.50 363 VAL A C 1
ATOM 2813 O O . VAL A 1 363 ? 20.833 10.646 -30.236 1.00 95.50 363 VAL A O 1
ATOM 2816 N N . LEU A 1 364 ? 21.217 8.437 -30.101 1.00 93.00 364 LEU A N 1
ATOM 2817 C CA . LEU A 1 364 ? 22.668 8.462 -30.188 1.00 93.00 364 LEU A CA 1
ATOM 2818 C C . LEU A 1 364 ? 23.109 8.219 -31.633 1.00 93.00 364 LEU A C 1
ATOM 2820 O O . LEU A 1 364 ? 22.488 7.447 -32.365 1.00 93.00 364 LEU A O 1
ATOM 2824 N N . ASN A 1 365 ? 24.212 8.850 -32.031 1.00 92.44 365 ASN A N 1
ATOM 2825 C CA . ASN A 1 365 ? 24.848 8.652 -33.331 1.00 92.44 365 ASN A CA 1
ATOM 2826 C C . ASN A 1 365 ? 26.183 7.924 -33.150 1.00 92.44 365 ASN A C 1
ATOM 2828 O O . ASN A 1 365 ? 27.035 8.355 -32.376 1.00 92.44 365 ASN A O 1
ATOM 2832 N N . ASN A 1 366 ? 26.368 6.839 -33.891 1.00 89.50 366 ASN A N 1
ATOM 2833 C CA . ASN A 1 366 ? 27.614 6.101 -34.009 1.00 89.50 366 ASN A CA 1
ATOM 2834 C C . ASN A 1 366 ? 28.104 6.184 -35.464 1.00 89.50 366 ASN A C 1
ATOM 2836 O O . ASN A 1 366 ? 27.651 5.394 -36.300 1.00 89.50 366 ASN A O 1
ATOM 2840 N N . PRO A 1 367 ? 28.982 7.143 -35.800 1.00 86.06 367 PRO A N 1
ATOM 2841 C CA . PRO A 1 367 ? 29.568 7.219 -37.130 1.00 86.06 367 PRO A CA 1
ATOM 2842 C C . PRO A 1 367 ? 30.509 6.031 -37.362 1.00 86.06 367 PRO A C 1
ATOM 2844 O O . PRO A 1 367 ? 31.365 5.730 -36.533 1.00 86.06 367 PRO A O 1
ATOM 2847 N N . VAL A 1 368 ? 30.360 5.358 -38.501 1.00 84.62 368 VAL A N 1
ATOM 2848 C CA . VAL A 1 368 ? 31.194 4.224 -38.916 1.00 84.62 368 VAL A CA 1
ATOM 2849 C C . VAL A 1 368 ? 31.716 4.498 -40.315 1.00 84.62 368 VAL A C 1
ATOM 2851 O O . VAL A 1 368 ? 30.951 4.891 -41.191 1.00 84.62 368 VAL A O 1
ATOM 2854 N N . CYS A 1 369 ? 33.014 4.306 -40.526 1.00 82.38 369 CYS A N 1
ATOM 2855 C CA . CYS A 1 369 ? 33.640 4.486 -41.827 1.00 82.38 369 CYS A CA 1
ATOM 2856 C C . CYS A 1 369 ? 34.198 3.152 -42.315 1.00 82.38 369 CYS A C 1
ATOM 2858 O O . CYS A 1 369 ? 35.055 2.563 -41.659 1.00 82.38 369 CYS A O 1
ATOM 2860 N N . ASP A 1 370 ? 33.720 2.706 -43.472 1.00 77.50 370 ASP A N 1
ATOM 2861 C CA . ASP A 1 370 ? 34.156 1.476 -44.120 1.00 77.50 370 ASP A CA 1
ATOM 2862 C C . ASP A 1 370 ? 35.115 1.819 -45.271 1.00 77.50 370 ASP A C 1
ATOM 2864 O O . ASP A 1 370 ? 34.864 2.731 -46.067 1.00 77.50 370 ASP A O 1
ATOM 2868 N N . GLY A 1 371 ? 36.223 1.082 -45.374 1.00 69.31 371 GLY A N 1
ATOM 2869 C CA . GLY A 1 371 ? 37.103 1.147 -46.540 1.00 69.31 371 GLY A CA 1
ATOM 2870 C C . GLY A 1 371 ? 36.474 0.393 -47.710 1.00 69.31 371 GLY A C 1
ATOM 2871 O O . GLY A 1 371 ? 36.239 -0.810 -47.608 1.00 69.31 371 GLY A O 1
ATOM 2872 N N . VAL A 1 372 ? 36.202 1.078 -48.821 1.00 69.06 372 VAL A N 1
ATOM 2873 C CA . VAL A 1 372 ? 35.623 0.470 -50.030 1.00 69.06 372 VAL A CA 1
ATOM 2874 C C . VAL A 1 372 ? 36.507 0.824 -51.226 1.00 69.06 372 VAL A C 1
ATOM 2876 O O . VAL A 1 372 ? 36.505 1.956 -51.708 1.00 69.06 372 VAL A O 1
ATOM 2879 N N . GLY A 1 373 ? 37.295 -0.145 -51.704 1.00 75.31 373 GLY A N 1
ATOM 2880 C CA . GLY A 1 373 ? 38.256 0.071 -52.792 1.00 75.31 373 GLY A CA 1
ATOM 2881 C C . GLY A 1 373 ? 39.346 1.083 -52.412 1.00 75.31 373 GLY A C 1
ATOM 2882 O O . GLY A 1 373 ? 40.032 0.903 -51.411 1.00 75.31 373 GLY A O 1
ATOM 2883 N N . SER A 1 374 ? 39.508 2.147 -53.207 1.00 67.19 374 SER A N 1
ATOM 2884 C CA . SER A 1 374 ? 40.468 3.240 -52.967 1.00 67.19 374 SER A CA 1
ATOM 2885 C C . SER A 1 374 ? 39.895 4.422 -52.164 1.00 67.19 374 SER A C 1
ATOM 2887 O O . SER A 1 374 ? 40.498 5.495 -52.161 1.00 67.19 374 SER A O 1
ATOM 2889 N N . GLY A 1 375 ? 38.725 4.274 -51.529 1.00 70.75 375 GLY A N 1
ATOM 2890 C CA . GLY A 1 375 ? 38.042 5.348 -50.799 1.00 70.75 375 GLY A CA 1
ATOM 2891 C C . GLY A 1 375 ? 37.514 4.933 -49.422 1.00 70.75 375 GLY A C 1
ATOM 2892 O O . GLY A 1 375 ? 37.456 3.752 -49.082 1.00 70.75 375 GLY A O 1
ATOM 2893 N N . VAL A 1 376 ? 37.108 5.932 -48.633 1.00 76.44 376 VAL A N 1
ATOM 2894 C CA . VAL A 1 376 ? 36.457 5.766 -47.324 1.00 76.44 376 VAL A CA 1
ATOM 2895 C C . VAL A 1 376 ? 35.002 6.207 -47.445 1.00 76.44 376 VA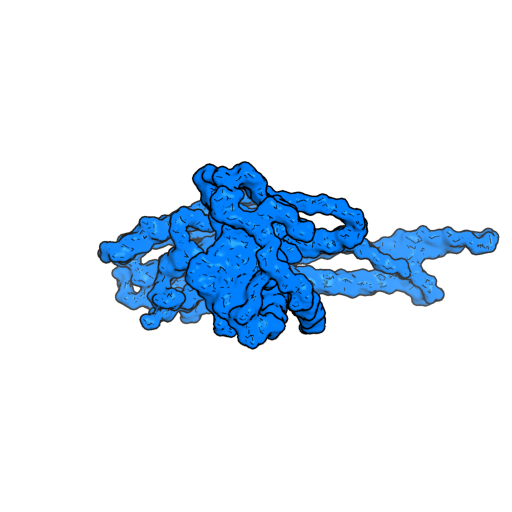L A C 1
ATOM 2897 O O . VAL A 1 376 ? 34.732 7.333 -47.863 1.00 76.44 376 VAL A O 1
ATOM 2900 N N . VAL A 1 377 ? 34.065 5.336 -47.073 1.00 75.12 377 VAL A N 1
ATOM 2901 C CA . VAL A 1 377 ? 32.633 5.655 -47.014 1.00 75.12 377 VAL A CA 1
ATOM 2902 C C . VAL A 1 377 ? 32.216 5.717 -45.553 1.00 75.12 377 VAL A C 1
ATOM 2904 O O . VAL A 1 377 ? 32.200 4.698 -44.870 1.00 75.12 377 VAL A O 1
ATOM 2907 N N . CYS A 1 378 ? 31.858 6.906 -45.074 1.00 79.25 378 CYS A N 1
ATOM 2908 C CA . CYS A 1 378 ? 31.327 7.089 -43.726 1.00 79.25 378 CYS A CA 1
ATOM 2909 C C . CYS A 1 378 ? 29.795 7.073 -43.733 1.00 79.25 378 CYS A C 1
ATOM 2911 O O . CYS A 1 378 ? 29.159 7.713 -44.570 1.00 79.25 378 CYS A O 1
ATOM 2913 N N . LYS A 1 379 ? 29.207 6.349 -42.782 1.00 84.00 379 LYS A N 1
ATOM 2914 C CA . LYS A 1 379 ? 27.766 6.243 -42.542 1.00 84.00 379 LYS A CA 1
ATOM 2915 C C . LYS A 1 379 ? 27.475 6.550 -41.078 1.00 84.00 379 LYS A C 1
ATOM 2917 O O . LYS A 1 379 ? 28.241 6.174 -40.194 1.00 84.00 379 LYS A O 1
ATOM 2922 N N . SER A 1 380 ? 26.347 7.194 -40.807 1.00 86.12 380 SER A N 1
ATOM 2923 C CA . SER A 1 380 ? 25.837 7.344 -39.442 1.00 86.12 380 SER A CA 1
ATOM 2924 C C . SER A 1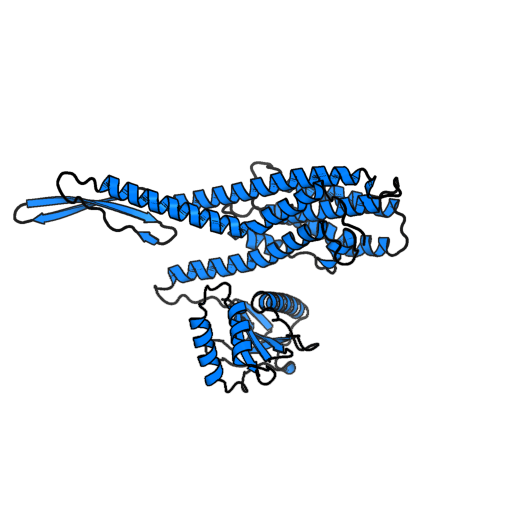 380 ? 24.908 6.187 -39.100 1.00 86.12 380 SER A C 1
ATOM 2926 O O . SER A 1 380 ? 23.989 5.880 -39.861 1.00 86.12 380 SER A O 1
ATOM 2928 N N . ARG A 1 381 ? 25.151 5.550 -37.951 1.00 88.94 381 ARG A N 1
ATOM 2929 C CA . ARG A 1 381 ? 24.253 4.556 -37.359 1.00 88.94 381 ARG A CA 1
ATOM 2930 C C . ARG A 1 381 ? 23.578 5.174 -36.144 1.00 88.94 381 ARG A C 1
ATOM 2932 O O . ARG A 1 381 ? 24.267 5.582 -35.212 1.00 88.94 381 ARG A O 1
ATOM 2939 N N . TYR A 1 382 ? 22.254 5.207 -36.125 1.00 89.19 382 TYR A N 1
ATOM 2940 C CA . TYR A 1 382 ? 21.499 5.759 -35.000 1.00 89.19 382 TYR A CA 1
ATOM 2941 C C . TYR A 1 382 ? 20.988 4.642 -34.094 1.00 89.19 382 TYR A C 1
ATOM 2943 O O . TYR A 1 382 ? 20.641 3.567 -34.580 1.00 89.19 382 TYR A O 1
ATOM 2951 N N . PHE A 1 383 ? 20.976 4.864 -32.784 1.00 91.50 383 PHE A N 1
ATOM 2952 C CA . PHE A 1 383 ? 20.442 3.916 -31.800 1.00 91.50 383 PHE A CA 1
ATOM 2953 C C . PHE A 1 383 ? 20.043 4.646 -30.511 1.00 91.50 383 PHE A C 1
ATOM 2955 O O . PHE A 1 383 ? 20.371 5.815 -30.334 1.00 91.50 383 PHE A O 1
ATOM 2962 N N . PHE A 1 384 ? 19.363 3.967 -29.595 1.00 92.88 384 PHE A N 1
ATOM 2963 C CA . PHE A 1 384 ? 19.136 4.447 -28.228 1.00 92.88 384 PHE A CA 1
ATOM 2964 C C . PHE A 1 384 ? 19.353 3.310 -27.223 1.00 92.88 384 PHE A C 1
ATOM 2966 O O . PHE A 1 384 ? 19.340 2.129 -27.594 1.00 92.88 384 PHE A O 1
ATOM 2973 N N . THR A 1 385 ? 19.578 3.662 -25.961 1.00 86.19 385 THR A N 1
ATOM 2974 C CA . THR A 1 385 ? 19.767 2.721 -24.852 1.00 86.19 385 THR A CA 1
ATOM 2975 C C . THR A 1 385 ? 18.765 2.976 -23.739 1.00 86.19 385 THR A C 1
ATOM 2977 O O . THR A 1 385 ? 18.178 4.052 -23.630 1.00 86.19 385 THR A O 1
ATOM 2980 N N . ASP A 1 386 ? 18.563 1.960 -22.915 1.00 87.38 386 ASP A N 1
ATOM 2981 C CA . ASP A 1 386 ? 17.805 2.025 -21.679 1.00 87.38 386 ASP A CA 1
ATOM 2982 C C . ASP A 1 386 ? 18.638 1.395 -20.563 1.00 87.38 386 ASP A C 1
ATOM 2984 O O . ASP A 1 386 ? 18.707 0.173 -20.413 1.00 87.38 386 ASP A O 1
ATOM 2988 N N . ASP A 1 387 ? 19.286 2.253 -19.782 1.00 82.50 387 ASP A N 1
ATOM 2989 C CA . ASP A 1 387 ? 20.269 1.849 -18.777 1.00 82.50 387 ASP A CA 1
ATOM 2990 C C . ASP A 1 387 ? 19.633 1.060 -17.626 1.00 82.50 387 ASP A C 1
ATOM 2992 O O . ASP A 1 387 ? 20.320 0.306 -16.940 1.00 82.50 387 ASP A O 1
ATOM 2996 N N . ALA A 1 388 ? 18.319 1.201 -17.416 1.00 76.50 388 ALA A N 1
ATOM 2997 C CA . ALA A 1 388 ? 17.605 0.473 -16.370 1.00 76.50 388 ALA A CA 1
ATOM 2998 C C . ALA A 1 388 ? 17.468 -1.024 -16.685 1.00 76.50 388 ALA A C 1
ATOM 3000 O O . ALA A 1 388 ? 17.460 -1.843 -15.773 1.00 76.50 388 ALA A O 1
ATOM 3001 N N . THR A 1 389 ? 17.338 -1.381 -17.965 1.00 77.19 389 THR A N 1
ATOM 3002 C CA . THR A 1 389 ? 17.144 -2.772 -18.416 1.00 77.19 389 THR A CA 1
ATOM 3003 C C . THR A 1 389 ? 18.378 -3.339 -19.113 1.00 77.19 389 THR A C 1
ATOM 3005 O O . THR A 1 389 ? 18.448 -4.539 -19.370 1.00 77.19 389 THR A O 1
ATOM 3008 N N . GLY A 1 390 ? 19.346 -2.484 -19.455 1.00 79.94 390 GLY A N 1
ATOM 3009 C CA . GLY A 1 390 ? 20.446 -2.827 -20.351 1.00 79.94 390 GLY A CA 1
ATOM 3010 C C . GLY A 1 390 ? 20.008 -2.972 -21.812 1.00 79.94 390 GLY A C 1
ATOM 3011 O O . GLY A 1 390 ? 20.802 -3.422 -22.641 1.00 79.94 390 GLY A O 1
ATOM 3012 N N . TYR A 1 391 ? 18.763 -2.613 -22.149 1.00 79.06 391 TYR A N 1
ATOM 3013 C CA . TYR A 1 391 ? 18.273 -2.687 -23.518 1.00 79.06 391 TYR A CA 1
ATOM 3014 C C . TYR A 1 391 ? 19.006 -1.683 -24.408 1.00 79.06 391 TYR A C 1
ATOM 3016 O O . TYR A 1 391 ? 19.244 -0.526 -24.055 1.00 79.06 391 TYR A O 1
ATOM 3024 N N . ARG A 1 392 ? 19.324 -2.133 -25.617 1.00 88.06 392 ARG A N 1
ATOM 3025 C CA . ARG A 1 392 ? 19.887 -1.313 -26.680 1.00 88.06 392 ARG A CA 1
ATOM 3026 C C . ARG A 1 392 ? 19.124 -1.607 -27.955 1.00 88.06 392 ARG A C 1
ATOM 3028 O O . ARG A 1 392 ? 18.999 -2.767 -28.344 1.00 88.06 392 ARG A O 1
ATOM 3035 N N . SER A 1 393 ? 18.646 -0.563 -28.623 1.00 83.50 393 SER A N 1
ATOM 3036 C CA . SER A 1 393 ? 18.012 -0.746 -29.922 1.00 83.50 393 SER A CA 1
ATOM 3037 C C . SER A 1 393 ? 19.012 -1.295 -30.942 1.00 83.50 393 SER A C 1
ATOM 3039 O O . SER A 1 393 ? 20.216 -1.036 -30.863 1.00 83.50 393 SER A O 1
ATOM 3041 N N . GLY A 1 394 ? 18.505 -1.972 -31.972 1.00 83.19 394 GLY A N 1
ATOM 3042 C CA . GLY A 1 394 ? 19.286 -2.186 -33.189 1.00 83.19 394 GLY A CA 1
ATOM 3043 C C . GLY A 1 394 ? 19.759 -0.858 -33.795 1.00 83.19 394 GLY A C 1
ATOM 3044 O O . GLY A 1 394 ? 19.248 0.218 -33.461 1.00 83.19 394 GLY A O 1
ATOM 3045 N N . TYR A 1 395 ? 20.745 -0.939 -34.687 1.00 88.44 395 TYR A N 1
ATOM 3046 C CA . TYR A 1 395 ? 21.194 0.218 -35.451 1.00 88.44 395 TYR A CA 1
ATOM 3047 C C . TYR A 1 395 ? 20.206 0.545 -36.569 1.00 88.44 395 TYR A C 1
ATOM 3049 O O . TYR A 1 395 ? 19.809 -0.325 -37.344 1.00 88.44 395 TYR A O 1
ATOM 3057 N N . TYR A 1 396 ? 19.867 1.823 -36.682 1.00 85.69 396 TYR A N 1
ATOM 3058 C CA . TYR A 1 396 ? 19.131 2.381 -37.805 1.00 85.69 396 TYR A CA 1
ATOM 3059 C C . TYR A 1 396 ? 20.144 3.013 -38.755 1.00 85.69 396 TYR A C 1
ATOM 3061 O O . TYR A 1 396 ? 20.828 3.978 -38.403 1.00 85.69 396 TYR A O 1
ATOM 3069 N N . GLU A 1 397 ? 20.257 2.444 -39.951 1.00 86.25 397 GLU A N 1
ATOM 3070 C CA . GLU A 1 397 ? 21.159 2.904 -41.006 1.00 86.25 397 GLU A CA 1
ATOM 3071 C C . GLU A 1 397 ? 20.370 3.407 -42.208 1.00 86.25 397 GLU A C 1
ATOM 3073 O O . GLU A 1 397 ? 19.248 2.966 -42.461 1.00 86.25 397 GLU A O 1
ATOM 3078 N N . GLN A 1 398 ? 20.975 4.310 -42.974 1.00 79.12 398 GLN A N 1
ATOM 3079 C CA . GLN A 1 398 ? 20.354 4.837 -44.178 1.00 79.12 398 GLN A CA 1
ATOM 3080 C C . GLN A 1 398 ? 20.245 3.756 -45.267 1.00 79.12 398 GLN A C 1
ATOM 3082 O O . GLN A 1 398 ? 21.243 3.232 -45.760 1.00 79.12 398 GLN A O 1
ATOM 3087 N N . SER A 1 399 ? 19.014 3.459 -45.672 1.00 70.81 399 SER A N 1
ATOM 3088 C CA . SER A 1 399 ? 18.638 2.533 -46.741 1.00 70.81 399 SER A CA 1
ATOM 3089 C C . SER A 1 399 ? 18.192 3.306 -47.990 1.00 70.81 399 SER A C 1
ATOM 3091 O O . SER A 1 399 ? 17.017 3.395 -48.334 1.00 70.81 399 SER A O 1
ATOM 3093 N N . GLY A 1 400 ? 19.163 3.902 -48.684 1.00 68.50 400 GLY A N 1
ATOM 3094 C CA . GLY A 1 400 ? 18.939 4.649 -49.928 1.00 68.50 400 GLY A CA 1
ATOM 3095 C C . GLY A 1 400 ? 18.717 6.156 -49.748 1.00 68.50 400 GLY A C 1
ATOM 3096 O O . GLY A 1 400 ? 18.708 6.689 -48.643 1.00 68.50 400 GLY A O 1
ATOM 3097 N N . CYS A 1 401 ? 18.557 6.868 -50.868 1.00 67.75 401 CYS A N 1
ATOM 3098 C CA . CYS A 1 401 ? 18.695 8.332 -50.942 1.00 67.75 401 CYS A CA 1
ATOM 3099 C C . CYS A 1 401 ? 17.583 9.141 -50.248 1.00 67.75 401 CYS A C 1
ATOM 3101 O O . CYS A 1 401 ? 17.728 10.348 -50.088 1.00 67.75 401 CYS A O 1
ATOM 3103 N N . LYS A 1 402 ? 16.457 8.507 -49.899 1.00 76.19 402 LYS A N 1
ATOM 3104 C CA . LYS A 1 402 ? 15.291 9.154 -49.268 1.00 76.19 402 LYS A CA 1
ATOM 3105 C C . LYS A 1 402 ? 15.022 8.663 -47.844 1.00 76.19 402 LYS A C 1
ATOM 3107 O O . LYS A 1 402 ? 14.020 9.054 -47.257 1.00 76.19 402 LYS A O 1
ATOM 3112 N N . ASP A 1 403 ? 15.871 7.784 -47.317 1.00 80.12 403 ASP A N 1
ATOM 3113 C CA . ASP A 1 403 ? 15.693 7.242 -45.975 1.00 80.12 403 ASP A CA 1
ATOM 3114 C C . ASP A 1 403 ? 16.291 8.181 -44.921 1.00 80.12 403 ASP A C 1
ATOM 3116 O O . ASP A 1 403 ? 17.428 8.639 -45.057 1.00 80.12 403 ASP A O 1
ATOM 3120 N N . ASP A 1 404 ? 15.515 8.439 -43.870 1.00 89.19 404 ASP A N 1
ATOM 3121 C CA . ASP A 1 404 ? 15.905 9.213 -42.694 1.00 89.19 404 ASP A CA 1
ATOM 3122 C C . ASP A 1 404 ? 16.015 8.259 -41.499 1.00 89.19 404 ASP A C 1
ATOM 3124 O O . ASP A 1 404 ? 15.069 8.019 -40.742 1.00 89.19 404 ASP A O 1
ATOM 3128 N N . ALA A 1 405 ? 17.196 7.656 -41.366 1.00 88.38 405 ALA A N 1
ATOM 3129 C CA . ALA A 1 405 ? 17.484 6.687 -40.318 1.00 88.38 405 ALA A CA 1
ATOM 3130 C C . ALA A 1 405 ? 17.399 7.294 -38.906 1.00 88.38 405 ALA A C 1
ATOM 3132 O O . ALA A 1 405 ? 17.013 6.596 -37.966 1.00 88.38 405 ALA A O 1
ATOM 3133 N N . GLN A 1 406 ? 17.703 8.589 -38.757 1.00 93.06 406 GLN A N 1
ATOM 3134 C CA . GLN A 1 406 ? 17.589 9.290 -37.481 1.00 93.06 406 GLN A CA 1
ATOM 3135 C C . GLN A 1 406 ? 16.124 9.412 -37.067 1.00 93.06 406 GLN A C 1
ATOM 3137 O O . GLN A 1 406 ? 15.786 9.093 -35.926 1.00 93.06 406 GLN A O 1
ATOM 3142 N N . LYS A 1 407 ? 15.246 9.805 -37.997 1.00 93.94 407 LYS A N 1
ATOM 3143 C CA . LYS A 1 407 ? 13.805 9.864 -37.746 1.00 93.94 407 LYS A CA 1
ATOM 3144 C C . LYS A 1 407 ? 13.229 8.486 -37.426 1.00 93.94 407 LYS A C 1
ATOM 3146 O O . LYS A 1 407 ? 12.514 8.364 -36.439 1.00 93.94 407 LYS A O 1
ATOM 3151 N N . ARG A 1 408 ? 13.592 7.432 -38.170 1.00 91.44 408 ARG A N 1
ATOM 3152 C CA . ARG A 1 408 ? 13.146 6.057 -37.849 1.00 91.44 408 ARG A CA 1
ATOM 3153 C C . ARG A 1 408 ? 13.587 5.620 -36.449 1.00 91.44 408 ARG A C 1
ATOM 3155 O O . ARG A 1 408 ? 12.795 5.028 -35.720 1.00 91.44 408 ARG A O 1
ATOM 3162 N N . CYS A 1 409 ? 14.819 5.948 -36.052 1.00 91.12 409 CYS A N 1
ATOM 3163 C CA . CYS A 1 409 ? 15.305 5.694 -34.696 1.00 91.12 409 CYS A CA 1
ATOM 3164 C C . CYS A 1 409 ? 14.518 6.494 -33.643 1.00 91.12 409 CYS A C 1
ATOM 3166 O O . CYS A 1 409 ? 14.211 5.961 -32.577 1.00 91.12 409 CYS A O 1
ATOM 3168 N N . ALA A 1 410 ? 14.181 7.754 -33.929 1.00 94.94 410 ALA A N 1
ATOM 3169 C CA . ALA A 1 410 ? 13.385 8.600 -33.043 1.00 94.94 410 ALA A CA 1
ATOM 3170 C C . ALA A 1 410 ? 11.945 8.081 -32.886 1.00 94.94 410 ALA A C 1
ATOM 3172 O O . ALA A 1 410 ? 11.454 8.000 -31.760 1.00 94.94 410 ALA A O 1
ATOM 3173 N N . ASP A 1 411 ? 11.304 7.660 -33.978 1.00 90.06 411 ASP A N 1
ATOM 3174 C CA . ASP A 1 411 ? 9.958 7.074 -33.975 1.00 90.06 411 ASP A CA 1
ATOM 3175 C C . ASP A 1 411 ? 9.941 5.753 -33.181 1.00 90.06 411 ASP A C 1
ATOM 3177 O O . ASP A 1 411 ? 9.075 5.537 -32.328 1.00 90.06 411 ASP A O 1
ATOM 3181 N N . ALA A 1 412 ? 10.946 4.892 -33.383 1.00 87.44 412 ALA A N 1
ATOM 3182 C CA . ALA A 1 412 ? 11.095 3.651 -32.624 1.00 87.44 412 ALA A CA 1
ATOM 3183 C C . ALA A 1 412 ? 11.347 3.900 -31.130 1.00 87.44 412 ALA A C 1
ATOM 3185 O O . ALA A 1 412 ? 10.781 3.210 -30.278 1.00 87.44 412 ALA A O 1
ATOM 3186 N N . ARG A 1 413 ? 12.156 4.912 -30.795 1.00 94.94 413 ARG A N 1
ATOM 3187 C CA . ARG A 1 413 ? 12.357 5.348 -29.410 1.00 94.94 413 ARG A CA 1
ATOM 3188 C C . ARG A 1 413 ? 11.057 5.853 -28.792 1.00 94.94 413 ARG A C 1
ATOM 3190 O O . ARG A 1 413 ? 10.754 5.480 -27.665 1.00 94.94 413 ARG A O 1
ATOM 3197 N N . ALA A 1 414 ? 10.287 6.678 -29.499 1.00 93.38 414 ALA A N 1
ATOM 3198 C CA . ALA A 1 414 ? 9.018 7.203 -28.998 1.00 93.38 414 ALA A CA 1
ATOM 3199 C C . ALA A 1 414 ? 8.023 6.071 -28.688 1.00 93.38 414 ALA A C 1
ATOM 3201 O O . ALA A 1 414 ? 7.416 6.065 -27.616 1.00 93.38 414 ALA A O 1
ATOM 3202 N N . ALA A 1 415 ? 7.925 5.071 -29.570 1.00 88.81 415 ALA A N 1
ATOM 3203 C CA . ALA A 1 415 ? 7.116 3.876 -29.333 1.00 88.81 415 ALA A CA 1
ATOM 3204 C C . ALA A 1 415 ? 7.604 3.067 -28.115 1.00 88.81 415 ALA A C 1
ATOM 3206 O O . ALA A 1 415 ? 6.791 2.622 -27.303 1.00 88.81 415 ALA A O 1
ATOM 3207 N N . TYR A 1 416 ? 8.924 2.913 -27.954 1.00 86.00 416 TYR A N 1
ATOM 3208 C CA . TYR A 1 416 ? 9.517 2.245 -26.792 1.00 86.00 416 TYR A CA 1
ATOM 3209 C C . TYR A 1 416 ? 9.218 2.992 -25.484 1.00 86.00 416 TYR A C 1
ATOM 3211 O O . TYR A 1 416 ? 8.742 2.385 -24.527 1.00 86.00 416 TYR A O 1
ATOM 3219 N N . VAL A 1 417 ? 9.424 4.313 -25.457 1.00 92.06 417 VAL A N 1
ATOM 3220 C CA . VAL A 1 417 ? 9.124 5.185 -24.308 1.00 92.06 417 VAL A CA 1
ATOM 3221 C C . VAL A 1 417 ? 7.653 5.086 -23.911 1.00 92.06 417 VAL A C 1
ATOM 3223 O O . VAL A 1 417 ? 7.355 4.977 -22.726 1.00 92.06 417 VAL A O 1
ATOM 3226 N N . GLU A 1 418 ? 6.729 5.077 -24.873 1.00 89.88 418 GLU A N 1
ATOM 3227 C CA . GLU A 1 418 ? 5.297 4.934 -24.588 1.00 89.88 418 GLU A CA 1
ATOM 3228 C C . GLU A 1 418 ? 4.942 3.546 -24.035 1.00 89.88 418 GLU A C 1
ATOM 3230 O O . GLU A 1 418 ? 4.075 3.411 -23.171 1.00 89.88 418 GLU A O 1
ATOM 3235 N N . ASN A 1 419 ? 5.623 2.492 -24.490 1.00 84.88 419 ASN A N 1
ATOM 3236 C CA . ASN A 1 419 ? 5.461 1.168 -23.899 1.00 84.88 419 ASN A CA 1
ATOM 3237 C C . ASN A 1 419 ? 5.976 1.120 -22.451 1.00 84.88 419 ASN A C 1
ATOM 3239 O O . ASN A 1 419 ? 5.249 0.667 -21.568 1.00 84.88 419 ASN A O 1
ATOM 3243 N N . VAL A 1 420 ? 7.184 1.638 -22.197 1.00 83.81 420 VAL A N 1
ATOM 3244 C CA . VAL A 1 420 ? 7.756 1.721 -20.842 1.00 83.81 420 VAL A CA 1
ATOM 3245 C C . VAL A 1 420 ? 6.870 2.566 -19.932 1.00 83.81 420 VAL A C 1
ATOM 3247 O O . VAL A 1 420 ? 6.633 2.174 -18.795 1.00 83.81 420 VAL A O 1
ATOM 3250 N N . ARG A 1 421 ? 6.325 3.682 -20.432 1.00 92.44 421 ARG A N 1
ATOM 3251 C CA . ARG A 1 421 ? 5.395 4.538 -19.689 1.00 92.44 421 ARG A CA 1
ATOM 3252 C C . ARG A 1 421 ? 4.174 3.764 -19.212 1.00 92.44 421 ARG A C 1
ATOM 3254 O O . ARG A 1 421 ? 3.891 3.773 -18.019 1.00 92.44 421 ARG A O 1
ATOM 3261 N N . ARG A 1 422 ? 3.481 3.072 -20.121 1.00 85.00 422 ARG A N 1
ATOM 3262 C CA . ARG A 1 422 ? 2.278 2.292 -19.783 1.00 85.00 422 ARG A CA 1
ATOM 3263 C C . ARG A 1 422 ? 2.576 1.166 -18.796 1.00 85.00 422 ARG A C 1
ATOM 3265 O O . ARG A 1 422 ? 1.812 0.981 -17.855 1.00 85.00 422 ARG A O 1
ATOM 3272 N N . GLN A 1 423 ? 3.675 0.437 -18.997 1.00 83.31 423 GLN A N 1
ATOM 3273 C CA . GLN A 1 423 ? 4.083 -0.649 -18.099 1.00 83.31 423 GLN A CA 1
ATOM 3274 C C . GLN A 1 423 ? 4.440 -0.121 -16.709 1.00 83.31 423 GLN A C 1
ATOM 3276 O O . GLN A 1 423 ? 3.847 -0.547 -15.726 1.00 83.31 423 GLN A O 1
ATOM 3281 N N . CYS A 1 424 ? 5.328 0.873 -16.635 1.00 86.56 424 CYS A N 1
ATOM 3282 C CA . CYS A 1 424 ? 5.752 1.472 -15.375 1.00 86.56 424 CYS A CA 1
ATOM 3283 C C . CYS A 1 424 ? 4.567 2.077 -14.617 1.00 86.56 424 CYS A C 1
ATOM 3285 O O . CYS A 1 424 ? 4.417 1.821 -13.431 1.00 86.56 424 CYS A O 1
ATOM 3287 N N . GLN A 1 425 ? 3.677 2.808 -15.293 1.00 89.31 425 GLN A N 1
ATOM 3288 C CA . GLN A 1 425 ? 2.493 3.367 -14.646 1.00 89.31 425 GLN A CA 1
ATOM 3289 C C . GLN A 1 425 ? 1.572 2.276 -14.079 1.00 89.31 425 GLN A C 1
ATOM 3291 O O . GLN A 1 425 ? 1.072 2.433 -12.969 1.00 89.31 425 GLN A O 1
ATOM 3296 N N . ALA A 1 426 ? 1.359 1.173 -14.805 1.00 82.69 426 ALA A N 1
ATOM 3297 C CA . ALA A 1 426 ? 0.553 0.054 -14.319 1.00 82.69 426 ALA A CA 1
ATOM 3298 C C . ALA A 1 426 ? 1.208 -0.658 -13.121 1.00 82.69 426 ALA A C 1
ATOM 3300 O O . ALA A 1 426 ? 0.526 -0.962 -12.142 1.00 82.69 426 ALA A O 1
ATOM 3301 N N . ASP A 1 427 ? 2.520 -0.886 -13.177 1.00 81.25 427 ASP A N 1
ATOM 3302 C CA . ASP A 1 427 ? 3.269 -1.551 -12.110 1.00 81.25 427 ASP A CA 1
ATOM 3303 C C . ASP A 1 427 ? 3.323 -0.692 -10.837 1.00 81.25 427 ASP A C 1
ATOM 3305 O O . ASP A 1 427 ? 3.059 -1.190 -9.743 1.00 81.25 427 ASP A O 1
ATOM 3309 N N . GLU A 1 428 ? 3.604 0.607 -10.967 1.00 85.75 428 GLU A N 1
ATOM 3310 C CA . GLU A 1 428 ? 3.624 1.547 -9.839 1.00 85.75 428 GLU A CA 1
ATOM 3311 C C . GLU A 1 428 ? 2.227 1.762 -9.249 1.00 85.75 428 GLU A C 1
ATOM 3313 O O . GLU A 1 428 ? 2.075 1.797 -8.027 1.00 85.75 428 GLU A O 1
ATOM 3318 N N . ARG A 1 429 ? 1.187 1.825 -10.093 1.00 89.12 429 ARG A N 1
ATOM 3319 C CA . ARG A 1 429 ? -0.204 1.869 -9.628 1.00 89.12 429 ARG A CA 1
ATOM 3320 C C . ARG A 1 429 ? -0.520 0.660 -8.761 1.00 89.12 429 ARG A C 1
ATOM 3322 O O . ARG A 1 429 ? -0.968 0.835 -7.636 1.00 89.12 429 ARG A O 1
ATOM 3329 N N . LYS A 1 430 ? -0.171 -0.537 -9.234 1.00 82.88 430 LYS A N 1
ATOM 3330 C CA . LYS A 1 430 ? -0.386 -1.784 -8.500 1.00 82.88 430 LYS A CA 1
ATOM 3331 C C . LYS A 1 430 ? 0.321 -1.809 -7.141 1.00 82.88 430 LYS A C 1
ATOM 3333 O O . LYS A 1 430 ? -0.245 -2.290 -6.164 1.00 82.88 430 LYS A O 1
ATOM 3338 N N . LYS A 1 431 ? 1.545 -1.275 -7.045 1.00 81.38 431 LYS A N 1
ATOM 3339 C CA . LYS A 1 431 ? 2.279 -1.161 -5.766 1.00 81.38 431 LYS A CA 1
ATOM 3340 C C . LYS A 1 431 ? 1.578 -0.248 -4.750 1.00 81.38 431 LYS A C 1
ATOM 3342 O O . LYS A 1 431 ? 1.792 -0.397 -3.548 1.00 81.38 431 LYS A O 1
ATOM 3347 N N . LEU A 1 432 ? 0.761 0.691 -5.225 1.00 88.88 432 LEU A N 1
ATOM 3348 C CA . LEU A 1 432 ? 0.040 1.678 -4.419 1.00 88.88 432 LEU A CA 1
ATOM 3349 C C . LEU A 1 432 ? -1.479 1.457 -4.398 1.00 88.88 432 LEU A C 1
ATOM 3351 O O . LEU A 1 432 ? -2.192 2.287 -3.837 1.00 88.88 432 LEU A O 1
ATOM 3355 N N . ASP A 1 433 ? -1.987 0.346 -4.945 1.00 88.12 433 ASP A N 1
ATOM 3356 C CA . ASP A 1 433 ? -3.429 0.057 -4.986 1.00 88.12 433 ASP A CA 1
ATOM 3357 C C . ASP A 1 433 ? -4.051 0.083 -3.586 1.00 88.12 433 ASP A C 1
ATOM 3359 O O . ASP A 1 433 ? -5.137 0.623 -3.412 1.00 88.12 433 ASP A O 1
ATOM 3363 N N . TRP A 1 434 ? -3.325 -0.362 -2.556 1.00 86.25 434 TRP A N 1
ATOM 3364 C CA . TRP A 1 434 ? -3.776 -0.281 -1.163 1.00 86.25 434 TRP A CA 1
ATOM 3365 C C . TRP A 1 434 ? -4.100 1.148 -0.707 1.00 86.25 434 TRP A C 1
ATOM 3367 O O . TRP A 1 434 ? -5.022 1.336 0.088 1.00 86.25 434 TRP A O 1
ATOM 3377 N N . ALA A 1 435 ? -3.378 2.161 -1.195 1.00 91.44 435 ALA A N 1
ATOM 3378 C CA . ALA A 1 435 ? -3.617 3.559 -0.846 1.00 91.44 435 ALA A CA 1
ATOM 3379 C C . ALA A 1 435 ? -4.891 4.075 -1.528 1.00 91.44 435 ALA A C 1
ATOM 3381 O O . ALA A 1 435 ? -5.713 4.732 -0.886 1.00 91.44 435 ALA A O 1
ATOM 3382 N N . PHE A 1 436 ? -5.084 3.725 -2.804 1.00 94.12 436 PHE A N 1
ATOM 3383 C CA . PHE A 1 436 ? -6.292 4.068 -3.557 1.00 94.12 436 PHE A CA 1
ATOM 3384 C C . PHE A 1 436 ? -7.528 3.346 -3.016 1.00 94.12 436 PHE A C 1
ATOM 3386 O O . PHE A 1 436 ? -8.539 3.998 -2.769 1.00 94.12 436 PHE A O 1
ATOM 3393 N N . GLU A 1 437 ? -7.441 2.040 -2.760 1.00 91.75 437 GLU A N 1
ATOM 3394 C CA . GLU A 1 437 ? -8.534 1.270 -2.163 1.00 91.75 437 GLU A CA 1
ATOM 3395 C C . GLU A 1 437 ? -8.872 1.790 -0.759 1.00 91.75 437 GLU A C 1
ATOM 3397 O O . GLU A 1 437 ? -10.045 1.955 -0.428 1.00 91.75 437 GLU A O 1
ATOM 3402 N N . SER A 1 438 ? -7.872 2.125 0.068 1.00 90.88 438 SER A N 1
ATOM 3403 C CA . SER A 1 438 ? -8.126 2.731 1.385 1.00 90.88 438 SER A CA 1
ATOM 3404 C C . SER A 1 438 ? -8.884 4.056 1.255 1.00 90.88 438 SER A C 1
ATOM 3406 O O . SER A 1 438 ? -9.874 4.273 1.956 1.00 90.88 438 SER A O 1
ATOM 3408 N N . ALA A 1 439 ? -8.468 4.920 0.325 1.00 94.81 439 ALA A N 1
ATOM 3409 C CA . ALA A 1 439 ? -9.140 6.185 0.039 1.00 94.81 439 ALA A CA 1
ATOM 3410 C C . ALA A 1 439 ? -10.578 5.989 -0.481 1.00 94.81 439 ALA A C 1
ATOM 3412 O O . ALA A 1 439 ? -11.484 6.738 -0.100 1.00 94.81 439 ALA A O 1
ATOM 3413 N N . GLU A 1 440 ? -10.818 4.978 -1.315 1.00 92.50 440 GLU A N 1
ATOM 3414 C CA . GLU A 1 440 ? -12.156 4.616 -1.790 1.00 92.50 440 GLU A CA 1
ATOM 3415 C C . GLU A 1 440 ? -13.051 4.150 -0.632 1.00 92.50 440 GLU A C 1
ATOM 3417 O O . GLU A 1 440 ? -14.169 4.653 -0.467 1.00 92.50 440 GLU A O 1
ATOM 3422 N N . HIS A 1 441 ? -12.537 3.279 0.241 1.00 89.75 441 HIS A N 1
ATOM 3423 C CA . HIS A 1 441 ? -13.259 2.839 1.433 1.00 89.75 441 HIS A CA 1
ATOM 3424 C C . HIS A 1 441 ? -13.613 4.007 2.350 1.00 89.75 441 HIS A C 1
ATOM 3426 O O . HIS A 1 441 ? -14.768 4.135 2.759 1.00 89.75 441 HIS A O 1
ATOM 3432 N N . TRP A 1 442 ? -12.680 4.919 2.615 1.00 94.06 442 TRP A N 1
ATOM 3433 C CA . TRP A 1 442 ? -12.996 6.113 3.398 1.00 94.06 442 TRP A CA 1
ATOM 3434 C C . TRP A 1 442 ? -14.022 6.999 2.695 1.00 94.06 442 TRP A C 1
ATOM 3436 O O . TRP A 1 442 ? -14.922 7.523 3.342 1.00 94.06 442 TRP A O 1
ATOM 3446 N N . THR A 1 443 ? -13.961 7.132 1.370 1.00 93.44 443 THR A N 1
ATOM 3447 C CA . THR A 1 443 ? -14.948 7.924 0.622 1.00 93.44 443 THR A CA 1
ATOM 3448 C C . THR A 1 443 ? -16.370 7.409 0.837 1.00 93.44 443 THR A C 1
ATOM 3450 O O . THR A 1 443 ? -17.293 8.215 0.966 1.00 93.44 443 THR A O 1
ATOM 3453 N N . SER A 1 444 ? -16.557 6.094 0.964 1.00 90.94 444 SER A N 1
ATOM 3454 C CA . SER A 1 444 ? -17.875 5.516 1.254 1.00 90.94 444 SER A CA 1
ATOM 3455 C C . SER A 1 444 ? -18.409 5.830 2.666 1.00 90.94 444 SER A C 1
ATOM 3457 O O . SER A 1 444 ? -19.622 5.802 2.879 1.00 90.94 444 SER A O 1
ATOM 3459 N N . LEU A 1 445 ? -17.556 6.267 3.607 1.00 91.00 445 LEU A N 1
ATOM 3460 C CA . LEU A 1 445 ? -17.989 6.782 4.917 1.00 91.00 445 LEU A CA 1
ATOM 3461 C C . LEU A 1 445 ? -18.767 8.106 4.817 1.00 91.00 445 LEU A C 1
ATOM 3463 O O . LEU A 1 445 ? -19.373 8.531 5.796 1.00 91.00 445 LEU A O 1
ATOM 3467 N N . LYS A 1 446 ? -18.796 8.769 3.652 1.00 90.75 446 LYS A N 1
ATOM 3468 C CA . LYS A 1 446 ? -19.703 9.908 3.419 1.00 90.75 446 LYS A CA 1
ATOM 3469 C C . LYS A 1 446 ? -21.168 9.497 3.569 1.00 90.75 446 LYS A C 1
ATOM 3471 O O . LYS A 1 446 ? -21.944 10.189 4.232 1.00 90.75 446 LYS A O 1
ATOM 3476 N N . GLU A 1 447 ? -21.501 8.353 2.979 1.00 90.12 447 GLU A N 1
ATOM 3477 C CA . GLU A 1 447 ? -22.855 7.803 2.943 1.00 90.12 447 GLU A CA 1
ATOM 3478 C C . GLU A 1 447 ? -23.143 6.972 4.196 1.00 90.12 447 GLU A C 1
ATOM 3480 O O . GLU A 1 447 ? -24.205 7.092 4.804 1.00 90.12 447 GLU A O 1
ATOM 3485 N N . THR A 1 448 ? -22.168 6.168 4.630 1.00 89.56 448 THR A N 1
ATOM 3486 C CA . THR A 1 448 ? -22.276 5.296 5.809 1.00 89.56 448 THR A CA 1
ATOM 3487 C C . THR A 1 448 ? -21.156 5.575 6.815 1.00 89.56 448 THR A C 1
ATOM 3489 O O . THR A 1 448 ? -20.229 4.776 6.930 1.00 89.56 448 THR A O 1
ATOM 3492 N N . PRO A 1 449 ? -21.208 6.710 7.540 1.00 90.06 449 PRO A N 1
ATOM 3493 C CA . PRO A 1 449 ? -20.146 7.132 8.459 1.00 90.06 449 PRO A CA 1
ATOM 3494 C C . PRO A 1 449 ? -20.010 6.229 9.682 1.00 90.06 449 PRO A C 1
ATOM 3496 O O . PRO A 1 449 ? -18.905 6.043 10.190 1.00 90.06 449 PRO A O 1
ATOM 3499 N N . LEU A 1 450 ? -21.121 5.655 10.147 1.00 88.62 450 LEU A N 1
ATOM 3500 C CA . LEU A 1 450 ? -21.132 4.675 11.225 1.00 88.62 450 LEU A CA 1
ATOM 3501 C C . LEU A 1 450 ? -21.371 3.273 10.651 1.00 88.62 450 LEU A C 1
ATOM 3503 O O . LEU A 1 450 ? -22.173 3.126 9.721 1.00 88.62 450 LEU A O 1
ATOM 3507 N N . PRO A 1 451 ? -20.709 2.242 11.199 1.00 78.94 451 PRO A N 1
ATOM 3508 C CA . PRO A 1 451 ? -20.966 0.865 10.814 1.00 78.94 451 PRO A CA 1
ATOM 3509 C C . PRO A 1 451 ? -22.405 0.478 11.173 1.00 78.94 451 PRO A C 1
ATOM 3511 O O . PRO A 1 451 ? -22.939 0.888 12.204 1.00 78.94 451 PRO A O 1
ATOM 3514 N N . LYS A 1 452 ? -23.039 -0.338 10.325 1.00 67.44 452 LYS A N 1
ATOM 3515 C CA . LYS A 1 452 ? -24.389 -0.849 10.593 1.00 67.44 452 LYS A CA 1
ATOM 3516 C C . LYS A 1 452 ? -24.346 -1.765 11.818 1.00 67.44 452 LYS A C 1
ATOM 3518 O O . LYS A 1 452 ? -23.671 -2.792 11.788 1.00 67.44 452 LYS A O 1
ATOM 3523 N N . THR A 1 453 ? -25.063 -1.408 12.877 1.00 59.03 453 THR A N 1
ATOM 3524 C CA . THR A 1 453 ? -25.284 -2.291 14.027 1.00 59.03 453 THR A CA 1
ATOM 3525 C C . THR A 1 453 ? -26.337 -3.328 13.641 1.00 59.03 453 THR A C 1
ATOM 3527 O O . THR A 1 453 ? -27.454 -2.952 13.286 1.00 59.03 453 THR A O 1
ATOM 3530 N N . SER A 1 454 ? -25.956 -4.607 13.632 1.00 46.56 454 SER A N 1
ATOM 3531 C CA . SER A 1 454 ? -26.850 -5.746 13.377 1.00 46.56 454 SER A CA 1
ATOM 3532 C C . SER A 1 454 ? -27.748 -6.056 14.561 1.00 46.56 454 SER A C 1
ATOM 3534 O O . SER A 1 454 ? -27.186 -6.061 15.682 1.00 46.56 454 SER A O 1
#

Sequence (454 aa):
MAVDILFADLSRARNPRDYMARKLQDFYRTSRATPDEIRALVDRVYVEGDHNNFPLAAPQDLPKLSEGQKKFLDGETALFQKLVDQLSPLIEGEEIRSGSDWATLLKADFHDYPAGTPVLVRETSQATIYYLYHLAQVTRDGRFTYVPNEPEPNEVRANQYEKQARIEALAIALWADLLLSVAKGLLGAVGGKVGSDLLNALFPGSQGIDVKKMLDDFSAIVAEANKVQTVSEQAGQVNGVLISNSEYYIPRKSKSTSKRELYETLLTYHNKLTSVIGTLQSKSAGVDYTKAGLPVCVLAISTHLATYQEMAFQDPNVSDPHESTNVDSIRIAAASNAAWVGAKADEIITDNLNARLAKISDVLNNPVCDGVGSGVVCKSRYFFTDDATGYRSGYYEQSGCKDDAQKRCADARAAYVENVRRQCQADERKKLDWAFESAEHWTSLKETPLPKTS

Secondary structure (DSSP, 8-state):
--EEEEEEE-TT-SSHHHHHHHHHHHHTGGGT--HHHHHHHHHHHHHS--GGG--BPPGGGS----HHHHHHHHHHHHHHHHHHHHHSPPPTT--EEEEEEEEEEBSS-BTTBPTT-EEEEEEESS-EEEEEETTEEE-TT--EEEPP----SSS-HHHHHHHHHHHHHHHHHHHHHHHHHHHHHTT--TTS--HHHHHHHHS-STT---HHHHHHHHHTT--S---HHHHHHHHHHHHHHHHHIIIIIHHHHTTT--HHHHHHHHHHHHHHHHHHHHHHH-EETTEE-TTTTHHHHHHHHHHHHHHHHHHHHT-TT-SSGGGSHHHHHHHHHHHHHHHHHHHHHHHHHHHHHHHHHTTB---EEEEEEEEETTEEEEEEEEE-EETTTTEEPPPEE--STT--HHHHHHHHHHHHHHHHHHHHHHHHHHHTHHHHHHHHHHHHTTT--SPPP-

Organism: Streptomyces laurentii (NCBI:txid39478)

Foldseek 3Di:
DQKDKAFQWQPLAPDSLVVQLVQVCLLCVVVPQDSVNSNVVSVVRVVVDPRPDQQWDDPVQAADDDPVLVVVVVVVLVVVVVVCCNNGPADPPKAWDVPQWDKTWRCADDVPAGGQFIWTWTDISRGTMIMTRRQWGQDNNSDIDGDDDDDDDDPCPLVVVVVVVVVLLSLLVVLLVLLLQLLLCLAAPPPLDALLVSLCVSVPALPFDPVVSVLVSLVVLFPDDDPPPLLVVLLVLLSVLSNCSNPPLVVCVVVPHALVVSLVSLVVLLVSLVVSLCVCLDDPPNDNNVQSNLSVNSSSLSSNLSSLLSSLVSPPVDPHSCPDPSLVVLLVSLLVSLVSLVVSLVVSLVVQLVVQLVQKAQWDWDWDWDDDPPDIDIWIWIWIARNVNRDIDDTQTDDDDPDDSSVVRRVVSVVVSVVSSVVSSVVSCVSCVSSNSSSVSSNCCNVVSHHDRD

pLDDT: mean 78.6, std 15.23, range [32.72, 97.44]

InterPro domains:
  IPR036716 Pesticidal crystal protein, N-terminal domain superfamily [G3DSA:1.20.190.10] (156-331)

Radius of gyration: 27.87 Å; chains: 1; bounding box: 69×65×86 Å